Protein 1VZY (pdb70)

B-factor: mean 38.04, std 16.02, range [16.54, 99.96]

CATH classification: 3.55.30.10 (+1 more: 3.90.1280.10)

Radius of gyration: 28.24 Å; Cα contacts (8 Å, |Δi|>4): 1398; chains: 2; bounding box: 80×58×75 Å

Sequence (576 aa):
MDYLVKALAYDGKVRAYAARTTDMVNEGQRRHGTWPTASAALGRTMTASLMLGAMLKGDDKLTVKIEGGGPIGAIVADANAKGEVRAYVSNPQVHFDLNAAGKLDVRRAVGTNGTLSVVKDLGLREFFTGQVEIVSGELGDDFTYYLVSSEQVPSSVGVGVLVNPDNTILAAGGFIIQLMPGTDDETITKIEQRLSQVEPISKLIQKGLTPEEILEEVLGEKPEILETMPVRFHCPCSKERFETAILGLGKKEIQDMIEEDGQAEAVCHFCNEKYLFTKEELEGLRDQTTMDYLVKALAYDGKVRAYAARTTDMVNEGQRRHGTWPTASAALGRTMTASLMLGAMLKGDDKLTVKIEGGGPIGAIVADANAKGEVRAYVSNPQVHFDLNAAGKLDVRRAVGTNGTLSVVKDLGLREFFTGQVEIVSGELGDDFTYYLVSSEQVPSSVGVGVLVNPDNTILAAGGFIIQLMPGTDDETITKIEQRLSQVEPISKLIQKGLTPEEILEEVLGEKPEILETMPVRFHCPCSKERFETAILGLGKKEIQDMIEEDGQAEAVCHFCNEKYLFTKEELEGLR

Foldseek 3Di:
DWKKFWFADDVRQKTKMKTWCQVQLLLLCVLAVAFQLLSWLQQQVQQLLLRVQCVADDFKKKKKWAAAPAQQGIWIWIYHNQFEIFIDTPHRHDADQADPVRHGPQLRRRHQHTKIKMWMDRDDPDTDIDIDGRPGSSNQVRSQVRVCVVPVFRKGKAWGWDADPVRGTQTIMIMMMTGHPPPDVVQVCVQVCLQVPDDHPRVCVNVPPGRQRVCCSRRVHRTGTDDMHDHHYDDPDDVVVVLVVLLVVALVVLVVCCPPPQWDWDADNRRRDIDIQGSVNSVVSNVVRD/DWKKFWFADPVRQKTKMKIWCQVQLLLQCVLAVAFQLLSWLQQQQLQLLLRVQLVDDDFKKKKKWAAAPAQQGIKMWIYHNQQAIFIHTPHRDDDDAADPVRHRPQQNRRHQHAKIKMWMDPDDPDIDIWMDGRDRRSNQVRSQCRCCPGVVWNKGKAWGWDADPVRGTPIIMIMMMTGHPVDDPPVVVVLVVLQVPFDGPHVVVVVPQGRQRVCCNSRVHRTGTPDMHHHHHDDPDDLVNVVVVVCVVPLVVLVPCDVPPQKDWDADRRRGDIHIQGNVRSVVGD

Structure (mmCIF, N/CA/C/O backbone):
data_1VZY
#
_entry.id   1VZY
#
_cell.length_a   115.292
_cell.length_b   115.292
_cell.length_c   106.441
_cell.angle_alpha   90.00
_cell.angle_beta   90.00
_cell.angle_gamma   120.00
#
_symmetry.space_group_name_H-M   'P 31 2 1'
#
loop_
_entity.id
_entity.type
_entity.pdbx_description
1 polymer '33 KDA CHAPERONIN'
2 non-polymer 'ZINC ION'
3 non-polymer 'ACETATE ION'
4 water water
#
loop_
_atom_site.group_PDB
_atom_site.id
_atom_site.type_symbol
_atom_site.label_atom_id
_atom_site.label_alt_id
_atom_site.label_comp_id
_atom_site.label_asym_id
_atom_site.label_entity_id
_atom_site.label_seq_id
_atom_site.pdbx_PDB_ins_code
_atom_site.Cartn_x
_atom_site.Cartn_y
_atom_site.Cartn_z
_atom_site.occupancy
_atom_site.B_iso_or_equiv
_atom_site.auth_seq_id
_atom_site.auth_comp_id
_atom_site.auth_asym_id
_atom_site.auth_atom_id
_atom_site.pdbx_PDB_model_num
ATOM 1 N N . MET A 1 1 ? 57.077 38.735 -10.983 1.00 37.99 1 MET A N 1
ATOM 2 C CA . MET A 1 1 ? 57.170 37.266 -11.161 1.00 35.55 1 MET A CA 1
ATOM 3 C C . MET A 1 1 ? 55.793 36.517 -10.839 1.00 33.03 1 MET A C 1
ATOM 4 O O . MET A 1 1 ? 55.550 35.509 -11.467 1.00 30.78 1 MET A O 1
ATOM 9 N N . ASP A 1 2 ? 54.900 37.019 -9.954 1.00 30.00 2 ASP A N 1
ATOM 10 C CA . ASP A 1 2 ? 53.505 36.553 -10.050 1.00 28.32 2 ASP A CA 1
ATOM 11 C C . ASP A 1 2 ? 52.998 37.211 -11.374 1.00 25.57 2 ASP A C 1
ATOM 12 O O . ASP A 1 2 ? 53.251 38.379 -11.570 1.00 27.50 2 ASP A O 1
ATOM 17 N N . TYR A 1 3 ? 52.163 36.548 -12.146 1.00 24.63 3 TYR A N 1
ATOM 18 C CA . TYR A 1 3 ? 51.441 37.182 -13.244 1.00 23.31 3 TYR A CA 1
ATOM 19 C C . TYR A 1 3 ? 50.352 36.282 -13.766 1.00 22.78 3 TYR A C 1
ATOM 20 O O . TYR A 1 3 ? 50.233 35.096 -13.397 1.00 23.29 3 TYR A O 1
ATOM 29 N N . LEU A 1 4 ? 49.564 36.867 -14.656 1.00 22.37 4 LEU A N 1
ATOM 30 C CA . LEU A 1 4 ? 48.435 36.200 -15.263 1.00 23.12 4 LEU A CA 1
ATOM 31 C C . LEU A 1 4 ? 48.455 36.339 -16.763 1.00 23.21 4 LEU A C 1
ATOM 32 O O . LEU A 1 4 ? 48.938 37.361 -17.311 1.00 23.04 4 LEU A O 1
ATOM 37 N N . VAL A 1 5 ? 47.975 35.311 -17.434 1.00 24.17 5 VAL A N 1
ATOM 38 C CA . VAL A 1 5 ? 47.798 35.386 -18.871 1.00 24.16 5 VAL A CA 1
ATOM 39 C C . VAL A 1 5 ? 46.368 35.102 -19.276 1.00 25.72 5 VAL A C 1
ATOM 40 O O . VAL A 1 5 ? 45.644 34.316 -18.607 1.00 23.72 5 VAL A O 1
ATOM 44 N N . LYS A 1 6 ? 46.017 35.702 -20.410 1.00 24.65 6 LYS A N 1
ATOM 45 C CA . LYS A 1 6 ? 44.784 35.484 -21.116 1.00 24.68 6 LYS A CA 1
ATOM 46 C C . LYS A 1 6 ? 45.140 34.790 -22.399 1.00 26.18 6 LYS A C 1
ATOM 47 O O . LYS A 1 6 ? 46.103 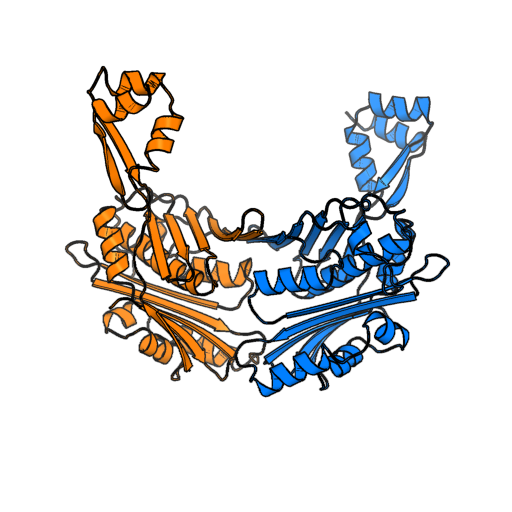35.217 -23.105 1.00 23.95 6 LYS A O 1
ATOM 53 N N . ALA A 1 7 ? 44.349 33.807 -22.779 1.00 25.41 7 ALA A N 1
ATOM 54 C CA . ALA A 1 7 ? 44.720 32.956 -23.936 1.00 25.57 7 ALA A CA 1
ATOM 55 C C . ALA A 1 7 ? 43.575 32.417 -24.703 1.00 28.40 7 ALA A C 1
ATOM 56 O O . ALA A 1 7 ? 42.422 32.391 -24.219 1.00 29.45 7 ALA A O 1
ATOM 58 N N . LEU A 1 8 ? 43.832 32.059 -25.977 1.00 29.58 8 LEU A N 1
ATOM 59 C CA . LEU A 1 8 ? 42.883 31.235 -26.748 1.00 30.41 8 LEU A CA 1
ATOM 60 C C . LEU A 1 8 ? 43.601 29.957 -27.082 1.00 30.98 8 LEU A C 1
ATOM 61 O O . LEU A 1 8 ? 44.832 29.894 -27.042 1.00 32.13 8 LEU A O 1
ATOM 66 N N . ALA A 1 9 ? 42.849 28.924 -27.453 1.00 30.33 9 ALA A N 1
ATOM 67 C CA . ALA A 1 9 ? 43.449 27.749 -28.022 1.00 30.77 9 ALA A CA 1
ATOM 68 C C . ALA A 1 9 ? 42.476 27.055 -28.958 1.00 31.16 9 ALA A C 1
ATOM 69 O O . ALA A 1 9 ? 41.323 27.477 -29.108 1.00 29.38 9 ALA A O 1
ATOM 71 N N . TYR A 1 10 ? 42.973 26.034 -29.645 1.00 34.31 10 TYR A N 1
ATOM 72 C CA . TYR A 1 10 ? 42.185 25.302 -30.679 1.00 35.06 10 TYR A CA 1
ATOM 73 C C . TYR A 1 10 ? 41.424 26.213 -31.634 1.00 35.67 10 TYR A C 1
ATOM 74 O O . TYR A 1 10 ? 40.206 26.171 -31.689 1.00 35.46 10 TYR A O 1
ATOM 83 N N . ASP A 1 11 ? 42.139 27.089 -32.318 1.00 37.76 11 ASP A N 1
ATOM 84 C CA . ASP A 1 11 ? 41.578 28.028 -33.288 1.00 40.46 11 ASP A CA 1
ATOM 85 C C . ASP A 1 11 ? 40.479 28.892 -32.695 1.00 39.90 11 ASP A C 1
ATOM 86 O O . ASP A 1 11 ? 39.445 29.074 -33.334 1.00 40.18 11 ASP A O 1
ATOM 91 N N . GLY A 1 12 ? 40.700 29.404 -31.488 1.00 38.40 12 GLY A N 1
ATOM 92 C CA . GLY A 1 12 ? 39.717 30.257 -30.830 1.00 36.81 12 GLY A CA 1
ATOM 93 C C . GLY A 1 12 ? 38.471 29.609 -30.239 1.00 35.58 12 GLY A C 1
ATOM 94 O O . GLY A 1 12 ? 37.622 30.332 -29.735 1.00 36.43 12 GLY A O 1
ATOM 95 N N . LYS A 1 13 ? 38.330 28.298 -30.279 1.00 35.11 13 LYS A N 1
ATOM 96 C CA . LYS A 1 13 ? 37.208 27.590 -29.636 1.00 35.43 13 LYS A CA 1
ATOM 97 C C . LYS A 1 13 ? 37.400 27.410 -28.096 1.00 34.61 13 LYS A C 1
ATOM 98 O O . LYS A 1 13 ? 36.439 27.138 -27.376 1.00 34.08 13 LYS A O 1
ATOM 104 N N . VAL A 1 14 ? 38.640 27.531 -27.604 1.00 33.30 14 VAL A N 1
ATOM 105 C CA . VAL A 1 14 ? 38.919 27.462 -26.152 1.00 32.35 14 VAL A CA 1
ATOM 106 C C . VAL A 1 14 ? 39.349 28.840 -25.681 1.00 30.25 14 VAL A C 1
ATOM 107 O O . VAL A 1 14 ? 40.181 29.489 -26.298 1.00 30.64 14 VAL A O 1
ATOM 111 N N . ARG A 1 15 ? 38.732 29.352 -24.635 1.00 30.35 15 ARG A N 1
ATOM 112 C CA . ARG A 1 15 ? 39.209 30.565 -24.005 1.00 29.07 15 ARG A CA 1
ATOM 113 C C . ARG A 1 15 ? 39.803 30.175 -22.652 1.00 29.89 15 ARG A C 1
ATOM 114 O O . ARG A 1 15 ? 39.181 29.412 -21.894 1.00 29.51 15 ARG A O 1
ATOM 122 N N . ALA A 1 16 ? 40.988 30.721 -22.324 1.00 27.37 16 ALA A N 1
ATOM 123 C CA . ALA A 1 16 ? 41.676 30.307 -21.151 1.00 26.92 16 ALA A CA 1
ATOM 124 C C . ALA A 1 16 ? 42.361 31.409 -20.393 1.00 26.64 16 ALA A C 1
ATOM 125 O O . ALA A 1 16 ? 42.698 32.475 -20.982 1.00 25.74 16 ALA A O 1
ATOM 127 N N . TYR A 1 17 ? 42.558 31.163 -19.081 1.00 24.23 17 TYR A N 1
ATOM 128 C CA . TYR A 1 17 ? 43.287 32.056 -18.190 1.00 24.25 17 TYR A CA 1
ATOM 129 C C . TYR A 1 17 ? 44.164 31.222 -17.266 1.00 24.77 17 TYR A C 1
ATOM 130 O O . TYR A 1 17 ? 43.797 30.121 -16.914 1.00 23.91 17 TYR A O 1
ATOM 139 N N . ALA A 1 18 ? 45.297 31.781 -16.885 1.00 23.97 18 ALA A N 1
ATOM 140 C CA . ALA A 1 18 ? 46.184 31.150 -15.916 1.00 24.03 18 ALA A CA 1
ATOM 141 C C . ALA A 1 18 ? 46.994 32.149 -15.196 1.00 22.82 18 ALA A C 1
ATOM 142 O O . ALA A 1 18 ? 47.237 33.275 -15.680 1.00 24.58 18 ALA A O 1
ATOM 144 N N . ALA A 1 19 ? 47.293 31.824 -13.947 1.00 22.39 19 ALA A N 1
ATOM 145 C CA . ALA A 1 19 ? 48.027 32.740 -13.109 1.00 21.57 19 ALA A CA 1
ATOM 146 C C . ALA A 1 19 ? 48.910 32.034 -12.109 1.00 22.33 19 ALA A C 1
ATOM 147 O O . ALA A 1 19 ? 48.582 30.956 -11.640 1.00 22.24 19 ALA A O 1
ATOM 149 N N . ARG A 1 20 ? 50.008 32.688 -11.754 1.00 22.83 20 ARG A N 1
ATOM 150 C CA . ARG A 1 20 ? 50.865 32.301 -10.641 1.00 22.66 20 ARG A CA 1
ATOM 151 C C . ARG A 1 20 ? 50.737 33.398 -9.655 1.00 21.19 20 ARG A C 1
ATOM 152 O O . ARG A 1 20 ? 50.981 34.547 -9.958 1.00 21.29 20 ARG A O 1
ATOM 160 N N . THR A 1 21 ? 50.292 33.031 -8.462 1.00 20.99 21 THR A N 1
ATOM 161 C CA . THR A 1 21 ? 49.868 33.934 -7.417 1.00 21.30 21 THR A CA 1
ATOM 162 C C . THR A 1 21 ? 50.551 33.625 -6.066 1.00 20.51 21 THR A C 1
ATOM 163 O O . THR A 1 21 ? 50.150 34.051 -4.967 1.00 21.52 21 THR A O 1
ATOM 167 N N . THR A 1 22 ? 51.604 32.867 -6.122 1.00 22.29 22 THR A N 1
ATOM 168 C CA . THR A 1 22 ? 52.388 32.613 -4.908 1.00 22.79 22 THR A CA 1
ATOM 169 C C . THR A 1 22 ? 52.650 33.802 -4.023 1.00 22.86 22 THR A C 1
ATOM 170 O O . THR A 1 22 ? 52.361 33.775 -2.817 1.00 23.04 22 THR A O 1
ATOM 174 N N . ASP A 1 23 ? 53.177 34.860 -4.590 1.00 23.63 23 ASP A N 1
ATOM 175 C CA . ASP A 1 23 ? 53.535 36.035 -3.842 1.00 23.26 23 ASP A CA 1
ATOM 176 C C . ASP A 1 23 ? 52.279 36.748 -3.274 1.00 24.92 23 ASP A C 1
ATOM 177 O O . ASP A 1 23 ? 52.311 37.236 -2.164 1.00 24.98 23 ASP A O 1
ATOM 182 N N . MET A 1 24 ? 51.200 36.874 -4.052 1.00 23.84 24 MET A N 1
ATOM 183 C CA . MET A 1 24 ? 50.066 37.594 -3.530 1.00 23.21 24 MET A CA 1
ATOM 184 C C . MET A 1 24 ? 49.379 36.814 -2.432 1.00 21.72 24 MET A C 1
ATOM 185 O O . MET A 1 24 ? 48.889 37.432 -1.484 1.00 21.29 24 MET A O 1
ATOM 190 N N . VAL A 1 25 ? 49.326 35.495 -2.552 1.00 21.67 25 VAL A N 1
ATOM 191 C CA . VAL A 1 25 ? 48.710 34.638 -1.516 1.00 23.08 25 VAL A CA 1
ATOM 192 C C . VAL A 1 25 ? 49.598 34.647 -0.217 1.00 25.39 25 VAL A C 1
ATOM 193 O O . VAL A 1 25 ? 49.112 34.755 0.905 1.00 22.92 25 VAL A O 1
ATOM 197 N N . ASN A 1 26 ? 50.906 34.691 -0.429 1.00 24.98 26 ASN A N 1
ATOM 198 C CA . ASN A 1 26 ? 51.796 34.877 0.672 1.00 26.59 26 ASN A CA 1
ATOM 199 C C . ASN A 1 26 ? 51.571 36.165 1.383 1.00 24.93 26 ASN A C 1
ATOM 200 O O . ASN A 1 26 ? 51.614 36.184 2.608 1.00 26.92 26 ASN A O 1
ATOM 205 N N . GLU A 1 27 ? 51.331 37.253 0.667 1.00 24.14 27 GLU A N 1
ATOM 206 C CA . GLU A 1 27 ? 51.006 38.544 1.297 1.00 25.29 27 GLU A CA 1
ATOM 207 C C . GLU A 1 27 ? 49.693 38.451 2.122 1.00 23.86 27 GLU A C 1
ATOM 208 O O . GLU A 1 27 ? 49.623 38.945 3.261 1.00 24.46 27 GLU A O 1
ATOM 214 N N . GLY A 1 28 ? 48.683 37.797 1.557 1.00 23.90 28 GLY A N 1
ATOM 215 C CA . GLY A 1 28 ? 47.452 37.615 2.293 1.00 24.34 28 GLY A CA 1
ATOM 216 C C . GLY A 1 28 ? 47.626 36.819 3.589 1.00 22.10 28 GLY A C 1
ATOM 217 O O . GLY A 1 28 ? 47.092 37.214 4.606 1.00 23.21 28 GLY A O 1
ATOM 218 N N . GLN A 1 29 ? 48.402 35.747 3.511 1.00 21.68 29 GLN A N 1
ATOM 219 C CA . GLN A 1 29 ? 48.747 34.849 4.663 1.00 22.75 29 GLN A CA 1
ATOM 220 C C . GLN A 1 29 ? 49.423 35.639 5.696 1.00 21.88 29 GLN A C 1
ATOM 221 O O . GLN A 1 29 ? 49.077 35.589 6.915 1.00 22.76 29 GLN A O 1
ATOM 227 N N . ARG A 1 30 ? 50.365 36.471 5.263 1.00 23.48 30 ARG A N 1
ATOM 228 C CA . ARG A 1 30 ? 51.073 37.262 6.195 1.00 24.21 30 ARG A CA 1
ATOM 229 C C . ARG A 1 30 ? 50.336 38.322 6.841 1.00 25.20 30 ARG A C 1
ATOM 230 O O . ARG A 1 30 ? 50.530 38.588 8.042 1.00 22.12 30 ARG A O 1
ATOM 238 N N . ARG A 1 31 ? 49.487 38.979 6.061 1.00 24.81 31 ARG A N 1
ATOM 239 C CA . ARG A 1 31 ? 48.719 40.059 6.603 1.00 24.60 31 ARG A CA 1
ATOM 240 C C . ARG A 1 31 ? 47.747 39.524 7.637 1.00 24.03 31 ARG A C 1
ATOM 241 O O . ARG A 1 31 ? 47.609 40.108 8.717 1.00 23.32 31 ARG A O 1
ATOM 249 N N . HIS A 1 32 ? 47.037 38.476 7.275 1.00 23.49 32 HIS A N 1
ATOM 250 C CA . HIS A 1 32 ? 45.955 38.014 8.130 1.00 22.29 32 HIS A CA 1
ATOM 251 C C . HIS A 1 32 ? 46.353 36.942 9.174 1.00 23.49 32 HIS A C 1
ATOM 252 O O . HIS A 1 32 ? 45.589 36.664 10.123 1.00 22.31 32 HIS A O 1
ATOM 259 N N . GLY A 1 33 ? 47.538 36.387 9.011 1.00 23.85 33 GLY A N 1
ATOM 260 C CA . GLY A 1 33 ? 48.034 35.340 9.883 1.00 25.55 33 GLY A CA 1
ATOM 261 C C . GLY A 1 33 ? 47.171 34.093 9.792 1.00 25.10 33 GLY A C 1
ATOM 262 O O . GLY A 1 33 ? 46.920 33.437 10.802 1.00 23.90 33 GLY A O 1
ATOM 263 N N . THR A 1 34 ? 46.743 33.722 8.588 1.00 25.08 34 THR A N 1
ATOM 264 C CA . THR A 1 34 ? 46.040 32.475 8.414 1.00 22.71 34 THR A CA 1
ATOM 265 C C . THR A 1 34 ? 46.836 31.246 8.761 1.00 23.73 34 THR A C 1
ATOM 266 O O . THR A 1 34 ? 48.016 31.126 8.361 1.00 23.95 34 THR A O 1
ATOM 270 N N . TRP A 1 35 ? 46.133 30.251 9.345 1.00 23.38 35 TRP A 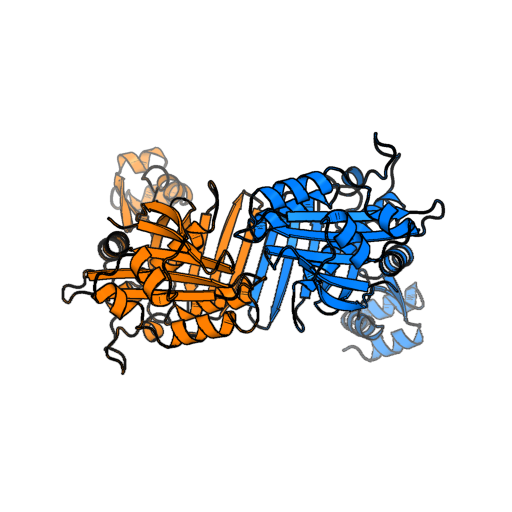N 1
ATOM 271 C CA . TRP A 1 35 ? 46.658 28.919 9.543 1.00 23.93 35 TRP A CA 1
ATOM 272 C C . TRP A 1 35 ? 46.491 28.089 8.290 1.00 25.09 35 TRP A C 1
ATOM 273 O O . TRP A 1 35 ? 45.848 28.562 7.366 1.00 25.12 35 TRP A O 1
ATOM 284 N N . PRO A 1 36 ? 47.192 26.946 8.148 1.00 25.58 36 PRO A N 1
ATOM 285 C CA . PRO A 1 36 ? 47.287 26.325 6.809 1.00 24.45 36 PRO A CA 1
ATOM 286 C C . PRO A 1 36 ? 45.997 26.113 6.061 1.00 23.34 36 PRO A C 1
ATOM 287 O O . PRO A 1 36 ? 45.888 26.437 4.871 1.00 22.30 36 PRO A O 1
ATOM 291 N N . THR A 1 37 ? 45.004 25.488 6.713 1.00 23.09 37 THR A N 1
ATOM 292 C CA . THR A 1 37 ? 43.739 25.244 6.047 1.00 22.65 37 THR A CA 1
ATOM 293 C C . THR A 1 37 ? 43.043 26.527 5.530 1.00 21.70 37 THR A C 1
ATOM 294 O O . THR A 1 37 ? 42.552 26.562 4.366 1.00 21.19 37 THR A O 1
ATOM 298 N N . ALA A 1 38 ? 43.113 27.561 6.333 1.00 22.09 38 ALA A N 1
ATOM 299 C CA . ALA A 1 38 ? 42.537 28.844 6.002 1.00 22.78 38 ALA A CA 1
ATOM 300 C C . ALA A 1 38 ? 43.309 29.579 4.883 1.00 24.03 38 ALA A C 1
ATOM 301 O O . ALA A 1 38 ? 42.720 30.167 4.017 1.00 21.93 38 ALA A O 1
ATOM 303 N N . SER A 1 39 ? 44.618 29.394 4.830 1.00 22.48 39 SER A N 1
ATOM 304 C CA . SER A 1 39 ? 45.445 29.895 3.716 1.00 22.84 39 SER A CA 1
ATOM 305 C C . SER A 1 39 ? 45.077 29.256 2.404 1.00 22.38 39 SER A C 1
ATOM 306 O O . SER A 1 39 ? 45.006 29.921 1.394 1.00 23.91 39 SER A O 1
ATOM 309 N N . ALA A 1 40 ? 44.769 27.970 2.435 1.00 21.34 40 ALA A N 1
ATOM 310 C CA . ALA A 1 40 ? 44.392 27.265 1.276 1.00 21.12 40 ALA A CA 1
ATOM 311 C C . ALA A 1 40 ? 43.017 27.808 0.807 1.00 21.58 40 ALA A C 1
ATOM 312 O O . ALA A 1 40 ? 42.873 28.125 -0.371 1.00 21.76 40 ALA A O 1
ATOM 314 N N . ALA A 1 41 ? 42.087 27.981 1.754 1.00 21.13 41 ALA A N 1
ATOM 315 C CA . ALA A 1 41 ? 40.759 28.502 1.358 1.00 20.33 41 ALA A CA 1
ATOM 316 C C . ALA A 1 41 ? 40.885 29.928 0.839 1.00 20.71 41 ALA A C 1
ATOM 317 O O . ALA A 1 41 ? 40.354 30.265 -0.241 1.00 22.47 41 ALA A O 1
ATOM 319 N N . LEU A 1 42 ? 41.598 30.758 1.579 1.00 22.28 42 LEU A N 1
ATOM 320 C CA . LEU A 1 42 ? 41.851 32.130 1.165 1.00 22.23 42 LEU A CA 1
ATOM 321 C C . LEU A 1 42 ? 42.557 32.228 -0.216 1.00 23.34 42 LEU A C 1
ATOM 322 O O . LEU A 1 42 ? 42.129 33.020 -1.080 1.00 20.78 42 LEU A O 1
ATOM 327 N N . GLY A 1 43 ? 43.593 31.428 -0.432 1.00 22.27 43 GLY A N 1
ATOM 328 C CA . GLY A 1 43 ? 44.405 31.568 -1.621 1.00 21.23 43 GLY A CA 1
ATOM 329 C C . GLY A 1 43 ? 43.722 30.982 -2.857 1.00 21.54 43 GLY A C 1
ATOM 330 O O . GLY A 1 43 ? 43.849 31.498 -3.963 1.00 20.62 43 GLY A O 1
ATOM 331 N N . ARG A 1 44 ? 42.952 29.920 -2.671 1.00 20.80 44 ARG A N 1
ATOM 332 C CA . ARG A 1 44 ? 42.127 29.417 -3.722 1.00 21.55 44 ARG A CA 1
ATOM 333 C C . ARG A 1 44 ? 41.105 30.447 -4.197 1.00 21.67 44 ARG A C 1
ATOM 334 O O . ARG A 1 44 ? 40.914 30.627 -5.434 1.00 21.07 44 ARG A O 1
ATOM 342 N N . THR A 1 45 ? 40.517 31.110 -3.235 1.00 19.86 45 THR A N 1
ATOM 343 C CA . THR A 1 45 ? 39.491 32.118 -3.483 1.00 20.57 45 THR A CA 1
ATOM 344 C C . THR A 1 45 ? 40.140 33.320 -4.205 1.00 21.63 45 THR A C 1
ATOM 345 O O . THR A 1 45 ? 39.631 33.798 -5.226 1.00 22.12 45 THR A O 1
ATOM 349 N N . MET A 1 46 ? 41.261 33.798 -3.673 1.00 22.92 46 MET A N 1
ATOM 350 C CA . MET A 1 46 ? 41.998 34.887 -4.293 1.00 22.98 46 MET A CA 1
ATOM 351 C C . MET A 1 46 ? 42.369 34.632 -5.738 1.00 21.15 46 MET A C 1
ATOM 352 O O . MET A 1 46 ? 42.243 35.510 -6.595 1.00 19.61 46 MET A O 1
ATOM 357 N N . THR A 1 47 ? 42.862 33.449 -6.009 1.00 19.79 47 THR A N 1
ATOM 358 C CA . THR A 1 47 ? 43.331 33.131 -7.347 1.00 22.42 47 THR A CA 1
ATOM 359 C C . THR A 1 47 ? 42.189 33.019 -8.315 1.00 21.80 47 THR A C 1
ATOM 360 O O . THR A 1 47 ? 42.306 33.476 -9.408 1.00 20.65 47 THR A O 1
ATOM 364 N N . ALA A 1 48 ? 41.114 32.327 -7.921 1.00 20.95 48 ALA A N 1
ATOM 365 C CA . ALA A 1 48 ? 39.880 32.243 -8.714 1.00 21.09 48 ALA A CA 1
ATOM 366 C C . ALA A 1 48 ? 39.299 33.651 -8.964 1.00 20.74 48 ALA A C 1
ATOM 367 O O . ALA A 1 48 ? 38.959 33.968 -10.095 1.00 20.73 48 ALA A O 1
ATOM 369 N N . SER A 1 49 ? 39.254 34.499 -7.945 1.00 19.16 49 SER A N 1
ATOM 370 C CA . SER A 1 49 ? 38.752 35.839 -8.076 1.00 20.80 49 SER A CA 1
ATOM 371 C C . SER A 1 49 ? 39.565 36.720 -9.069 1.00 20.73 49 SER A C 1
ATOM 372 O O . SER A 1 49 ? 39.002 37.470 -9.833 1.00 19.92 49 SER A O 1
ATOM 375 N N . LEU A 1 50 ? 40.886 36.645 -8.957 1.00 20.23 50 LEU A N 1
ATOM 376 C CA . LEU A 1 50 ? 41.810 37.317 -9.837 1.00 19.86 50 LEU A CA 1
ATOM 377 C C . LEU A 1 50 ? 41.481 36.931 -11.298 1.00 19.84 50 LEU A C 1
ATOM 378 O O . LEU A 1 50 ? 41.406 37.827 -12.187 1.00 21.11 50 LEU A O 1
ATOM 383 N N . MET A 1 51 ? 41.301 35.650 -11.568 1.00 18.95 51 MET A N 1
ATOM 384 C CA . MET A 1 51 ? 41.032 35.207 -12.923 1.00 20.81 51 MET A CA 1
ATOM 385 C C . MET A 1 51 ? 39.658 35.665 -13.439 1.00 20.97 51 MET A C 1
ATOM 386 O O . MET A 1 51 ? 39.491 36.045 -14.623 1.00 22.80 51 MET A O 1
ATOM 391 N N . LEU A 1 52 ? 38.641 35.629 -12.575 1.00 19.34 52 LEU A N 1
ATOM 392 C CA . LEU A 1 52 ? 37.342 36.236 -12.939 1.00 21.19 52 LEU A CA 1
ATOM 393 C C . LEU A 1 52 ? 37.487 37.721 -13.249 1.00 20.93 52 LEU A C 1
ATOM 394 O O . LEU A 1 52 ? 36.838 38.274 -14.156 1.00 20.50 52 LEU A O 1
ATOM 399 N N . GLY A 1 53 ? 38.256 38.382 -12.423 1.00 22.26 53 GLY A N 1
ATOM 400 C CA . GLY A 1 53 ? 38.578 39.775 -12.620 1.00 23.84 53 GLY A CA 1
ATOM 401 C C . GLY A 1 53 ? 39.221 40.106 -13.933 1.00 23.53 53 GLY A C 1
ATOM 402 O O . GLY A 1 53 ? 38.892 41.174 -14.562 1.00 22.86 53 GLY A O 1
ATOM 403 N N . ALA A 1 54 ? 40.091 39.204 -14.380 1.00 23.54 54 ALA A N 1
ATOM 404 C CA . ALA A 1 54 ? 40.736 39.298 -15.676 1.00 26.30 54 ALA A CA 1
ATOM 405 C C . ALA A 1 54 ? 39.766 39.213 -16.878 1.00 27.27 54 ALA A C 1
ATOM 406 O O . ALA A 1 54 ? 40.134 39.570 -17.994 1.00 27.02 54 ALA A O 1
ATOM 408 N N . MET A 1 55 ? 38.550 38.738 -16.654 1.00 26.20 55 MET A N 1
ATOM 409 C CA . MET A 1 55 ? 37.528 38.701 -17.705 1.00 26.39 55 MET A CA 1
ATOM 410 C C . MET A 1 55 ? 36.831 40.080 -17.894 1.00 28.09 55 MET A C 1
ATOM 411 O O . MET A 1 55 ? 36.023 40.293 -18.850 1.00 27.92 55 MET A O 1
ATOM 416 N N . LEU A 1 56 ? 37.075 40.972 -16.938 1.00 27.49 56 LEU A N 1
ATOM 417 C CA . LEU A 1 56 ? 36.575 42.322 -16.966 1.00 28.92 56 LEU A CA 1
ATOM 418 C C . LEU A 1 56 ? 37.488 43.238 -17.778 1.00 29.66 56 LEU A C 1
ATOM 419 O O . LEU A 1 56 ? 38.616 42.917 -18.091 1.00 28.33 56 LEU A O 1
ATOM 424 N N . LYS A 1 57 ? 37.007 44.433 -18.042 1.00 31.46 57 LYS A N 1
ATOM 425 C CA . LYS A 1 57 ? 37.867 45.412 -18.668 1.00 33.27 57 LYS A CA 1
ATOM 426 C C . LYS A 1 57 ? 37.834 46.747 -18.007 1.00 32.37 57 LYS A C 1
ATOM 427 O O . LYS A 1 57 ? 37.005 47.051 -17.153 1.00 30.15 57 LYS A O 1
ATOM 433 N N . GLY A 1 58 ? 38.822 47.557 -18.351 1.00 31.83 58 GLY A N 1
ATOM 434 C CA . GLY A 1 58 ? 38.823 48.909 -17.858 1.00 33.35 58 GLY A CA 1
ATOM 435 C C . GLY A 1 58 ? 38.939 49.086 -16.346 1.00 32.98 58 GLY A C 1
ATOM 436 O O . GLY A 1 58 ? 39.852 48.581 -15.722 1.00 31.80 58 GLY A O 1
ATOM 437 N N . ASP A 1 59 ? 38.067 49.926 -15.811 1.00 33.70 59 ASP A N 1
ATOM 438 C CA . ASP A 1 59 ? 37.910 50.143 -14.366 1.00 35.98 59 ASP A CA 1
ATOM 439 C C . ASP A 1 59 ? 36.884 49.227 -13.722 1.00 34.18 59 ASP A C 1
ATOM 440 O O . ASP A 1 59 ? 36.422 49.485 -12.615 1.00 33.83 59 ASP A O 1
ATOM 445 N N . ASP A 1 60 ? 36.412 48.211 -14.439 1.00 31.38 60 ASP A N 1
ATOM 446 C CA . ASP A 1 60 ? 35.418 47.426 -13.824 1.00 29.27 60 ASP A CA 1
ATOM 447 C C . ASP A 1 60 ? 36.009 46.579 -12.722 1.00 26.11 60 ASP A C 1
ATOM 448 O O . ASP A 1 60 ? 37.200 46.362 -12.690 1.00 25.67 60 ASP A O 1
ATOM 453 N N . LYS A 1 61 ? 35.156 46.054 -11.876 1.00 27.05 61 LYS A N 1
ATOM 454 C CA . LYS A 1 61 ? 35.677 45.316 -10.737 1.00 26.30 61 LYS A CA 1
ATOM 455 C C . LYS A 1 61 ? 34.580 44.431 -10.223 1.00 24.26 61 LYS A C 1
ATOM 456 O O . LYS A 1 61 ? 33.386 44.524 -10.632 1.00 23.56 61 LYS A O 1
ATOM 462 N N . LEU A 1 62 ? 34.968 43.487 -9.399 1.00 21.18 62 LEU A N 1
ATOM 463 C CA . LEU A 1 62 ? 34.002 42.533 -8.819 1.00 21.22 62 LEU A CA 1
ATOM 464 C C . LEU A 1 62 ? 34.400 42.118 -7.418 1.00 22.17 62 LEU A C 1
ATOM 465 O O . LEU A 1 62 ? 35.538 42.322 -6.986 1.00 22.62 62 LEU A O 1
ATOM 470 N N . THR A 1 63 ? 33.441 41.553 -6.717 1.00 21.92 63 THR A N 1
ATOM 471 C CA . THR A 1 63 ? 33.558 41.068 -5.359 1.00 21.83 63 THR A CA 1
ATOM 472 C C . THR A 1 63 ? 32.969 39.681 -5.257 1.00 22.40 63 THR A C 1
ATOM 473 O O . THR A 1 63 ? 31.795 39.440 -5.612 1.00 22.17 63 THR A O 1
ATOM 477 N N . VAL A 1 64 ? 33.793 38.739 -4.817 1.00 22.47 64 VAL A N 1
ATOM 478 C CA . VAL A 1 64 ? 33.371 37.363 -4.530 1.00 21.43 64 VAL A CA 1
ATOM 479 C C . VAL A 1 64 ? 33.160 37.200 -3.017 1.00 22.45 64 VAL A C 1
ATOM 480 O O . VAL A 1 64 ? 33.966 37.636 -2.212 1.00 21.94 64 VAL A O 1
ATOM 484 N N . LYS A 1 65 ? 32.073 36.603 -2.617 1.00 21.45 65 LYS A N 1
ATOM 485 C CA . LYS A 1 65 ? 31.805 36.260 -1.259 1.00 21.25 65 LYS A CA 1
ATOM 486 C C . LYS A 1 65 ? 31.367 34.833 -1.105 1.00 22.40 65 LYS A C 1
ATOM 487 O O . LYS A 1 65 ? 30.414 34.372 -1.775 1.00 20.16 65 LYS A O 1
ATOM 493 N N . ILE A 1 66 ? 32.112 34.094 -0.302 1.00 22.48 66 ILE A N 1
ATOM 494 C CA . ILE A 1 66 ? 31.774 32.698 0.046 1.00 23.74 66 ILE A CA 1
ATOM 495 C C . ILE A 1 66 ? 31.347 32.608 1.485 1.00 22.96 66 ILE A C 1
ATOM 496 O O . ILE A 1 66 ? 32.046 33.071 2.397 1.00 21.97 66 ILE A O 1
ATOM 501 N N . GLU A 1 67 ? 30.175 32.050 1.691 1.00 23.54 67 GLU A N 1
ATOM 502 C CA . GLU A 1 67 ? 29.662 31.875 3.014 1.00 24.79 67 GLU A CA 1
ATOM 503 C C . GLU A 1 67 ? 29.035 30.508 3.180 1.00 23.91 67 GLU A C 1
ATOM 504 O O . GLU A 1 67 ? 27.846 30.356 2.947 1.00 23.17 67 GLU A O 1
ATOM 510 N N . GLY A 1 68 ? 29.853 29.499 3.480 1.00 23.82 68 GLY A N 1
ATOM 511 C CA . GLY A 1 68 ? 29.361 28.141 3.593 1.00 22.15 68 GLY A CA 1
ATOM 512 C C . GLY A 1 68 ? 28.991 27.661 4.987 1.00 23.83 68 GLY A C 1
ATOM 513 O O . GLY A 1 68 ? 28.583 26.526 5.111 1.00 25.07 68 GLY A O 1
ATOM 514 N N . GLY A 1 69 ? 29.145 28.485 6.004 1.00 23.38 69 GLY A N 1
ATOM 515 C CA . GLY A 1 69 ? 28.766 28.144 7.364 1.00 24.92 69 GLY A CA 1
ATOM 516 C C . GLY A 1 69 ? 29.887 27.524 8.203 1.00 24.15 69 GLY A C 1
ATOM 517 O O . GLY A 1 69 ? 29.729 27.291 9.404 1.00 23.71 69 GLY A O 1
ATOM 518 N N . GLY A 1 70 ? 31.052 27.322 7.590 1.00 23.27 70 GLY A N 1
ATOM 519 C CA . GLY A 1 70 ? 32.155 26.664 8.273 1.00 22.56 70 GLY A CA 1
ATOM 520 C C . GLY A 1 70 ? 32.867 27.633 9.198 1.00 21.70 70 GLY A C 1
ATOM 521 O O . GLY A 1 70 ? 32.598 28.857 9.223 1.00 21.22 70 GLY A O 1
ATOM 522 N N . PRO A 1 71 ? 33.796 27.113 9.990 1.00 21.01 71 PRO A N 1
ATOM 523 C CA . PRO A 1 71 ? 34.526 27.922 10.977 1.00 20.61 71 PRO A CA 1
ATOM 524 C C . PRO A 1 71 ? 35.263 29.153 10.455 1.00 20.45 71 PRO A C 1
ATOM 525 O O . PRO A 1 71 ? 35.433 30.063 11.209 1.00 21.98 71 PRO A O 1
ATOM 529 N N . ILE A 1 72 ? 35.719 29.135 9.206 1.00 21.74 72 ILE A N 1
ATOM 530 C CA . ILE A 1 72 ? 36.444 30.278 8.645 1.00 22.07 72 ILE A CA 1
ATOM 531 C C . ILE A 1 72 ? 35.523 31.533 8.555 1.00 20.55 72 ILE A C 1
ATOM 532 O O . ILE A 1 72 ? 35.993 32.634 8.411 1.00 21.64 72 ILE A O 1
ATOM 537 N N . GLY A 1 73 ? 34.205 31.330 8.647 1.00 20.08 73 GLY A N 1
ATOM 538 C CA . GLY A 1 73 ? 33.202 32.380 8.461 1.00 19.90 73 GLY A CA 1
ATOM 539 C C . GLY A 1 73 ? 33.020 32.681 6.974 1.00 21.30 73 GLY A C 1
ATOM 540 O O . GLY A 1 73 ? 32.754 31.773 6.187 1.00 24.97 73 GLY A O 1
ATOM 541 N N . ALA A 1 74 ? 33.194 33.963 6.586 1.00 20.10 74 ALA A N 1
ATOM 542 C CA . ALA A 1 74 ? 33.036 34.457 5.211 1.00 20.71 74 ALA A CA 1
ATOM 543 C C . ALA A 1 74 ? 34.459 34.585 4.619 1.00 21.73 74 ALA A C 1
ATOM 544 O O . ALA A 1 74 ? 35.425 34.830 5.358 1.00 20.79 74 ALA A O 1
ATOM 546 N N . ILE A 1 75 ? 34.570 34.307 3.349 1.00 21.63 75 ILE A N 1
ATOM 547 C CA . ILE A 1 75 ? 35.760 34.632 2.546 1.00 21.28 75 ILE A CA 1
ATOM 548 C C . ILE A 1 75 ? 35.322 35.677 1.498 1.00 22.50 75 ILE A C 1
ATOM 549 O O . ILE A 1 75 ? 34.352 35.420 0.752 1.00 21.61 75 ILE A O 1
ATOM 554 N N . VAL A 1 76 ? 35.986 36.838 1.468 1.00 19.82 76 VAL A N 1
ATOM 555 C CA . VAL A 1 76 ? 35.586 37.920 0.602 1.00 21.28 76 VAL A CA 1
ATOM 556 C C . VAL A 1 76 ? 36.828 38.327 -0.136 1.00 21.88 76 VAL A C 1
ATOM 557 O O . VAL A 1 76 ? 37.853 38.561 0.514 1.00 20.36 76 VAL A O 1
ATOM 561 N N . ALA A 1 77 ? 36.706 38.458 -1.445 1.00 19.91 77 ALA A N 1
ATOM 562 C CA . ALA A 1 77 ? 37.764 38.895 -2.345 1.00 20.67 77 ALA A CA 1
ATOM 563 C C . ALA A 1 77 ? 37.223 39.920 -3.347 1.00 21.79 77 ALA A C 1
ATOM 564 O O . ALA A 1 77 ? 36.273 39.634 -4.091 1.00 22.78 77 ALA A O 1
ATOM 566 N N . ASP A 1 78 ? 37.828 41.085 -3.363 1.00 21.61 78 ASP A N 1
ATOM 567 C CA . ASP A 1 78 ? 37.680 42.037 -4.427 1.00 22.12 78 ASP A CA 1
ATOM 568 C C . ASP A 1 78 ? 38.747 41.778 -5.515 1.00 23.10 78 ASP A C 1
ATOM 569 O O . ASP A 1 78 ? 39.946 41.517 -5.227 1.00 25.18 78 ASP A O 1
ATOM 574 N N . ALA A 1 79 ? 38.390 41.873 -6.785 1.00 23.14 79 ALA A N 1
ATOM 575 C CA . ALA A 1 79 ? 39.346 41.736 -7.895 1.00 23.31 79 ALA A CA 1
ATOM 576 C C . ALA A 1 79 ? 38.975 42.771 -8.936 1.00 24.05 79 ALA A C 1
ATOM 577 O O . ALA A 1 79 ? 37.786 42.990 -9.200 1.00 22.25 79 ALA A O 1
ATOM 579 N N . ASN A 1 80 ? 39.963 43.452 -9.508 1.00 24.02 80 ASN A N 1
ATOM 580 C CA . ASN A 1 80 ? 39.675 44.390 -10.601 1.00 23.87 80 ASN A CA 1
ATOM 581 C C . ASN A 1 80 ? 40.201 43.881 -11.939 1.00 26.00 80 ASN A C 1
ATOM 582 O O . ASN A 1 80 ? 40.726 42.764 -12.014 1.00 25.76 80 ASN A O 1
ATOM 587 N N . ALA A 1 81 ? 40.016 44.667 -12.996 1.00 25.18 81 ALA A N 1
ATOM 588 C CA . ALA A 1 81 ? 40.482 44.257 -14.322 1.00 28.50 81 ALA A CA 1
ATOM 589 C C . ALA A 1 81 ? 41.991 44.464 -14.553 1.00 29.41 81 ALA A C 1
ATOM 590 O O . ALA A 1 81 ? 42.518 44.084 -15.589 1.00 30.07 81 ALA A O 1
ATOM 592 N N . LYS A 1 82 ? 42.678 45.042 -13.566 1.00 28.74 82 LYS A N 1
ATOM 593 C CA . LYS A 1 82 ? 44.061 45.415 -13.629 1.00 29.71 82 LYS A CA 1
ATOM 594 C C . LYS A 1 82 ? 44.897 44.466 -12.757 1.00 27.60 82 LYS A C 1
ATOM 595 O O . LYS A 1 82 ? 45.958 44.846 -12.385 1.00 29.43 82 LYS A O 1
ATOM 601 N N . GLY A 1 83 ? 44.443 43.250 -12.477 1.00 25.32 83 GLY A N 1
ATOM 602 C CA . GLY A 1 83 ? 45.263 42.275 -11.747 1.00 24.66 83 GLY A CA 1
ATOM 603 C C . GLY A 1 83 ? 45.455 42.488 -10.225 1.00 22.81 83 GLY A C 1
ATOM 604 O O . GLY A 1 83 ? 46.378 41.896 -9.596 1.00 23.62 83 GLY A O 1
ATOM 605 N N . GLU A 1 84 ? 44.638 43.343 -9.604 1.00 21.60 84 GLU A N 1
ATOM 606 C CA . GLU A 1 84 ? 44.747 43.603 -8.180 1.00 21.14 84 GLU A CA 1
ATOM 607 C C . GLU A 1 84 ? 43.592 42.942 -7.365 1.00 20.71 84 GLU A C 1
ATOM 608 O O . GLU A 1 84 ? 42.437 42.920 -7.802 1.00 20.83 84 GLU A O 1
ATOM 614 N N . VAL A 1 85 ? 43.985 42.254 -6.310 1.00 21.62 85 VAL A N 1
ATOM 615 C CA . VAL A 1 85 ? 43.064 41.572 -5.415 1.00 21.36 85 VAL A CA 1
ATOM 616 C C . VAL A 1 85 ? 43.281 42.045 -3.990 1.00 21.90 85 VAL A C 1
ATOM 617 O O . VAL A 1 85 ? 44.420 42.265 -3.541 1.00 20.91 85 VAL A O 1
ATOM 621 N N . ARG A 1 86 ? 42.200 42.261 -3.226 1.00 20.55 86 ARG A N 1
ATOM 622 C CA . ARG A 1 86 ? 42.333 42.243 -1.787 1.00 20.43 86 ARG A CA 1
ATOM 623 C C . ARG A 1 86 ? 41.312 41.229 -1.250 1.00 20.57 86 ARG A C 1
ATOM 624 O O . ARG A 1 86 ? 40.311 41.045 -1.867 1.00 19.98 86 ARG A O 1
ATOM 632 N N . ALA A 1 87 ? 41.648 40.567 -0.171 1.00 20.15 87 ALA A N 1
ATOM 633 C CA . ALA A 1 87 ? 40.807 39.498 0.385 1.00 21.87 87 ALA A CA 1
ATOM 634 C C . ALA A 1 87 ? 41.029 39.294 1.846 1.00 22.01 87 ALA A C 1
ATOM 635 O O . ALA A 1 87 ? 42.172 39.514 2.340 1.00 21.60 87 ALA A O 1
ATOM 637 N N . TYR A 1 88 ? 39.994 38.794 2.539 1.00 21.65 88 TYR A N 1
ATOM 638 C CA . TYR A 1 88 ? 40.131 38.453 3.929 1.00 20.81 88 TYR A CA 1
ATOM 639 C C . TYR A 1 88 ? 39.167 37.308 4.215 1.00 22.22 88 TYR A C 1
ATOM 640 O O . TYR A 1 88 ? 38.357 36.928 3.329 1.00 20.73 88 TYR A O 1
ATOM 649 N N . VAL A 1 89 ? 39.418 36.651 5.341 1.00 21.09 89 VAL A N 1
ATOM 650 C CA . VAL A 1 89 ? 38.465 35.676 5.876 1.00 21.90 89 VAL A CA 1
ATOM 651 C C . VAL A 1 89 ? 38.058 36.137 7.235 1.00 20.92 89 VAL A C 1
ATOM 652 O O . VAL A 1 89 ? 38.820 36.778 7.925 1.00 23.64 89 VAL A O 1
ATOM 656 N N . SER A 1 90 ? 36.893 35.743 7.749 1.00 20.44 90 SER A N 1
ATOM 657 C CA . SER A 1 90 ? 36.455 36.228 9.026 1.00 21.09 90 SER A CA 1
ATOM 658 C C . SER A 1 90 ? 37.392 35.773 10.150 1.00 20.66 90 SER A C 1
ATOM 659 O O . SER A 1 90 ? 37.727 36.538 11.029 1.00 20.57 90 SER A O 1
ATOM 662 N N . ASN A 1 91 ? 37.746 34.509 10.113 1.00 21.65 91 ASN A N 1
ATOM 663 C CA . ASN A 1 91 ? 38.484 33.843 11.185 1.00 20.48 91 ASN A CA 1
ATOM 664 C C . ASN A 1 91 ? 39.722 33.170 10.660 1.00 21.10 91 ASN A C 1
ATOM 665 O O . ASN A 1 91 ? 39.697 32.007 10.168 1.00 21.44 91 ASN A O 1
ATOM 670 N N . PRO A 1 92 ? 40.806 33.914 10.612 1.00 20.99 92 PRO A N 1
ATOM 671 C CA . PRO A 1 92 ? 42.019 33.367 9.973 1.00 22.19 92 PRO A CA 1
ATOM 672 C C . PRO A 1 92 ? 42.676 32.140 10.573 1.00 20.85 92 PRO A C 1
ATOM 673 O O . PRO A 1 92 ? 43.228 31.266 9.877 1.00 20.82 92 PRO A O 1
ATOM 677 N N . GLN A 1 93 ? 42.609 32.027 11.886 1.00 23.62 93 GLN A N 1
ATOM 678 C CA . GLN A 1 93 ? 43.259 30.866 12.544 1.00 23.13 93 GLN A CA 1
ATOM 679 C C . GLN A 1 93 ? 42.319 29.663 12.580 1.00 23.15 93 GLN A C 1
ATOM 680 O O . GLN A 1 93 ? 41.838 29.197 13.678 1.00 23.04 93 GLN A O 1
ATOM 686 N N . VAL A 1 94 ? 42.154 29.105 11.406 1.00 23.45 94 VAL A N 1
ATOM 687 C CA . VAL A 1 94 ? 41.345 27.911 11.175 1.00 23.51 94 VAL A CA 1
ATOM 688 C C . VAL A 1 94 ? 42.217 26.854 10.557 1.00 23.86 94 VAL A C 1
ATOM 689 O O . VAL A 1 94 ? 42.937 27.048 9.552 1.00 23.55 94 VAL A O 1
ATOM 693 N N . HIS A 1 95 ? 42.131 25.688 11.156 1.00 24.41 95 HIS A N 1
ATOM 694 C CA . HIS A 1 95 ? 42.929 24.512 10.745 1.00 23.33 95 HIS A CA 1
ATOM 695 C C . HIS A 1 95 ? 42.372 23.235 11.368 1.00 24.57 95 HIS A C 1
ATOM 696 O O . HIS A 1 95 ? 41.645 23.296 12.347 1.00 23.36 95 HIS A O 1
ATOM 703 N N . PHE A 1 96 ? 42.675 22.119 10.715 1.00 25.81 96 PHE A N 1
ATOM 704 C CA . PHE A 1 96 ? 42.210 20.792 11.107 1.00 27.81 96 PHE A CA 1
ATOM 705 C C . PHE A 1 96 ? 43.302 19.762 10.740 1.00 29.20 96 PHE A C 1
ATOM 706 O O . PHE A 1 96 ? 44.243 20.109 9.983 1.00 26.69 96 PHE A O 1
ATOM 714 N N . ASP A 1 97 ? 43.122 18.520 11.238 1.00 30.70 97 ASP A N 1
ATOM 715 C CA . ASP A 1 97 ? 43.801 17.360 10.671 1.00 31.89 97 ASP A CA 1
ATOM 716 C C . ASP A 1 97 ? 43.587 17.360 9.208 1.00 32.43 97 ASP A C 1
ATOM 717 O O . ASP A 1 97 ? 42.564 17.850 8.713 1.00 28.17 97 ASP A O 1
ATOM 722 N N . LEU A 1 98 ? 44.531 16.749 8.496 1.00 32.37 98 LEU A N 1
ATOM 723 C CA . LEU A 1 98 ? 44.406 16.523 7.092 1.00 31.60 98 LEU A CA 1
ATOM 724 C C . LEU A 1 98 ? 43.197 15.674 6.797 1.00 31.87 98 LEU A C 1
ATOM 725 O O . LEU A 1 98 ? 42.727 14.910 7.650 1.00 30.71 98 LEU A O 1
ATOM 730 N N . ASN A 1 99 ? 42.633 15.882 5.604 1.00 29.98 99 ASN A N 1
ATOM 731 C CA . ASN A 1 99 ? 41.442 15.162 5.161 1.00 30.55 99 ASN A CA 1
ATOM 732 C C . ASN A 1 99 ? 41.852 13.735 4.809 1.00 32.52 99 ASN A C 1
ATOM 733 O O . ASN A 1 99 ? 43.003 13.414 4.944 1.00 30.39 99 ASN A O 1
ATOM 738 N N . ALA A 1 100 ? 40.927 12.926 4.325 1.00 33.06 100 ALA A N 1
ATOM 739 C CA . ALA A 1 100 ? 41.202 11.525 4.141 1.00 35.29 100 ALA A CA 1
ATOM 740 C C . ALA A 1 100 ? 42.207 11.279 3.042 1.00 36.86 100 ALA A C 1
ATOM 741 O O . ALA A 1 100 ? 42.796 10.212 3.027 1.00 36.79 100 ALA A O 1
ATOM 743 N N . ALA A 1 101 ? 42.454 12.271 2.164 1.00 35.98 101 ALA A N 1
ATOM 744 C CA . ALA A 1 101 ? 43.480 12.158 1.145 1.00 36.30 101 ALA A CA 1
ATOM 745 C C . ALA A 1 101 ? 44.846 12.690 1.549 1.00 36.05 101 ALA A C 1
ATOM 746 O O . ALA A 1 101 ? 45.749 12.718 0.740 1.00 37.38 101 ALA A O 1
ATOM 748 N N . GLY A 1 102 ? 45.021 13.074 2.795 1.00 35.27 102 GLY A N 1
ATOM 749 C CA . GLY A 1 102 ? 46.231 13.700 3.281 1.00 35.10 102 GLY A CA 1
ATOM 750 C C . GLY A 1 102 ? 46.457 15.127 2.784 1.00 34.40 102 GLY A C 1
ATOM 751 O O . GLY A 1 102 ? 47.570 15.612 2.769 1.00 33.43 102 GLY A O 1
ATOM 752 N N . LYS A 1 103 ? 45.384 15.817 2.413 1.00 34.80 103 LYS A N 1
ATOM 753 C CA . LYS A 1 103 ? 45.467 17.241 1.981 1.00 33.53 103 LYS A CA 1
ATOM 754 C C . LYS A 1 103 ? 44.664 18.208 2.925 1.00 30.34 103 LYS A C 1
ATOM 755 O O . LYS A 1 103 ? 43.888 17.782 3.796 1.00 29.10 103 LYS A O 1
ATOM 761 N N . LEU A 1 104 ? 44.852 19.503 2.766 1.00 28.97 104 LEU A N 1
ATOM 762 C CA . LEU A 1 104 ? 44.249 20.473 3.677 1.00 28.41 104 LEU A CA 1
ATOM 763 C C . LEU A 1 104 ? 42.711 20.415 3.483 1.00 26.36 104 LEU A C 1
ATOM 764 O O . LEU A 1 104 ? 42.214 20.366 2.344 1.00 28.55 104 LEU A O 1
ATOM 769 N N . ASP A 1 105 ? 41.975 20.347 4.588 1.00 25.96 105 ASP A N 1
ATOM 770 C CA . ASP A 1 105 ? 40.534 20.028 4.542 1.00 22.93 105 ASP A CA 1
ATOM 771 C C . ASP A 1 105 ? 39.774 21.380 4.325 1.00 24.24 105 ASP A C 1
ATOM 772 O O . ASP A 1 105 ? 39.157 21.929 5.248 1.00 21.62 105 ASP A O 1
ATOM 777 N N . VAL A 1 106 ? 39.892 21.912 3.094 1.00 24.47 106 VAL A N 1
ATOM 778 C CA . VAL A 1 106 ? 39.325 23.257 2.784 1.00 24.57 106 VAL A CA 1
ATOM 779 C C . VAL A 1 106 ? 37.827 23.200 2.964 1.00 23.90 106 VAL A C 1
ATOM 780 O O . VAL A 1 106 ? 37.259 24.099 3.533 1.00 24.26 106 VAL A O 1
ATOM 784 N N . ARG A 1 107 ? 37.184 22.121 2.546 1.00 24.82 107 ARG A N 1
ATOM 785 C CA . ARG A 1 107 ? 35.727 21.988 2.630 1.00 25.95 107 ARG A CA 1
ATOM 786 C C . ARG A 1 107 ? 35.230 22.131 4.074 1.00 25.23 107 ARG A C 1
ATOM 787 O O . ARG A 1 107 ? 34.195 22.722 4.321 1.00 21.18 107 ARG A O 1
ATOM 795 N N . ARG A 1 108 ? 35.973 21.604 5.029 1.00 22.96 108 ARG A N 1
ATOM 796 C CA . ARG A 1 108 ? 35.648 21.696 6.450 1.00 21.84 108 ARG A CA 1
ATOM 797 C C . ARG A 1 108 ? 35.765 23.103 7.021 1.00 21.87 108 ARG A C 1
ATOM 798 O O . ARG A 1 108 ? 34.940 23.531 7.861 1.00 20.73 108 ARG A O 1
ATOM 806 N N . ALA A 1 109 ? 36.713 23.867 6.501 1.00 22.63 109 ALA A N 1
ATOM 807 C CA . ALA A 1 109 ? 36.916 25.234 6.910 1.00 22.71 109 ALA A CA 1
ATOM 808 C C . ALA A 1 109 ? 35.782 26.102 6.341 1.00 21.29 109 ALA A C 1
ATOM 809 O O . ALA A 1 109 ? 35.215 26.974 7.041 1.00 21.83 109 ALA A O 1
ATOM 811 N N . VAL A 1 110 ? 35.452 25.865 5.073 1.00 21.50 110 VAL A N 1
ATOM 812 C CA . VAL A 1 110 ? 34.479 26.699 4.332 1.00 21.29 110 VAL A CA 1
ATOM 813 C C . VAL A 1 110 ? 33.029 26.383 4.753 1.00 23.21 110 VAL A C 1
ATOM 814 O O . VAL A 1 110 ? 32.212 27.322 4.965 1.00 22.31 110 VAL A O 1
ATOM 818 N N . GLY A 1 111 ? 32.715 25.084 4.871 1.00 22.74 111 GLY A N 1
ATOM 819 C CA . GLY A 1 111 ? 31.385 24.596 5.148 1.00 24.37 111 GLY A CA 1
ATOM 820 C C . GLY A 1 111 ? 30.694 24.343 3.837 1.00 24.64 111 GLY A C 1
ATOM 821 O O . GLY A 1 111 ? 31.071 24.889 2.764 1.00 24.09 111 GLY A O 1
ATOM 822 N N . THR A 1 112 ? 29.670 23.506 3.861 1.00 24.00 112 THR A N 1
ATOM 823 C CA . THR A 1 112 ? 28.997 23.154 2.613 1.00 27.07 112 THR A CA 1
ATOM 824 C C . THR A 1 112 ? 27.498 23.501 2.608 1.00 27.44 112 THR A C 1
ATOM 825 O O . THR A 1 112 ? 26.702 22.836 1.926 1.00 29.32 112 THR A O 1
ATOM 829 N N . ASN A 1 113 ? 27.121 24.503 3.375 1.00 26.19 113 ASN A N 1
ATOM 830 C CA . ASN A 1 113 ? 25.769 24.975 3.443 1.00 26.45 113 ASN A CA 1
ATOM 831 C C . ASN A 1 113 ? 25.698 26.486 3.371 1.00 24.30 113 ASN A C 1
ATOM 832 O O . ASN A 1 113 ? 25.573 27.155 4.373 1.00 22.76 113 ASN A O 1
ATOM 837 N N . GLY A 1 114 ? 25.637 26.981 2.144 1.00 26.26 114 GLY A N 1
ATOM 838 C CA . GLY A 1 114 ? 25.731 28.392 1.832 1.00 24.32 114 GLY A CA 1
ATOM 839 C C . GLY A 1 114 ? 25.978 28.580 0.377 1.00 22.85 114 GLY A C 1
ATOM 840 O O . GLY A 1 114 ? 25.711 27.741 -0.467 1.00 24.87 114 GLY A O 1
ATOM 841 N N . THR A 1 115 ? 26.432 29.794 0.066 1.00 22.13 115 THR A N 1
ATOM 842 C CA . THR A 1 115 ? 26.472 30.273 -1.251 1.00 20.92 115 THR A CA 1
ATOM 843 C C . THR A 1 115 ? 27.839 30.888 -1.614 1.00 20.83 115 THR A C 1
ATOM 844 O O . THR A 1 115 ? 28.616 31.305 -0.744 1.00 22.40 115 THR A O 1
ATOM 848 N N . LEU A 1 116 ? 28.086 30.929 -2.919 1.00 20.14 116 LEU A N 1
ATOM 849 C CA . LEU A 1 116 ? 29.136 31.722 -3.564 1.00 19.36 116 LEU A CA 1
ATOM 850 C C . LEU A 1 116 ? 28.465 32.759 -4.453 1.00 20.56 116 LEU A C 1
ATOM 851 O O . LEU A 1 116 ? 27.645 32.418 -5.309 1.00 21.80 116 LEU A O 1
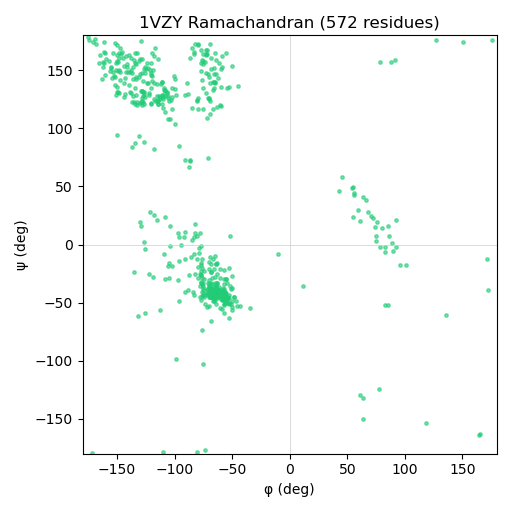ATOM 856 N N . SER A 1 117 ? 28.766 34.013 -4.222 1.00 21.14 117 SER A N 1
ATOM 857 C CA . SER A 1 117 ? 28.239 35.090 -4.966 1.00 22.92 117 SER A CA 1
ATOM 858 C C . SER A 1 117 ? 29.306 35.988 -5.557 1.00 22.54 117 SER A C 1
ATOM 859 O O . SER A 1 117 ? 30.419 36.119 -5.022 1.00 20.71 117 SER A O 1
ATOM 862 N N . VAL A 1 118 ? 28.955 36.583 -6.680 1.00 19.59 118 VAL A N 1
ATOM 863 C CA . VAL A 1 118 ? 29.816 37.457 -7.436 1.00 20.63 118 VAL A CA 1
ATOM 864 C C . VAL A 1 118 ? 28.999 38.654 -7.795 1.00 23.05 118 VAL A C 1
ATOM 865 O O . VAL A 1 118 ? 27.911 38.517 -8.412 1.00 25.06 118 VAL A O 1
ATOM 869 N N . VAL A 1 119 ? 29.446 39.826 -7.356 1.00 23.17 119 VAL A N 1
ATOM 870 C CA . VAL A 1 119 ? 28.753 41.088 -7.701 1.00 24.23 119 VAL A CA 1
ATOM 871 C C . VAL A 1 119 ? 29.738 41.910 -8.525 1.00 23.81 119 VAL A C 1
ATOM 872 O O . VAL A 1 119 ? 30.852 42.163 -8.055 1.00 20.74 119 VAL A O 1
ATOM 876 N N . LYS A 1 120 ? 29.343 42.299 -9.748 1.00 24.78 120 LYS A N 1
ATOM 877 C CA . LYS A 1 120 ? 30.215 43.039 -10.685 1.00 26.60 120 LYS A CA 1
ATOM 878 C C . LYS A 1 120 ? 29.757 44.501 -10.757 1.00 30.44 120 LYS A C 1
ATOM 879 O O . LYS A 1 120 ? 28.564 44.746 -10.970 1.00 32.74 120 LYS A O 1
ATOM 885 N N . ASP A 1 121 ? 30.676 45.414 -10.613 1.00 31.78 121 ASP A N 1
ATOM 886 C CA . ASP A 1 121 ? 30.504 46.850 -10.960 1.00 34.62 121 ASP A CA 1
ATOM 887 C C . ASP A 1 121 ? 31.132 47.125 -12.328 1.00 34.19 121 ASP A C 1
ATOM 888 O O . ASP A 1 121 ? 32.395 47.172 -12.501 1.00 32.98 121 ASP A O 1
ATOM 893 N N . LEU A 1 122 ? 30.243 47.253 -13.299 1.00 35.37 122 LEU A N 1
ATOM 894 C CA . LEU A 1 122 ? 30.577 47.355 -14.721 1.00 37.30 122 LEU A CA 1
ATOM 895 C C . LEU A 1 122 ? 30.460 48.798 -15.296 1.00 41.04 122 LEU A C 1
ATOM 896 O O . LEU A 1 122 ? 30.458 49.025 -16.569 1.00 40.87 122 LEU A O 1
ATOM 901 N N . GLY A 1 123 ? 30.400 49.753 -14.393 1.00 43.20 123 GLY A N 1
ATOM 902 C CA . GLY A 1 123 ? 30.223 51.120 -14.810 1.00 46.40 123 GLY A CA 1
ATOM 903 C C . GLY A 1 123 ? 29.049 51.724 -14.068 1.00 47.14 123 GLY A C 1
ATOM 904 O O . GLY A 1 123 ? 28.381 51.067 -13.235 1.00 48.74 123 GLY A O 1
ATOM 905 N N . LEU A 1 124 ? 28.861 53.021 -14.336 1.00 48.05 124 LEU A N 1
ATOM 906 C CA . LEU A 1 124 ? 27.701 53.798 -13.855 1.00 47.74 124 LEU A CA 1
ATOM 907 C C . LEU A 1 124 ? 26.503 53.111 -14.438 1.00 46.22 124 LEU A C 1
ATOM 908 O O . LEU A 1 124 ? 26.389 52.931 -15.660 1.00 45.89 124 LEU A O 1
ATOM 913 N N . ARG A 1 125 ? 25.658 52.656 -13.552 1.00 44.27 125 ARG A N 1
ATOM 914 C CA . ARG A 1 125 ? 24.382 52.101 -13.965 1.00 43.94 125 ARG A CA 1
ATOM 915 C C . ARG A 1 125 ? 24.400 50.841 -14.941 1.00 41.28 125 ARG A C 1
ATOM 916 O O . ARG A 1 125 ? 23.486 50.606 -15.720 1.00 40.26 125 ARG A O 1
ATOM 924 N N . GLU A 1 126 ? 25.449 50.012 -14.840 1.00 38.97 126 GLU A N 1
ATOM 925 C CA . GLU A 1 126 ? 25.447 48.707 -15.469 1.00 36.45 126 GLU A CA 1
ATOM 926 C C . GLU A 1 126 ? 25.819 47.743 -14.319 1.00 35.73 126 GLU A C 1
ATOM 927 O O . GLU A 1 126 ? 26.820 47.956 -13.634 1.00 33.93 126 GLU A O 1
ATOM 933 N N . PHE A 1 127 ? 24.961 46.751 -14.038 1.00 32.82 127 PHE A N 1
ATOM 934 C CA . PHE A 1 127 ? 25.044 45.944 -12.815 1.00 31.24 127 PHE A CA 1
ATOM 935 C C . PHE A 1 127 ? 24.910 44.442 -13.181 1.00 31.65 127 PHE A C 1
ATOM 936 O O . PHE A 1 127 ? 24.193 44.093 -14.165 1.00 31.64 127 PHE A O 1
ATOM 944 N N . PHE A 1 128 ? 25.617 43.570 -12.489 1.00 28.60 128 PHE A N 1
ATOM 945 C CA . PHE A 1 128 ? 25.497 42.149 -12.685 1.00 27.86 128 PHE A CA 1
ATOM 946 C C . PHE A 1 128 ? 25.807 41.444 -11.379 1.00 29.44 128 PHE A C 1
ATOM 947 O O . PHE A 1 128 ? 26.733 41.854 -10.644 1.00 28.33 128 PHE A O 1
ATOM 955 N N . THR A 1 129 ? 24.908 40.553 -10.950 1.00 27.97 129 THR A N 1
ATOM 956 C CA . THR A 1 129 ? 25.154 39.690 -9.811 1.00 28.70 129 THR A CA 1
ATOM 957 C C . THR A 1 129 ? 24.887 38.217 -10.137 1.00 28.63 129 THR A C 1
ATOM 958 O O . THR A 1 129 ? 23.961 37.906 -10.866 1.00 27.48 129 THR A O 1
ATOM 962 N N . GLY A 1 130 ? 25.630 37.304 -9.521 1.00 25.71 130 GLY A N 1
ATOM 963 C CA . GLY A 1 130 ? 25.322 35.871 -9.588 1.00 25.70 130 GLY A CA 1
ATOM 964 C C . GLY A 1 130 ? 25.499 35.255 -8.230 1.00 25.65 130 GLY A C 1
ATOM 965 O O . GLY A 1 130 ? 26.378 35.717 -7.480 1.00 25.13 130 GLY A O 1
ATOM 966 N N . GLN A 1 131 ? 24.732 34.201 -7.948 1.00 23.58 131 GLN A N 1
ATOM 967 C CA . GLN A 1 131 ? 24.834 33.477 -6.734 1.00 22.97 131 GLN A CA 1
ATOM 968 C C . GLN A 1 131 ? 24.430 32.013 -6.997 1.00 23.36 131 GLN A C 1
ATOM 969 O O . GLN A 1 131 ? 23.424 31.758 -7.649 1.00 21.08 131 GLN A O 1
ATOM 975 N N . VAL A 1 132 ? 25.263 31.089 -6.524 1.00 21.82 132 VAL A N 1
ATOM 976 C CA . VAL A 1 132 ? 25.017 29.675 -6.628 1.00 22.77 132 VAL A CA 1
ATOM 977 C C . VAL A 1 132 ? 25.212 29.050 -5.276 1.00 20.85 132 VAL A C 1
ATOM 978 O O . VAL A 1 132 ? 25.930 29.569 -4.363 1.00 21.12 132 VAL A O 1
ATOM 982 N N . GLU A 1 133 ? 24.637 27.885 -5.120 1.00 22.49 133 GLU A N 1
ATOM 983 C CA . GLU A 1 133 ? 24.952 27.089 -3.929 1.00 23.03 133 GLU A CA 1
ATOM 984 C C . GLU A 1 133 ? 26.408 26.616 -3.906 1.00 22.29 133 GLU A C 1
ATOM 985 O O . GLU A 1 133 ? 26.980 26.324 -4.906 1.00 22.84 133 GLU A O 1
ATOM 991 N N . ILE A 1 134 ? 26.993 26.505 -2.731 1.00 24.27 134 ILE A N 1
ATOM 992 C CA . ILE A 1 134 ? 28.238 25.749 -2.592 1.00 23.96 134 ILE A CA 1
ATOM 993 C C . ILE A 1 134 ? 27.937 24.235 -2.795 1.00 25.02 134 ILE A C 1
ATOM 994 O O . ILE A 1 134 ? 27.088 23.640 -2.088 1.00 28.55 134 ILE A O 1
ATOM 999 N N . VAL A 1 135 ? 28.608 23.604 -3.732 1.00 25.29 135 VAL A N 1
ATOM 1000 C CA . VAL A 1 135 ? 28.369 22.190 -4.040 1.00 27.14 135 VAL A CA 1
ATOM 1001 C C . VAL A 1 135 ? 29.475 21.279 -3.538 1.00 29.14 135 VAL A C 1
ATOM 1002 O O . VAL A 1 135 ? 29.281 20.050 -3.399 1.00 28.88 135 VAL A O 1
ATOM 1006 N N . SER A 1 136 ? 30.642 21.869 -3.261 1.00 27.26 136 SER A N 1
ATOM 1007 C CA . SER A 1 136 ? 31.797 21.111 -2.856 1.00 27.55 136 SER A CA 1
ATOM 1008 C C . SER A 1 136 ? 32.373 21.619 -1.540 1.00 26.84 136 SER A C 1
ATOM 1009 O O . SER A 1 136 ? 32.520 20.849 -0.584 1.00 25.79 136 SER A O 1
ATOM 1012 N N . GLY A 1 137 ? 32.764 22.887 -1.501 1.00 22.55 137 GLY A N 1
ATOM 1013 C CA . GLY A 1 137 ? 33.424 23.441 -0.322 1.00 22.33 137 GLY A CA 1
ATOM 1014 C C . GLY A 1 137 ? 34.924 23.504 -0.572 1.00 22.33 137 GLY A C 1
ATOM 1015 O O . GLY A 1 137 ? 35.614 24.222 0.148 1.00 22.90 137 GLY A O 1
ATOM 1016 N N . GLU A 1 138 ? 35.418 22.751 -1.569 1.00 22.64 138 GLU A N 1
ATOM 1017 C CA . GLU A 1 138 ? 36.854 22.709 -1.916 1.00 23.55 138 GLU A CA 1
ATOM 1018 C C . GLU A 1 138 ? 37.213 23.932 -2.845 1.00 22.78 138 GLU A C 1
ATOM 1019 O O . GLU A 1 138 ? 38.348 24.239 -3.050 1.00 24.22 138 GLU A O 1
ATOM 1025 N N . LEU A 1 139 ? 36.210 24.655 -3.286 1.00 22.82 139 LEU A N 1
ATOM 1026 C CA . LEU A 1 139 ? 36.338 25.957 -4.010 1.00 23.00 139 LEU A CA 1
ATOM 1027 C C . LEU A 1 139 ? 36.594 25.868 -5.469 1.00 23.50 139 LEU A C 1
ATOM 1028 O O . LEU A 1 139 ? 35.804 26.419 -6.293 1.00 22.31 139 LEU A O 1
ATOM 1033 N N . GLY A 1 140 ? 37.604 25.107 -5.899 1.00 24.98 140 GLY A N 1
ATOM 1034 C CA . GLY A 1 140 ? 37.756 24.927 -7.330 1.00 25.12 140 GLY A CA 1
ATOM 1035 C C . GLY A 1 140 ? 36.442 24.512 -8.006 1.00 26.09 140 GLY A C 1
ATOM 1036 O O . GLY A 1 140 ? 36.007 25.090 -9.006 1.00 24.83 140 GLY A O 1
ATOM 1037 N N . ASP A 1 141 ? 35.837 23.452 -7.496 1.00 24.83 141 ASP A N 1
ATOM 1038 C CA . ASP A 1 141 ? 34.603 22.899 -8.049 1.00 25.92 141 ASP A CA 1
ATOM 1039 C C . ASP A 1 141 ? 33.420 23.840 -7.874 1.00 23.19 141 ASP A C 1
ATOM 1040 O O . ASP A 1 141 ? 32.540 23.837 -8.705 1.00 23.12 141 ASP A O 1
ATOM 1045 N N . ASP A 1 142 ? 33.445 24.643 -6.846 1.00 23.02 142 ASP A N 1
ATOM 1046 C CA . ASP A 1 142 ? 32.412 25.673 -6.648 1.00 23.31 142 ASP A CA 1
ATOM 1047 C C . ASP A 1 142 ? 32.476 26.774 -7.671 1.00 22.04 142 ASP A C 1
ATOM 1048 O O . ASP A 1 142 ? 31.452 27.168 -8.244 1.00 20.83 142 ASP A O 1
ATOM 1053 N N . PHE A 1 143 ? 33.679 27.282 -7.950 1.00 22.34 143 PHE A N 1
ATOM 1054 C CA . PHE A 1 143 ? 33.874 28.237 -9.012 1.00 21.31 143 PHE A CA 1
ATOM 1055 C C . PHE A 1 143 ? 33.526 27.661 -10.398 1.00 22.67 143 PHE A C 1
ATOM 1056 O O . PHE A 1 143 ? 32.876 28.328 -11.220 1.00 21.59 143 PHE A O 1
ATOM 1064 N N . THR A 1 144 ? 33.864 26.390 -10.634 1.00 21.52 144 THR A N 1
ATOM 1065 C CA . THR A 1 144 ? 33.469 25.739 -11.876 1.00 22.39 144 THR A CA 1
ATOM 1066 C C . THR A 1 144 ? 31.958 25.777 -12.032 1.00 23.20 144 THR A C 1
ATOM 1067 O O . THR A 1 144 ? 31.480 26.145 -13.073 1.00 23.20 144 THR A O 1
ATOM 1071 N N . TYR A 1 145 ? 31.247 25.426 -10.965 1.00 23.01 145 TYR A N 1
ATOM 1072 C CA . TYR A 1 145 ? 29.791 25.373 -10.938 1.00 22.34 145 TYR A CA 1
ATOM 1073 C C . TYR A 1 145 ? 29.190 26.770 -11.128 1.00 22.41 145 TYR A C 1
ATOM 1074 O O . TYR A 1 145 ? 28.241 26.933 -11.925 1.00 21.21 145 TYR A O 1
ATOM 1083 N N . TYR A 1 146 ? 29.778 27.787 -10.490 1.00 21.97 146 TYR A N 1
ATOM 1084 C CA . TYR A 1 146 ? 29.408 29.193 -10.762 1.00 21.74 146 TYR A CA 1
ATOM 1085 C C . TYR A 1 146 ? 29.566 29.531 -12.230 1.00 22.60 146 TYR A C 1
ATOM 1086 O O . TYR A 1 146 ? 28.609 30.037 -12.846 1.00 22.27 146 TYR A O 1
ATOM 1095 N N . LEU A 1 147 ? 30.679 29.166 -12.860 1.00 23.38 147 LEU A N 1
ATOM 1096 C CA . LEU A 1 147 ? 30.889 29.506 -14.254 1.00 25.83 147 LEU A CA 1
ATOM 1097 C C . LEU A 1 147 ? 29.974 28.802 -15.243 1.00 26.95 147 LEU A C 1
ATOM 1098 O O . LEU A 1 147 ? 29.517 29.423 -16.186 1.00 28.13 147 LEU A O 1
ATOM 1103 N N . VAL A 1 148 ? 29.703 27.537 -15.006 1.00 26.50 148 VAL A N 1
ATOM 1104 C CA . VAL A 1 148 ? 28.831 26.756 -15.831 1.00 29.08 148 VAL A CA 1
ATOM 1105 C C . VAL A 1 148 ? 27.394 27.278 -15.694 1.00 30.23 148 VAL A C 1
ATOM 1106 O O . VAL A 1 148 ? 26.658 27.383 -16.694 1.00 30.29 148 VAL A O 1
ATOM 1110 N N . SER A 1 149 ? 27.000 27.560 -14.460 1.00 30.41 149 SER A N 1
ATOM 1111 C CA . SER A 1 149 ? 25.708 28.228 -14.187 1.00 30.80 149 SER A CA 1
ATOM 1112 C C . SER A 1 149 ? 25.523 29.557 -14.882 1.00 32.53 149 SER A C 1
ATOM 1113 O O . SER A 1 149 ? 24.418 29.836 -15.379 1.00 33.72 149 SER A O 1
ATOM 1116 N N . SER A 1 150 ? 26.566 30.380 -14.889 1.00 33.77 150 SER A N 1
ATOM 1117 C CA . SER A 1 150 ? 26.593 31.732 -15.414 1.00 36.43 150 SER A CA 1
ATOM 1118 C C . SER A 1 150 ? 26.544 31.758 -16.988 1.00 38.72 150 SER A C 1
ATOM 1119 O O . SER A 1 150 ? 25.708 32.438 -17.589 1.00 35.74 150 SER A O 1
ATOM 1122 N N . GLU A 1 151 ? 27.481 31.028 -17.604 1.00 38.54 151 GLU A N 1
ATOM 1123 C CA . GLU A 1 151 ? 27.722 31.125 -19.041 1.00 39.95 151 GLU A CA 1
ATOM 1124 C C . GLU A 1 151 ? 27.269 29.876 -19.811 1.00 40.07 151 GLU A C 1
ATOM 1125 O O . GLU A 1 151 ? 27.267 29.871 -21.020 1.00 41.47 151 GLU A O 1
ATOM 1131 N N . GLN A 1 152 ? 26.893 28.826 -19.121 1.00 40.04 152 GLN A N 1
ATOM 1132 C CA . GLN A 1 152 ? 26.487 27.555 -19.760 1.00 41.76 152 GLN A CA 1
ATOM 1133 C C . GLN A 1 152 ? 27.393 27.110 -20.944 1.00 41.81 152 GLN A C 1
ATOM 1134 O O . GLN A 1 152 ? 26.901 26.761 -22.042 1.00 39.83 152 GLN A O 1
ATOM 1140 N N . VAL A 1 153 ? 28.715 27.186 -20.729 1.00 40.48 153 VAL A N 1
ATOM 1141 C CA . VAL A 1 153 ? 29.672 26.511 -21.612 1.00 38.21 153 VAL A CA 1
ATOM 1142 C C . VAL A 1 153 ? 30.419 25.600 -20.658 1.00 37.08 153 VAL A C 1
ATOM 1143 O O . VAL A 1 153 ? 30.490 25.910 -19.453 1.00 34.89 153 VAL A O 1
ATOM 1147 N N . PRO A 1 154 ? 30.903 24.452 -21.156 1.00 36.33 154 PRO A N 1
ATOM 1148 C CA . PRO A 1 154 ? 31.741 23.618 -20.338 1.00 35.35 154 PRO A CA 1
ATOM 1149 C C . PRO A 1 154 ? 32.878 24.519 -19.795 1.00 34.03 154 PRO A C 1
ATOM 1150 O O . PRO A 1 154 ? 33.456 25.355 -20.535 1.00 32.70 154 PRO A O 1
ATOM 1154 N N . SER A 1 155 ? 33.153 24.361 -18.508 1.00 33.12 155 SER A N 1
ATOM 1155 C CA . SER A 1 155 ? 34.198 25.148 -17.835 1.00 32.33 155 SER A CA 1
ATOM 1156 C C . SER A 1 155 ? 34.949 24.342 -16.870 1.00 31.32 155 SER A C 1
ATOM 1157 O O . SER A 1 155 ? 34.447 23.415 -16.267 1.00 32.55 155 SER A O 1
ATOM 1160 N N . SER A 1 156 ? 36.164 24.724 -16.649 1.00 29.16 156 SER A N 1
ATOM 1161 C CA . SER A 1 156 ? 36.915 24.103 -15.612 1.00 28.49 156 SER A CA 1
ATOM 1162 C C . SER A 1 156 ? 37.804 25.153 -14.955 1.00 27.70 156 SER A C 1
ATOM 1163 O O . SER A 1 156 ? 38.580 25.830 -15.638 1.00 24.53 156 SER A O 1
ATOM 1166 N N . VAL A 1 157 ? 37.706 25.259 -13.624 1.00 26.30 157 VAL A N 1
ATOM 1167 C CA . VAL A 1 157 ? 38.520 26.147 -12.800 1.00 25.94 157 VAL A CA 1
ATOM 1168 C C . VAL A 1 157 ? 39.443 25.264 -11.977 1.00 28.59 157 VAL A C 1
ATOM 1169 O O . VAL A 1 157 ? 38.950 24.397 -11.290 1.00 31.60 157 VAL A O 1
ATOM 1173 N N . GLY A 1 158 ? 40.771 25.408 -12.092 1.00 25.59 158 GLY A N 1
ATOM 1174 C CA . GLY A 1 158 ? 41.622 24.737 -11.140 1.00 25.74 158 GLY A CA 1
ATOM 1175 C C . GLY A 1 158 ? 42.353 25.795 -10.328 1.00 24.44 158 GLY A C 1
ATOM 1176 O O . GLY A 1 158 ? 42.930 26.769 -10.902 1.00 25.15 158 GLY A O 1
ATOM 1177 N N . VAL A 1 159 ? 42.452 25.571 -9.046 1.00 22.74 159 VAL A N 1
ATOM 1178 C CA . VAL A 1 159 ? 43.176 26.484 -8.174 1.00 23.04 159 VAL A CA 1
ATOM 1179 C C . VAL A 1 159 ? 43.892 25.627 -7.084 1.00 26.59 159 VAL A C 1
ATOM 1180 O O . VAL A 1 159 ? 43.289 24.742 -6.484 1.00 26.61 159 VAL A O 1
ATOM 1184 N N . GLY A 1 160 ? 45.118 25.998 -6.780 1.00 25.95 160 GLY A N 1
ATOM 1185 C CA . GLY A 1 160 ? 45.872 25.344 -5.728 1.00 27.38 160 GLY A CA 1
ATOM 1186 C C . GLY A 1 160 ? 46.748 26.235 -4.936 1.00 25.79 160 GLY A C 1
ATOM 1187 O O . GLY A 1 160 ? 47.243 27.267 -5.414 1.00 24.30 160 GLY A O 1
ATOM 1188 N N . VAL A 1 161 ? 46.983 25.805 -3.700 1.00 26.12 161 VAL A N 1
ATOM 1189 C CA . VAL A 1 161 ? 47.840 26.515 -2.794 1.00 25.39 161 VAL A CA 1
ATOM 1190 C C . VAL A 1 161 ? 48.587 25.393 -1.996 1.00 27.56 161 VAL A C 1
ATOM 1191 O O . VAL A 1 161 ? 47.939 24.570 -1.398 1.00 28.34 161 VAL A O 1
ATOM 1195 N N . LEU A 1 162 ? 49.899 25.484 -1.920 1.00 28.62 162 LEU A N 1
ATOM 1196 C CA . LEU A 1 162 ? 50.742 24.581 -1.068 1.00 29.07 162 LEU A CA 1
ATOM 1197 C C . LEU A 1 162 ? 51.249 25.422 0.076 1.00 26.32 162 LEU A C 1
ATOM 1198 O O . LEU A 1 162 ? 51.693 26.509 -0.156 1.00 26.53 162 LEU A O 1
ATOM 1203 N N . VAL A 1 163 ? 51.163 24.958 1.320 1.00 24.43 163 VAL A N 1
ATOM 1204 C CA . VAL A 1 163 ? 51.584 25.742 2.453 1.00 25.52 163 VAL A CA 1
ATOM 1205 C C . VAL A 1 163 ? 52.751 25.008 3.173 1.00 28.31 163 VAL A C 1
ATOM 1206 O O . VAL A 1 163 ? 52.644 23.780 3.380 1.00 26.30 163 VAL A O 1
ATOM 1210 N N . ASN A 1 164 ? 53.749 25.785 3.592 1.00 30.46 164 ASN A N 1
ATOM 1211 C CA . ASN A 1 164 ? 54.875 25.260 4.394 1.00 31.31 164 ASN A CA 1
ATOM 1212 C C . ASN A 1 164 ? 54.529 25.011 5.826 1.00 30.10 164 ASN A C 1
ATOM 1213 O O . ASN A 1 164 ? 53.576 25.621 6.345 1.00 28.67 164 ASN A O 1
ATOM 1218 N N . PRO A 1 165 ? 55.308 24.142 6.526 1.00 32.02 165 PRO A N 1
ATOM 1219 C CA . PRO A 1 165 ? 55.086 23.938 7.982 1.00 32.11 165 PRO A CA 1
ATOM 1220 C C . PRO A 1 165 ? 55.141 25.198 8.806 1.00 32.07 165 PRO A C 1
ATOM 1221 O O . PRO A 1 165 ? 54.447 25.251 9.823 1.00 31.68 165 PRO A O 1
ATOM 1225 N N . ASP A 1 166 ? 55.918 26.202 8.385 1.00 29.54 166 ASP A N 1
ATOM 1226 C CA . ASP A 1 166 ? 55.971 27.456 9.087 1.00 29.87 166 ASP A CA 1
ATOM 1227 C C . ASP A 1 166 ? 54.822 28.397 8.783 1.00 29.35 166 ASP A C 1
ATOM 1228 O O . ASP A 1 166 ? 54.820 29.522 9.253 1.00 28.73 166 ASP A O 1
ATOM 1233 N N . ASN A 1 167 ? 53.836 27.893 8.041 1.00 28.70 167 ASN A N 1
ATOM 1234 C CA . ASN A 1 167 ? 52.609 28.579 7.702 1.00 28.21 167 ASN A CA 1
ATOM 1235 C C . ASN A 1 167 ? 52.754 29.526 6.500 1.00 28.25 167 ASN A C 1
ATOM 1236 O O . ASN A 1 167 ? 51.734 30.078 6.051 1.00 25.93 167 ASN A O 1
ATOM 1241 N N . THR A 1 168 ? 53.968 29.734 5.979 1.00 26.43 168 THR A N 1
ATOM 1242 C CA . THR A 1 168 ? 54.120 30.521 4.771 1.00 27.31 168 THR A CA 1
ATOM 1243 C C . THR A 1 168 ? 53.637 29.755 3.530 1.00 25.65 168 THR A C 1
ATOM 1244 O O . THR A 1 168 ? 53.512 28.510 3.497 1.00 26.35 168 THR A O 1
ATOM 1248 N N . ILE A 1 169 ? 53.402 30.487 2.446 1.00 25.04 169 ILE A N 1
ATOM 1249 C CA . ILE A 1 169 ? 52.967 29.876 1.217 1.00 23.58 169 ILE A CA 1
ATOM 1250 C C . ILE A 1 169 ? 54.122 29.440 0.354 1.00 24.63 169 ILE A C 1
ATOM 1251 O O . ILE A 1 169 ? 54.952 30.270 0.017 1.00 25.03 169 ILE A O 1
ATOM 1256 N N . LEU A 1 170 ? 54.112 28.215 -0.093 1.00 26.08 170 LEU A N 1
ATOM 1257 C CA . LEU A 1 170 ? 55.169 27.718 -0.958 1.00 27.69 170 LEU A CA 1
ATOM 1258 C C . LEU A 1 170 ? 54.818 27.929 -2.387 1.00 29.47 170 LEU A C 1
ATOM 1259 O O . LEU A 1 170 ? 55.667 28.300 -3.188 1.00 29.32 170 LEU A O 1
ATOM 1264 N N . ALA A 1 171 ? 53.558 27.704 -2.744 1.00 28.97 171 ALA A N 1
ATOM 1265 C CA . ALA A 1 171 ? 53.159 27.938 -4.135 1.00 28.31 171 ALA A CA 1
ATOM 1266 C C . ALA A 1 171 ? 51.662 28.196 -4.231 1.00 27.27 171 ALA A C 1
ATOM 1267 O O . ALA A 1 171 ? 50.915 27.619 -3.468 1.00 26.36 171 ALA A O 1
ATOM 1269 N N . ALA A 1 172 ? 51.256 29.001 -5.213 1.00 26.35 172 ALA A N 1
ATOM 1270 C CA . ALA A 1 172 ? 49.834 29.157 -5.504 1.00 24.83 172 ALA A CA 1
ATOM 1271 C C . ALA A 1 172 ? 49.670 29.497 -6.979 1.00 24.86 172 ALA A C 1
ATOM 1272 O O . ALA A 1 172 ? 50.467 30.180 -7.574 1.00 22.16 172 ALA A O 1
ATOM 1274 N N . GLY A 1 173 ? 48.605 28.975 -7.583 1.00 25.22 173 GLY A N 1
ATOM 1275 C CA . GLY A 1 173 ? 48.278 29.297 -8.948 1.00 24.92 173 GLY A CA 1
ATOM 1276 C C . GLY A 1 173 ? 46.949 28.750 -9.347 1.00 24.93 173 GLY A C 1
ATOM 1277 O O . GLY A 1 173 ? 46.255 28.091 -8.551 1.00 26.29 173 GLY A O 1
ATOM 1278 N N . GLY A 1 174 ? 46.593 28.988 -10.591 1.00 23.10 174 GLY A N 1
ATOM 1279 C CA . GLY A 1 174 ? 45.344 28.483 -11.113 1.00 23.42 174 GLY A CA 1
ATOM 1280 C C . GLY A 1 174 ? 45.146 28.638 -12.600 1.00 21.81 174 GLY A C 1
ATOM 1281 O O . GLY A 1 174 ? 45.964 29.259 -13.349 1.00 21.95 174 GLY A O 1
ATOM 1282 N N . PHE A 1 175 ? 44.061 28.067 -13.057 1.00 21.55 175 PHE A N 1
ATOM 1283 C CA . PHE A 1 175 ? 43.631 28.253 -14.416 1.00 23.32 175 PHE A CA 1
ATOM 1284 C C . PHE A 1 175 ? 42.124 28.212 -14.506 1.00 22.79 175 PHE A C 1
ATOM 1285 O O . PHE A 1 175 ? 41.431 27.730 -13.593 1.00 24.17 175 PHE A O 1
ATOM 1293 N N . ILE A 1 176 ? 41.634 28.776 -15.625 1.00 23.86 176 ILE A N 1
ATOM 1294 C CA . ILE A 1 176 ? 40.274 28.592 -16.110 1.00 22.34 176 ILE A CA 1
ATOM 1295 C C . ILE A 1 176 ? 40.289 28.284 -17.576 1.00 24.32 176 ILE A C 1
ATOM 1296 O O . ILE A 1 176 ? 40.926 28.991 -18.389 1.00 24.96 176 ILE A O 1
ATOM 1301 N N . ILE A 1 177 ? 39.600 27.212 -17.919 1.00 25.56 177 ILE A N 1
ATOM 1302 C CA . ILE A 1 177 ? 39.372 26.809 -19.314 1.00 27.79 177 ILE A CA 1
ATOM 1303 C C . ILE A 1 177 ? 37.865 26.761 -19.640 1.00 27.30 177 ILE A C 1
ATOM 1304 O O . ILE A 1 177 ? 37.081 26.204 -18.879 1.00 23.95 177 ILE A O 1
ATOM 1309 N N . GLN A 1 178 ? 37.491 27.316 -20.779 1.00 27.73 178 GLN A N 1
ATOM 1310 C CA . GLN A 1 178 ? 36.088 27.373 -21.190 1.00 29.29 178 GLN A CA 1
ATOM 1311 C C . GLN A 1 178 ? 36.027 26.958 -22.645 1.00 30.53 178 GLN A C 1
ATOM 1312 O O . GLN A 1 178 ? 36.910 27.359 -23.467 1.00 30.44 178 GLN A O 1
ATOM 1318 N N . LEU A 1 179 ? 35.061 26.095 -22.975 1.00 31.03 179 LEU A N 1
ATOM 1319 C CA . LEU A 1 179 ? 34.897 25.598 -24.343 1.00 32.72 179 LEU A CA 1
ATOM 1320 C C . LEU A 1 179 ? 33.750 26.285 -24.994 1.00 33.42 179 LEU A C 1
ATOM 1321 O O . LEU A 1 179 ? 32.614 26.022 -24.649 1.00 33.82 179 LEU A O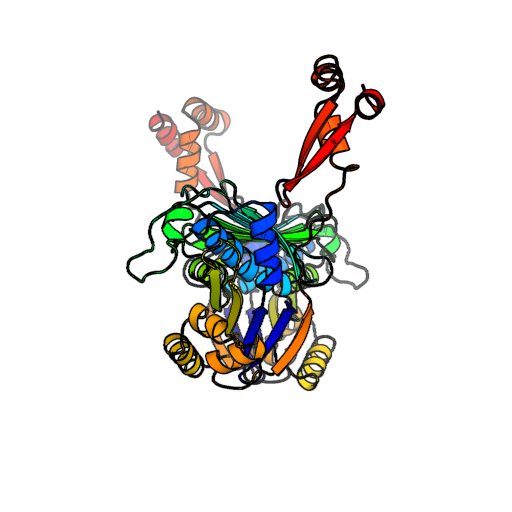 1
ATOM 1326 N N . MET A 1 180 ? 34.052 27.169 -25.924 1.00 33.69 180 MET A N 1
ATOM 1327 C CA . MET A 1 180 ? 33.044 27.903 -26.662 1.00 35.79 180 MET A CA 1
ATOM 1328 C C . MET A 1 180 ? 32.295 26.979 -27.696 1.00 37.49 180 MET A C 1
ATOM 1329 O O . MET A 1 180 ? 32.749 25.867 -28.078 1.00 37.62 180 MET A O 1
ATOM 1334 N N . PRO A 1 181 ? 31.169 27.467 -28.159 1.00 40.52 181 PRO A N 1
ATOM 1335 C CA . PRO A 1 181 ? 30.429 26.835 -29.289 1.00 42.14 181 PRO A CA 1
ATOM 1336 C C . PRO A 1 181 ? 31.304 26.404 -30.502 1.00 44.33 181 PRO A C 1
ATOM 1337 O O . PRO A 1 181 ? 32.204 27.132 -30.967 1.00 43.93 181 PRO A O 1
ATOM 1341 N N . GLY A 1 182 ? 31.037 25.211 -31.025 1.00 47.74 182 GLY A N 1
ATOM 1342 C CA . GLY A 1 182 ? 31.762 24.720 -32.215 1.00 49.69 182 GLY A CA 1
ATOM 1343 C C . GLY A 1 182 ? 33.040 23.974 -31.850 1.00 52.31 182 GLY A C 1
ATOM 1344 O O . GLY A 1 182 ? 33.805 23.495 -32.729 1.00 53.38 182 GLY A O 1
ATOM 1345 N N . THR A 1 183 ? 33.305 23.852 -30.549 1.00 53.39 183 THR A N 1
ATOM 1346 C CA . THR A 1 183 ? 34.353 22.938 -30.121 1.00 54.17 183 THR A CA 1
ATOM 1347 C C . THR A 1 183 ? 33.861 21.549 -30.552 1.00 56.93 183 THR A C 1
ATOM 1348 O O . THR A 1 183 ? 32.795 21.123 -30.123 1.00 57.26 183 THR A O 1
ATOM 1352 N N . ASP A 1 184 ? 34.610 20.872 -31.427 1.00 60.13 184 ASP A N 1
ATOM 1353 C CA . ASP A 1 184 ? 34.208 19.519 -31.892 1.00 61.91 184 ASP A CA 1
ATOM 1354 C C . ASP A 1 184 ? 34.495 18.500 -30.783 1.00 63.07 184 ASP A C 1
ATOM 1355 O O . ASP A 1 184 ? 35.243 18.792 -29.827 1.00 62.89 184 ASP A O 1
ATOM 1360 N N . ASP A 1 185 ? 33.903 17.317 -30.897 1.00 64.03 185 ASP A N 1
ATOM 1361 C CA . ASP A 1 185 ? 33.937 16.362 -29.789 1.00 65.18 185 ASP A CA 1
ATOM 1362 C C . ASP A 1 185 ? 35.337 15.789 -29.577 1.00 65.16 185 ASP A C 1
ATOM 1363 O O . ASP A 1 185 ? 35.651 15.308 -28.470 1.00 65.00 185 ASP A O 1
ATOM 1368 N N . GLU A 1 186 ? 36.180 15.852 -30.610 1.00 65.00 186 GLU A N 1
ATOM 1369 C CA . GLU A 1 186 ? 37.560 15.368 -30.486 1.00 65.38 186 GLU A CA 1
ATOM 1370 C C . GLU A 1 186 ? 38.364 16.249 -29.517 1.00 64.66 186 GLU A C 1
ATOM 1371 O O . GLU A 1 186 ? 39.216 15.751 -28.742 1.00 63.41 186 GLU A O 1
ATOM 1377 N N . THR A 1 187 ? 38.112 17.557 -29.583 1.00 63.39 187 THR A N 1
ATOM 1378 C CA . THR A 1 187 ? 38.814 18.485 -28.707 1.00 63.38 187 THR A CA 1
ATOM 1379 C C . THR A 1 187 ? 38.233 18.382 -27.302 1.00 62.15 187 THR A C 1
ATOM 1380 O O . THR A 1 187 ? 38.971 18.427 -26.334 1.00 62.26 187 THR A O 1
ATOM 1384 N N . ILE A 1 188 ? 36.927 18.199 -27.197 1.00 61.21 188 ILE A N 1
ATOM 1385 C CA . ILE A 1 188 ? 36.311 18.020 -25.892 1.00 61.49 188 ILE A CA 1
ATOM 1386 C C . ILE A 1 188 ? 36.951 16.839 -25.161 1.00 62.75 188 ILE A C 1
ATOM 1387 O O . ILE A 1 188 ? 37.527 17.005 -24.074 1.00 62.74 188 ILE A O 1
ATOM 1392 N N . THR A 1 189 ? 36.888 15.652 -25.762 1.00 63.41 189 THR A N 1
ATOM 1393 C CA . THR A 1 189 ? 37.429 14.477 -25.092 1.00 64.13 189 THR A CA 1
ATOM 1394 C C . THR A 1 189 ? 38.943 14.532 -24.975 1.00 63.87 189 THR A C 1
ATOM 1395 O O . THR A 1 189 ? 39.516 13.888 -24.088 1.00 64.04 189 THR A O 1
ATOM 1399 N N . LYS A 1 190 ? 39.604 15.292 -25.843 1.00 63.13 190 LYS A N 1
ATOM 1400 C CA . LYS A 1 190 ? 41.025 15.585 -25.634 1.00 63.23 190 LYS A CA 1
ATOM 1401 C C . LYS A 1 190 ? 41.159 16.291 -24.285 1.00 62.73 190 LYS A C 1
ATOM 1402 O O . LYS A 1 190 ? 41.931 15.863 -23.390 1.00 62.47 190 LYS A O 1
ATOM 1408 N N . ILE A 1 191 ? 40.410 17.390 -24.159 1.00 61.94 191 ILE A N 1
ATOM 1409 C CA . ILE A 1 191 ? 40.607 18.323 -23.053 1.00 61.34 191 ILE A CA 1
ATOM 1410 C C . ILE A 1 191 ? 40.160 17.684 -21.761 1.00 60.61 191 ILE A C 1
ATOM 1411 O O . ILE A 1 191 ? 40.928 17.624 -20.817 1.00 58.90 191 ILE A O 1
ATOM 1416 N N . GLU A 1 192 ? 38.931 17.178 -21.751 1.00 61.67 192 GLU A N 1
ATOM 1417 C CA . GLU A 1 192 ? 38.402 16.436 -20.599 1.00 63.28 192 GLU A CA 1
ATOM 1418 C C . GLU A 1 192 ? 39.309 15.298 -20.129 1.00 64.09 192 GLU A C 1
ATOM 1419 O O . GLU A 1 192 ? 39.431 15.077 -18.919 1.00 64.24 192 GLU A O 1
ATOM 1425 N N . GLN A 1 193 ? 39.980 14.612 -21.061 1.00 64.82 193 GLN A N 1
ATOM 1426 C CA . GLN A 1 193 ? 40.904 13.545 -20.681 1.00 65.58 193 GLN A CA 1
ATOM 1427 C C . GLN A 1 193 ? 42.088 14.182 -19.978 1.00 65.04 193 GLN A C 1
ATOM 1428 O O . GLN A 1 193 ? 42.254 14.001 -18.769 1.00 65.43 193 GLN A O 1
ATOM 1434 N N . ARG A 1 194 ? 42.872 14.973 -20.714 1.00 63.72 194 ARG A N 1
ATOM 1435 C CA . ARG A 1 194 ? 43.959 15.773 -20.129 1.00 62.53 194 ARG A CA 1
ATOM 1436 C C . ARG A 1 194 ? 43.622 16.275 -18.734 1.00 61.78 194 ARG A C 1
ATOM 1437 O O . ARG A 1 194 ? 44.373 16.049 -17.787 1.00 61.49 194 ARG A O 1
ATOM 1445 N N . LEU A 1 195 ? 42.481 16.961 -18.627 1.00 61.49 195 LEU A N 1
ATOM 1446 C CA . LEU A 1 195 ? 42.012 17.514 -17.368 1.00 61.30 195 LEU A CA 1
ATOM 1447 C C . LEU A 1 195 ? 41.980 16.440 -16.309 1.00 61.99 195 LEU A C 1
ATOM 1448 O O . LEU A 1 195 ? 42.721 16.509 -15.317 1.00 61.97 195 LEU A O 1
ATOM 1453 N N . SER A 1 196 ? 41.143 15.431 -16.535 1.00 62.92 196 SER A N 1
ATOM 1454 C CA . SER A 1 196 ? 40.987 14.328 -15.591 1.00 63.17 196 SER A CA 1
ATOM 1455 C C . SER A 1 196 ? 41.993 13.286 -16.017 1.00 63.58 196 SER A C 1
ATOM 1456 O O . SER A 1 196 ? 41.620 12.242 -16.571 1.00 63.57 196 SER A O 1
ATOM 1459 N N . GLN A 1 197 ? 43.268 13.605 -15.755 1.00 63.96 197 GLN A N 1
ATOM 1460 C CA . GLN A 1 197 ? 44.456 12.900 -16.289 1.00 63.57 197 GLN A CA 1
ATOM 1461 C C . GLN A 1 197 ? 45.807 13.592 -16.001 1.00 63.46 197 GLN A C 1
ATOM 1462 O O . GLN A 1 197 ? 46.835 12.941 -16.192 1.00 64.34 197 GLN A O 1
ATOM 1468 N N . VAL A 1 198 ? 45.824 14.865 -15.531 1.00 63.32 198 VAL A N 1
ATOM 1469 C CA . VAL A 1 198 ? 47.074 15.626 -15.248 1.00 61.68 198 VAL A CA 1
ATOM 1470 C C . VAL A 1 198 ? 47.292 16.100 -13.795 1.00 60.86 198 VAL A C 1
ATOM 1471 O O . VAL A 1 198 ? 46.386 16.125 -12.978 1.00 62.64 198 VAL A O 1
ATOM 1475 N N . GLU A 1 199 ? 48.517 16.486 -13.483 1.00 59.39 199 GLU A N 1
ATOM 1476 C CA . GLU A 1 199 ? 48.923 16.772 -12.106 1.00 58.83 199 GLU A CA 1
ATOM 1477 C C . GLU A 1 199 ? 48.273 18.043 -11.453 1.00 58.40 199 GLU A C 1
ATOM 1478 O O . GLU A 1 199 ? 47.774 18.911 -12.171 1.00 57.95 199 GLU A O 1
ATOM 1484 N N . PRO A 1 200 ? 48.295 18.129 -10.112 1.00 56.68 200 PRO A N 1
ATOM 1485 C CA . PRO A 1 200 ? 47.752 19.279 -9.391 1.00 55.19 200 PRO A CA 1
ATOM 1486 C C . PRO A 1 200 ? 48.480 20.578 -9.668 1.00 53.37 200 PRO A C 1
ATOM 1487 O O . PRO A 1 200 ? 49.721 20.661 -9.854 1.00 50.89 200 PRO A O 1
ATOM 1491 N N . ILE A 1 201 ? 47.671 21.619 -9.641 1.00 50.51 201 ILE A N 1
ATOM 1492 C CA . ILE A 1 201 ? 48.093 22.832 -10.226 1.00 49.70 201 ILE A CA 1
ATOM 1493 C C . ILE A 1 201 ? 49.166 23.429 -9.310 1.00 49.05 201 ILE A C 1
ATOM 1494 O O . ILE A 1 201 ? 50.163 24.008 -9.778 1.00 51.06 201 ILE A O 1
ATOM 1499 N N . SER A 1 202 ? 48.983 23.312 -8.001 1.00 48.56 202 SER A N 1
ATOM 1500 C CA . SER A 1 202 ? 49.975 23.849 -7.063 1.00 48.13 202 SER A CA 1
ATOM 1501 C C . SER A 1 202 ? 51.310 23.122 -7.205 1.00 47.57 202 SER A C 1
ATOM 1502 O O . SER A 1 202 ? 52.357 23.766 -7.074 1.00 48.60 202 SER A O 1
ATOM 1505 N N . LYS A 1 203 ? 51.314 21.816 -7.478 1.00 45.98 203 LYS A N 1
ATOM 1506 C CA . LYS A 1 203 ? 52.634 21.192 -7.835 1.00 47.18 203 LYS A CA 1
ATOM 1507 C C . LYS A 1 203 ? 53.249 21.583 -9.195 1.00 47.23 203 LYS A C 1
ATOM 1508 O O . LYS A 1 203 ? 54.505 21.637 -9.327 1.00 49.13 203 LYS A O 1
ATOM 1514 N N . LEU A 1 204 ? 52.400 21.895 -10.195 1.00 47.05 204 LEU A N 1
ATOM 1515 C CA . LEU A 1 204 ? 52.883 22.426 -11.433 1.00 44.90 204 LEU A CA 1
ATOM 1516 C C . LEU A 1 204 ? 53.559 23.770 -11.141 1.00 45.42 204 LEU A C 1
ATOM 1517 O O . LEU A 1 204 ? 54.635 24.088 -11.713 1.00 44.62 204 LEU A O 1
ATOM 1522 N N . ILE A 1 205 ? 52.967 24.585 -10.235 1.00 44.79 205 ILE A N 1
ATOM 1523 C CA . ILE A 1 205 ? 53.586 25.877 -9.940 1.00 44.48 205 ILE A CA 1
ATOM 1524 C C . ILE A 1 205 ? 54.922 25.652 -9.169 1.00 44.88 205 ILE A C 1
ATOM 1525 O O . ILE A 1 205 ? 55.931 26.372 -9.419 1.00 42.73 205 ILE A O 1
ATOM 1530 N N . GLN A 1 206 ? 54.879 24.717 -8.212 1.00 44.54 206 GLN A N 1
ATOM 1531 C CA . GLN A 1 206 ? 56.083 24.395 -7.382 1.00 47.90 206 GLN A CA 1
ATOM 1532 C C . GLN A 1 206 ? 57.270 23.914 -8.262 1.00 48.25 206 GLN A C 1
ATOM 1533 O O . GLN A 1 206 ? 58.420 24.405 -8.099 1.00 48.35 206 GLN A O 1
ATOM 1539 N N . LYS A 1 207 ? 56.937 23.033 -9.224 1.00 48.94 207 LYS A N 1
ATOM 1540 C CA . LYS A 1 207 ? 57.835 22.560 -10.309 1.00 49.56 207 LYS A CA 1
ATOM 1541 C C . LYS A 1 207 ? 58.369 23.725 -11.132 1.00 49.24 207 LYS A C 1
ATOM 1542 O O . LYS A 1 207 ? 59.438 23.645 -11.802 1.00 49.89 207 LYS A O 1
ATOM 1548 N N . GLY A 1 208 ? 57.639 24.835 -11.074 1.00 47.23 208 GLY A N 1
ATOM 1549 C CA . GLY A 1 208 ? 58.115 26.074 -11.671 1.00 46.31 208 GLY A CA 1
ATOM 1550 C C . GLY A 1 208 ? 57.632 26.244 -13.089 1.00 44.11 208 GLY A C 1
ATOM 1551 O O . GLY A 1 208 ? 58.257 26.962 -13.863 1.00 45.55 208 GLY A O 1
ATOM 1552 N N . LEU A 1 209 ? 56.554 25.543 -13.422 1.00 41.12 209 LEU A N 1
ATOM 1553 C CA . LEU A 1 209 ? 55.773 25.828 -14.637 1.00 39.94 209 LEU A CA 1
ATOM 1554 C C . LEU A 1 209 ? 55.201 27.263 -14.640 1.00 36.84 209 LEU A C 1
ATOM 1555 O O . LEU A 1 209 ? 54.669 27.721 -13.676 1.00 36.52 209 LEU A O 1
ATOM 1560 N N . THR A 1 210 ? 55.317 27.938 -15.763 1.00 35.23 210 THR A N 1
ATOM 1561 C CA . THR A 1 210 ? 54.788 29.267 -15.893 1.00 34.01 210 THR A CA 1
ATOM 1562 C C . THR A 1 210 ? 53.274 29.106 -16.084 1.00 30.57 210 THR A C 1
ATOM 1563 O O . THR A 1 210 ? 52.824 28.039 -16.429 1.00 30.22 210 THR A O 1
ATOM 1567 N N . PRO A 1 211 ? 52.516 30.179 -15.969 1.00 30.01 211 PRO A N 1
ATOM 1568 C CA . PRO A 1 211 ? 51.117 30.163 -16.463 1.00 28.85 211 PRO A CA 1
ATOM 1569 C C . PRO A 1 211 ? 50.949 29.569 -17.886 1.00 28.35 211 PRO A C 1
ATOM 1570 O O . PRO A 1 211 ? 50.102 28.729 -18.067 1.00 28.47 211 PRO A O 1
ATOM 1574 N N . GLU A 1 212 ? 51.758 30.010 -18.837 1.00 29.97 212 GLU A N 1
ATOM 1575 C CA . GLU A 1 212 ? 51.753 29.515 -20.228 1.00 30.81 212 GLU A CA 1
ATOM 1576 C C . GLU A 1 212 ? 51.978 28.008 -20.324 1.00 31.28 212 GLU A C 1
ATOM 1577 O O . GLU A 1 212 ? 51.261 27.235 -21.042 1.00 30.68 212 GLU A O 1
ATOM 1583 N N . GLU A 1 213 ? 52.940 27.555 -19.553 1.00 32.50 213 GLU A N 1
ATOM 1584 C CA . GLU A 1 213 ? 53.250 26.147 -19.515 1.00 32.41 213 GLU A CA 1
ATOM 1585 C C . GLU A 1 213 ? 52.164 25.395 -18.892 1.00 32.78 213 GLU A C 1
ATOM 1586 O O . GLU A 1 213 ? 51.874 24.273 -19.303 1.00 32.33 213 GLU A O 1
ATOM 1592 N N . ILE A 1 214 ? 51.538 25.955 -17.870 1.00 29.46 214 ILE A N 1
ATOM 1593 C CA . ILE A 1 214 ? 50.422 25.239 -17.264 1.00 30.60 214 ILE A CA 1
ATOM 1594 C C . ILE A 1 214 ? 49.267 25.022 -18.275 1.00 29.41 214 ILE A C 1
ATOM 1595 O O . ILE A 1 214 ? 48.710 23.980 -18.320 1.00 32.42 214 ILE A O 1
ATOM 1600 N N . LEU A 1 215 ? 48.919 26.057 -19.044 1.00 29.76 215 LEU A N 1
ATOM 1601 C CA . LEU A 1 215 ? 47.881 25.959 -20.085 1.00 29.45 215 LEU A CA 1
ATOM 1602 C C . LEU A 1 215 ? 48.284 24.939 -21.176 1.00 30.26 215 LEU A C 1
ATOM 1603 O O . LEU A 1 215 ? 47.521 24.162 -21.588 1.00 30.04 215 LEU A O 1
ATOM 1608 N N . GLU A 1 216 ? 49.532 24.961 -21.576 1.00 31.73 216 GLU A N 1
ATOM 1609 C CA . GLU A 1 216 ? 50.031 23.944 -22.489 1.00 34.42 216 GLU A CA 1
ATOM 1610 C C . GLU A 1 216 ? 49.836 22.523 -21.961 1.00 35.18 216 GLU A C 1
ATOM 1611 O O . GLU A 1 216 ? 49.392 21.649 -22.707 1.00 34.62 216 GLU A O 1
ATOM 1617 N N . GLU A 1 217 ? 50.166 22.306 -20.699 1.00 35.21 217 GLU A N 1
ATOM 1618 C CA . GLU A 1 217 ? 50.038 21.033 -20.090 1.00 37.34 217 GLU A CA 1
ATOM 1619 C C . GLU A 1 217 ? 48.607 20.634 -20.042 1.00 37.31 217 GLU A C 1
ATOM 1620 O O . GLU A 1 217 ? 48.271 19.515 -20.381 1.00 38.37 217 GLU A O 1
ATOM 1626 N N . VAL A 1 218 ? 47.726 21.545 -19.681 1.00 36.64 218 VAL A N 1
ATOM 1627 C CA . VAL A 1 218 ? 46.337 21.204 -19.483 1.00 36.37 218 VAL A CA 1
ATOM 1628 C C . VAL A 1 218 ? 45.607 21.062 -20.804 1.00 36.56 218 VAL A C 1
ATOM 1629 O O . VAL A 1 218 ? 44.754 20.199 -20.953 1.00 38.50 218 VAL A O 1
ATOM 1633 N N . LEU A 1 219 ? 45.970 21.877 -21.777 1.00 36.41 219 LEU A N 1
ATOM 1634 C CA . LEU A 1 219 ? 45.237 21.924 -23.036 1.00 35.61 219 LEU A CA 1
ATOM 1635 C C . LEU A 1 219 ? 45.741 20.884 -24.065 1.00 37.34 219 LEU A C 1
ATOM 1636 O O . LEU A 1 219 ? 44.988 20.509 -24.937 1.00 36.47 219 LEU A O 1
ATOM 1641 N N . GLY A 1 220 ? 47.001 20.471 -23.978 1.00 37.34 220 GLY A N 1
ATOM 1642 C CA . GLY A 1 220 ? 47.566 19.583 -24.967 1.00 38.97 220 GLY A CA 1
ATOM 1643 C C . GLY A 1 220 ? 48.134 20.316 -26.173 1.00 40.55 220 GLY A C 1
ATOM 1644 O O . GLY A 1 220 ? 48.423 19.688 -27.186 1.00 41.78 220 GLY A O 1
ATOM 1645 N N . GLU A 1 221 ? 48.186 21.652 -26.116 1.00 40.53 221 GLU A N 1
ATOM 1646 C CA . GLU A 1 221 ? 48.780 22.464 -27.183 1.00 40.36 221 GLU A CA 1
ATOM 1647 C C . GLU A 1 221 ? 49.206 23.823 -26.618 1.00 38.53 221 GLU A C 1
ATOM 1648 O O . GLU A 1 221 ? 48.712 24.262 -25.581 1.00 36.96 221 GLU A O 1
ATOM 1654 N N . LYS A 1 222 ? 50.124 24.472 -27.283 1.00 38.37 222 LYS A N 1
ATOM 1655 C CA . LYS A 1 222 ? 50.589 25.778 -26.825 1.00 39.03 222 LYS A CA 1
ATOM 1656 C C . LYS A 1 222 ? 49.449 26.742 -27.136 1.00 36.85 222 LYS A C 1
ATOM 1657 O O . LYS A 1 222 ? 49.005 26.788 -28.254 1.00 36.43 222 LYS A O 1
ATOM 1663 N N . PRO A 1 223 ? 49.069 27.535 -26.147 1.00 36.59 223 PRO A N 1
ATOM 1664 C CA . PRO A 1 223 ? 47.995 28.506 -26.291 1.00 36.12 223 PRO A CA 1
ATOM 1665 C C . PRO A 1 223 ? 48.452 29.704 -27.046 1.00 34.32 223 PRO A C 1
ATOM 1666 O O . PRO A 1 223 ? 49.629 30.057 -27.040 1.00 32.17 223 PRO A O 1
ATOM 1670 N N . GLU A 1 224 ? 47.487 30.376 -27.641 1.00 32.50 224 GLU A N 1
ATOM 1671 C CA . GLU A 1 224 ? 47.735 31.694 -28.164 1.00 32.74 224 GLU A CA 1
ATOM 1672 C C . GLU A 1 224 ? 47.581 32.748 -27.065 1.00 32.25 224 GLU A C 1
ATOM 1673 O O . GLU A 1 224 ? 46.480 32.963 -26.544 1.00 30.48 224 GLU A O 1
ATOM 1679 N N . ILE A 1 225 ? 48.661 33.461 -26.748 1.00 31.41 225 ILE A N 1
ATOM 1680 C CA . ILE A 1 225 ? 48.616 34.474 -25.665 1.00 31.75 225 ILE A CA 1
ATOM 1681 C C . ILE A 1 225 ? 48.000 35.749 -26.163 1.00 31.58 225 ILE A C 1
ATOM 1682 O O . ILE A 1 225 ? 48.398 36.322 -27.187 1.00 29.33 225 ILE A O 1
ATOM 1687 N N . LEU A 1 226 ? 46.956 36.205 -25.482 1.00 29.34 226 LEU A N 1
ATOM 1688 C CA . LEU A 1 226 ? 46.329 37.461 -25.840 1.00 28.82 226 LEU A CA 1
ATOM 1689 C C . LEU A 1 226 ? 46.802 38.646 -25.009 1.00 29.39 226 LEU A C 1
ATOM 1690 O O . LEU A 1 226 ? 46.774 39.788 -25.469 1.00 26.55 226 LEU A O 1
ATOM 1695 N N . GLU A 1 227 ? 47.177 38.381 -23.752 1.00 28.80 227 GLU A N 1
ATOM 1696 C CA . GLU A 1 227 ? 47.616 39.414 -22.828 1.00 30.09 227 GLU A CA 1
ATOM 1697 C C . GLU A 1 227 ? 48.367 38.797 -21.642 1.00 28.54 227 GLU A C 1
ATOM 1698 O O . GLU A 1 227 ? 48.053 37.666 -21.216 1.00 27.71 227 GLU A O 1
ATOM 1704 N N . THR A 1 228 ? 49.416 39.436 -21.146 1.00 29.28 228 THR A N 1
ATOM 1705 C CA . THR A 1 228 ? 50.008 39.068 -19.847 1.00 30.15 228 THR A CA 1
ATOM 1706 C C . THR A 1 228 ? 49.912 40.297 -18.964 1.00 29.37 228 THR A C 1
ATOM 1707 O O . THR A 1 228 ? 49.873 41.447 -19.456 1.00 29.06 228 THR A O 1
ATOM 1711 N N . MET A 1 229 ? 49.743 40.055 -17.659 1.00 27.38 229 MET A N 1
ATOM 1712 C CA . MET A 1 229 ? 49.694 41.158 -16.722 1.00 27.82 229 MET A CA 1
ATOM 1713 C C . MET A 1 229 ? 50.261 40.822 -15.393 1.00 26.44 229 MET A C 1
ATOM 1714 O O . MET A 1 229 ? 50.011 39.728 -14.897 1.00 24.96 229 MET A O 1
ATOM 1719 N N . PRO A 1 230 ? 50.971 41.787 -14.811 1.00 26.08 230 PRO A N 1
ATOM 1720 C CA . PRO A 1 230 ? 51.428 41.658 -13.442 1.00 26.78 230 PRO A CA 1
ATOM 1721 C C . PRO A 1 230 ? 50.205 41.640 -12.514 1.00 24.67 230 PRO A C 1
ATOM 1722 O O . PRO A 1 230 ? 49.180 42.240 -12.807 1.00 24.37 230 PRO A O 1
ATOM 1726 N N . VAL A 1 231 ? 50.370 40.983 -11.385 1.00 23.84 231 VAL A N 1
ATOM 1727 C CA . VAL A 1 231 ? 49.248 40.900 -10.412 1.00 24.46 231 VAL A CA 1
ATOM 1728 C C . VAL A 1 231 ? 49.796 41.170 -8.988 1.00 23.89 231 VAL A C 1
ATOM 1729 O O . VAL A 1 231 ? 51.016 41.004 -8.701 1.00 22.69 231 VAL A O 1
ATOM 1733 N N . ARG A 1 232 ? 48.906 41.555 -8.096 1.00 22.74 232 ARG A N 1
ATOM 1734 C CA . ARG A 1 232 ? 49.297 41.770 -6.715 1.00 22.43 232 ARG A CA 1
ATOM 1735 C C . ARG A 1 232 ? 48.098 41.835 -5.779 1.00 22.00 232 ARG A C 1
ATOM 1736 O O . ARG A 1 232 ? 46.992 42.185 -6.212 1.00 21.01 232 ARG A O 1
ATOM 1744 N N . PHE A 1 233 ? 48.434 41.663 -4.490 1.00 22.89 233 PHE A N 1
ATOM 1745 C CA . PHE A 1 233 ? 47.517 41.933 -3.357 1.00 22.41 233 PHE A CA 1
ATOM 1746 C C . PHE A 1 233 ? 47.601 43.440 -3.190 1.00 24.32 233 PHE A C 1
ATOM 1747 O O . PHE A 1 233 ? 48.735 43.956 -3.127 1.00 22.56 233 PHE A O 1
ATOM 1755 N N . HIS A 1 234 ? 46.504 44.145 -3.251 1.00 20.73 234 HIS A N 1
ATOM 1756 C CA . HIS A 1 234 ? 46.517 45.566 -2.928 1.00 23.82 234 HIS A CA 1
ATOM 1757 C C . HIS A 1 234 ? 45.208 46.010 -2.309 1.00 23.68 234 HIS A C 1
ATOM 1758 O O . HIS A 1 234 ? 44.153 45.696 -2.875 1.00 24.27 234 HIS A O 1
ATOM 1765 N N . CYS A 1 235 ? 45.295 46.724 -1.181 1.00 24.29 235 CYS A N 1
ATOM 1766 C CA . CYS A 1 235 ? 44.150 47.391 -0.556 1.00 25.53 235 CYS A CA 1
ATOM 1767 C C . CYS A 1 235 ? 44.412 48.902 -0.543 1.00 24.88 235 CYS A C 1
ATOM 1768 O O . CYS A 1 235 ? 45.396 49.318 0.024 1.00 25.25 235 CYS A O 1
ATOM 1771 N N . PRO A 1 236 ? 43.505 49.723 -1.085 1.00 26.75 236 PRO A N 1
ATOM 1772 C CA . PRO A 1 236 ? 43.755 51.195 -1.192 1.00 28.84 236 PRO A CA 1
ATOM 1773 C C . PRO A 1 236 ? 43.441 51.954 0.105 1.00 29.52 236 PRO A C 1
ATOM 1774 O O . PRO A 1 236 ? 43.325 53.191 0.066 1.00 28.99 236 PRO A O 1
ATOM 1778 N N . CYS A 1 237 ? 43.190 51.248 1.212 1.00 26.71 237 CYS A N 1
ATOM 1779 C CA . CYS A 1 237 ? 43.044 51.948 2.473 1.00 27.44 237 CYS A CA 1
ATOM 1780 C C . CYS A 1 237 ? 44.305 52.829 2.769 1.00 29.21 237 CYS A C 1
ATOM 1781 O O . CYS A 1 237 ? 45.364 52.616 2.228 1.00 27.33 237 CYS A O 1
ATOM 1784 N N . SER A 1 238 ? 44.164 53.740 3.723 1.00 30.31 238 SER A N 1
ATOM 1785 C CA . SER A 1 238 ? 45.244 54.620 4.137 1.00 30.40 238 SER A CA 1
ATOM 1786 C C . SER A 1 238 ? 44.855 55.162 5.505 1.00 32.34 238 SER A C 1
ATOM 1787 O O . SER A 1 238 ? 43.680 55.063 5.896 1.00 31.39 238 SER A O 1
ATOM 1790 N N . LYS A 1 239 ? 45.797 55.748 6.224 1.00 32.04 239 LYS A N 1
ATOM 1791 C CA . LYS A 1 239 ? 45.486 56.304 7.529 1.00 34.81 239 LYS A CA 1
ATOM 1792 C C . LYS A 1 239 ? 44.356 57.358 7.477 1.00 36.24 239 LYS A C 1
ATOM 1793 O O . LYS A 1 239 ? 43.533 57.417 8.348 1.00 33.53 239 LYS A O 1
ATOM 1799 N N . GLU A 1 240 ? 44.244 58.049 6.364 1.00 38.80 240 GLU A N 1
ATOM 1800 C CA . GLU A 1 240 ? 43.301 59.124 6.183 1.00 41.76 240 GLU A CA 1
ATOM 1801 C C . GLU A 1 240 ? 41.875 58.620 6.255 1.00 41.88 240 GLU A C 1
ATOM 1802 O O . GLU A 1 240 ? 41.005 59.230 6.891 1.00 41.75 240 GLU A O 1
ATOM 1808 N N . ARG A 1 241 ? 41.635 57.452 5.675 1.00 40.47 241 ARG A N 1
ATOM 1809 C CA . ARG A 1 241 ? 40.340 56.818 5.747 1.00 39.91 241 ARG A CA 1
ATOM 1810 C C . ARG A 1 241 ? 39.906 56.608 7.185 1.00 39.02 241 ARG A C 1
ATOM 1811 O O . ARG A 1 241 ? 38.731 56.815 7.531 1.00 38.06 241 ARG A O 1
ATOM 1819 N N . PHE A 1 242 ? 40.834 56.126 8.020 1.00 36.16 242 PHE A N 1
ATOM 1820 C CA . PHE A 1 242 ? 40.495 55.837 9.381 1.00 36.00 242 PHE A CA 1
ATOM 1821 C C . PHE A 1 242 ? 40.389 57.103 10.209 1.00 37.72 242 PHE A C 1
ATOM 1822 O O . PHE A 1 242 ? 39.573 57.159 11.103 1.00 37.42 242 PHE A O 1
ATOM 1830 N N . GLU A 1 243 ? 41.213 58.099 9.889 1.00 38.58 243 GLU A N 1
ATOM 1831 C CA . GLU A 1 243 ? 41.151 59.398 10.552 1.00 40.40 243 GLU A CA 1
ATOM 1832 C C . GLU A 1 243 ? 39.728 59.935 10.390 1.00 40.72 243 GLU A C 1
ATOM 1833 O O . GLU A 1 243 ? 39.089 60.330 11.352 1.00 41.22 243 GLU A O 1
ATOM 1839 N N . THR A 1 244 ? 39.249 59.922 9.152 1.00 41.46 244 THR A N 1
ATOM 1840 C CA . THR A 1 244 ? 37.926 60.396 8.809 1.00 41.60 244 THR A CA 1
ATOM 1841 C C . THR A 1 244 ? 36.832 59.663 9.619 1.00 42.55 244 THR A C 1
ATOM 1842 O O . THR A 1 244 ? 35.906 60.290 10.132 1.00 40.85 244 THR A O 1
ATOM 1846 N N . ALA A 1 245 ? 36.990 58.350 9.795 1.00 41.56 245 ALA A N 1
ATOM 1847 C CA . ALA A 1 245 ? 36.074 57.552 10.581 1.00 41.18 245 ALA A CA 1
ATOM 1848 C C . ALA A 1 245 ? 36.158 57.927 12.064 1.00 41.64 245 ALA A C 1
ATOM 1849 O O . ALA A 1 245 ? 35.136 58.028 12.752 1.00 40.57 245 ALA A O 1
ATOM 1851 N N . ILE A 1 246 ? 37.374 58.166 12.579 1.00 40.99 246 ILE A N 1
ATOM 1852 C CA . ILE A 1 246 ? 37.478 58.578 13.973 1.00 41.28 246 ILE A CA 1
ATOM 1853 C C . ILE A 1 246 ? 36.825 59.941 14.197 1.00 41.35 246 ILE A C 1
ATOM 1854 O O . ILE A 1 246 ? 36.161 60.135 15.195 1.00 39.38 246 ILE A O 1
ATOM 1859 N N . LEU A 1 247 ? 37.040 60.863 13.278 1.00 43.28 247 LEU A N 1
ATOM 1860 C CA . LEU A 1 247 ? 36.420 62.194 13.348 1.00 45.66 247 LEU A CA 1
ATOM 1861 C C . LEU A 1 247 ? 34.909 62.037 13.514 1.00 46.74 247 LEU A C 1
ATOM 1862 O O . LEU A 1 247 ? 34.307 62.645 14.412 1.00 48.54 247 LEU A O 1
ATOM 1867 N N . GLY A 1 248 ? 34.337 61.122 12.744 1.00 48.28 248 GLY A N 1
ATOM 1868 C CA . GLY A 1 248 ? 32.912 60.903 12.708 1.00 47.67 248 GLY A CA 1
ATOM 1869 C C . GLY A 1 248 ? 32.370 60.389 14.014 1.00 48.52 248 GLY A C 1
ATOM 1870 O O . GLY A 1 248 ? 31.162 60.358 14.156 1.00 49.74 248 GLY A O 1
ATOM 1871 N N . LEU A 1 249 ? 33.214 60.003 14.973 1.00 47.91 249 LEU A N 1
ATOM 1872 C CA . LEU A 1 249 ? 32.720 59.565 16.279 1.00 48.55 249 LEU A CA 1
ATOM 1873 C C . LEU A 1 249 ? 32.271 60.676 17.255 1.00 48.77 249 LEU A C 1
ATOM 1874 O O . LEU A 1 249 ? 31.621 60.372 18.253 1.00 49.87 249 LEU A O 1
ATOM 1879 N N . GLY A 1 250 ? 32.680 61.913 17.009 1.00 48.58 250 GLY A N 1
ATOM 1880 C CA . GLY A 1 250 ? 32.491 62.987 17.986 1.00 49.09 250 GLY A CA 1
ATOM 1881 C C . GLY A 1 250 ? 33.451 63.077 19.178 1.00 48.60 250 GLY A C 1
ATOM 1882 O O . GLY A 1 250 ? 34.043 62.093 19.629 1.00 47.48 250 GLY A O 1
ATOM 1883 N N . LYS A 1 251 ? 33.531 64.298 19.725 1.00 48.12 251 LYS A N 1
ATOM 1884 C CA . LYS A 1 251 ? 34.499 64.685 20.743 1.00 47.40 251 LYS A CA 1
ATOM 1885 C C . LYS A 1 251 ? 34.488 63.771 21.948 1.00 47.89 251 LYS A C 1
ATOM 1886 O O . LYS A 1 251 ? 35.530 63.379 22.459 1.00 46.90 251 LYS A O 1
ATOM 1892 N N . LYS A 1 252 ? 33.300 63.454 22.420 1.00 47.80 252 LYS A N 1
ATOM 1893 C CA . LYS A 1 252 ? 33.152 62.623 23.583 1.00 49.34 252 LYS A CA 1
ATOM 1894 C C . LYS A 1 252 ? 33.826 61.234 23.457 1.00 49.00 252 LYS A C 1
ATOM 1895 O O . LYS A 1 252 ? 34.581 60.870 24.350 1.00 47.69 252 LYS A O 1
ATOM 1901 N N . GLU A 1 253 ? 33.519 60.503 22.370 1.00 48.90 253 GLU A N 1
ATOM 1902 C CA . GLU A 1 253 ? 34.024 59.132 22.141 1.00 49.84 253 GLU A CA 1
ATOM 1903 C C . GLU A 1 253 ? 35.569 59.231 21.980 1.00 47.59 253 GLU A C 1
ATOM 1904 O O . GLU A 1 253 ? 36.319 58.444 22.528 1.00 47.08 253 GLU A O 1
ATOM 1910 N N . ILE A 1 254 ? 36.016 60.246 21.259 1.00 45.09 254 ILE A N 1
ATOM 1911 C CA . ILE A 1 254 ? 37.428 60.455 21.089 1.00 44.27 254 ILE A CA 1
ATOM 1912 C C . ILE A 1 254 ? 38.089 60.691 22.441 1.00 44.70 254 ILE A C 1
ATOM 1913 O O . ILE A 1 254 ? 39.179 60.150 22.703 1.00 43.93 254 ILE A O 1
ATOM 1918 N N . GLN A 1 255 ? 37.452 61.460 23.325 1.00 44.05 255 GLN A N 1
ATOM 1919 C CA . GLN A 1 255 ? 38.111 61.819 24.580 1.00 45.49 255 GLN A CA 1
ATOM 1920 C C . GLN A 1 255 ? 38.202 60.574 25.434 1.00 46.26 255 GLN A C 1
ATOM 1921 O O . GLN A 1 255 ? 39.198 60.378 26.115 1.00 45.71 255 GLN A O 1
ATOM 1927 N N . ASP A 1 256 ? 37.197 59.713 25.337 1.00 48.43 256 ASP A N 1
ATOM 1928 C CA . ASP A 1 256 ? 37.251 58.403 25.975 1.00 50.43 256 ASP A CA 1
ATOM 1929 C C . ASP A 1 256 ? 38.528 57.638 25.534 1.00 51.07 256 ASP A C 1
ATOM 1930 O O . ASP A 1 256 ? 39.209 57.049 26.357 1.00 51.50 256 ASP A O 1
ATOM 1935 N N . MET A 1 257 ? 38.804 57.639 24.225 1.00 51.54 257 MET A N 1
ATOM 1936 C CA . MET A 1 257 ? 39.992 56.996 23.653 1.00 51.81 257 MET A CA 1
ATOM 1937 C C . MET A 1 257 ? 41.265 57.550 24.290 1.00 51.78 257 MET A C 1
ATOM 1938 O O . MET A 1 257 ? 42.110 56.807 24.772 1.00 51.14 257 MET A O 1
ATOM 1943 N N . ILE A 1 258 ? 41.377 58.865 24.309 1.00 51.81 258 ILE A N 1
ATOM 1944 C CA . ILE A 1 258 ? 42.535 59.534 24.872 1.00 52.91 258 ILE A CA 1
ATOM 1945 C C . ILE A 1 258 ? 42.679 59.184 26.365 1.00 54.85 258 ILE A C 1
ATOM 1946 O O . ILE A 1 258 ? 43.762 58.852 26.832 1.00 53.92 258 ILE A O 1
ATOM 1951 N N . GLU A 1 259 ? 41.565 59.210 27.098 1.00 56.95 259 GLU A N 1
ATOM 1952 C CA . GLU A 1 259 ? 41.617 59.108 28.558 1.00 58.82 259 GLU A CA 1
ATOM 1953 C C . GLU A 1 259 ? 41.952 57.681 28.996 1.00 59.59 259 GLU A C 1
ATOM 1954 O O . GLU A 1 259 ? 42.885 57.479 29.772 1.00 60.19 259 GLU A O 1
ATOM 1960 N N . GLU A 1 260 ? 41.219 56.697 28.482 1.00 60.73 260 GLU A N 1
ATOM 1961 C CA . GLU A 1 260 ? 41.426 55.300 28.885 1.00 61.52 260 GLU A CA 1
ATOM 1962 C C . GLU A 1 260 ? 42.656 54.612 28.222 1.00 60.87 260 GLU A C 1
ATOM 1963 O O . GLU A 1 260 ? 43.220 53.661 28.807 1.00 60.32 260 GLU A O 1
ATOM 1969 N N . ASP A 1 261 ? 43.068 55.088 27.031 1.00 58.73 261 ASP A N 1
ATOM 1970 C CA . ASP A 1 261 ? 44.137 54.431 26.257 1.00 57.67 261 ASP A CA 1
ATOM 1971 C C . ASP A 1 261 ? 45.357 55.276 25.900 1.00 55.66 261 ASP A C 1
ATOM 1972 O O . ASP A 1 261 ? 46.409 54.694 25.633 1.00 55.61 261 ASP A O 1
ATOM 1977 N N . GLY A 1 262 ? 45.223 56.607 25.819 1.00 52.48 262 GLY A N 1
ATOM 1978 C CA . GLY A 1 262 ? 46.325 57.474 25.421 1.00 50.45 262 GLY A CA 1
ATOM 1979 C C . GLY A 1 262 ? 46.649 57.455 23.916 1.00 49.11 262 GLY A C 1
ATOM 1980 O O . GLY A 1 262 ? 47.647 58.037 23.470 1.00 49.24 262 GLY A O 1
ATOM 1981 N N . GLN A 1 263 ? 45.808 56.786 23.126 1.00 46.63 263 GLN A N 1
ATOM 1982 C CA . GLN A 1 263 ? 46.098 56.525 21.692 1.00 45.09 263 GLN A CA 1
ATOM 1983 C C . GLN A 1 263 ? 44.972 55.642 21.145 1.00 43.34 263 GLN A C 1
ATOM 1984 O O . GLN A 1 263 ? 44.069 55.191 21.878 1.00 40.84 263 GLN A O 1
ATOM 1990 N N . ALA A 1 264 ? 45.041 55.379 19.851 1.00 40.90 264 ALA A N 1
ATOM 1991 C CA . ALA A 1 264 ? 44.076 54.510 19.213 1.00 40.95 264 ALA A CA 1
ATOM 1992 C C . ALA A 1 264 ? 44.715 53.795 17.971 1.00 38.91 264 ALA A C 1
ATOM 1993 O O . ALA A 1 264 ? 45.436 54.391 17.164 1.00 40.08 264 ALA A O 1
ATOM 1995 N N . GLU A 1 265 ? 44.429 52.521 17.836 1.00 36.82 265 GLU A N 1
ATOM 1996 C CA . GLU A 1 265 ? 44.920 51.776 16.715 1.00 37.16 265 GLU A CA 1
ATOM 1997 C C . GLU A 1 265 ? 43.685 51.489 15.871 1.00 36.73 265 GLU A C 1
ATOM 1998 O O . GLU A 1 265 ? 42.695 50.995 16.406 1.00 38.08 265 GLU A O 1
ATOM 2004 N N . ALA A 1 266 ? 43.733 51.798 14.583 1.00 34.04 266 ALA A N 1
ATOM 2005 C CA . ALA A 1 266 ? 42.641 51.517 13.690 1.00 32.27 266 ALA A CA 1
ATOM 2006 C C . ALA A 1 266 ? 43.129 50.412 12.759 1.00 32.32 266 ALA A C 1
ATOM 2007 O O . ALA A 1 266 ? 44.301 50.428 12.381 1.00 31.05 266 ALA A O 1
ATOM 2009 N N . VAL A 1 267 ? 42.279 49.441 12.437 1.00 30.50 267 VAL A N 1
ATOM 2010 C CA . VAL A 1 267 ? 42.715 48.253 11.664 1.00 30.21 267 VAL A CA 1
ATOM 2011 C C . VAL A 1 267 ? 41.791 48.078 10.455 1.00 30.62 267 VAL A C 1
ATOM 2012 O O . VAL A 1 267 ? 40.574 48.108 10.591 1.00 28.44 267 VAL A O 1
ATOM 2016 N N . CYS A 1 268 ? 42.347 47.958 9.236 1.00 28.03 268 CYS A N 1
ATOM 2017 C CA . CYS A 1 268 ? 41.520 47.680 8.070 1.00 27.27 268 CYS A CA 1
ATOM 2018 C C . CYS A 1 268 ? 41.197 46.227 8.030 1.00 26.15 268 CYS A C 1
ATOM 2019 O O . CYS A 1 268 ? 42.099 45.382 8.152 1.00 23.41 268 CYS A O 1
ATOM 2022 N N . HIS A 1 269 ? 39.913 45.892 7.940 1.00 26.78 269 HIS A N 1
ATOM 2023 C CA . HIS A 1 269 ? 39.491 44.470 8.009 1.00 27.40 269 HIS A CA 1
ATOM 2024 C C . HIS A 1 269 ? 39.815 43.694 6.700 1.00 27.96 269 HIS A C 1
ATOM 2025 O O . HIS A 1 269 ? 40.001 42.485 6.693 1.00 27.14 269 HIS A O 1
ATOM 2032 N N . PHE A 1 270 ? 39.963 44.423 5.592 1.00 28.06 270 PHE A N 1
ATOM 2033 C CA . PHE A 1 270 ? 40.314 43.820 4.329 1.00 26.37 270 PHE A CA 1
ATOM 2034 C C . PHE A 1 270 ? 41.750 43.322 4.248 1.00 26.73 270 PHE A C 1
ATOM 2035 O O . PHE A 1 270 ? 41.988 42.285 3.669 1.00 25.50 270 PHE A O 1
ATOM 2043 N N . CYS A 1 271 ? 42.689 44.106 4.781 1.00 24.78 271 CYS A N 1
ATOM 2044 C CA . CYS A 1 271 ? 44.094 43.809 4.662 1.00 26.32 271 CYS A CA 1
ATOM 2045 C C . CYS A 1 271 ? 44.855 43.768 5.953 1.00 26.15 271 CYS A C 1
ATOM 2046 O O . CYS A 1 271 ? 46.073 43.515 5.927 1.00 25.92 271 CYS A O 1
ATOM 2049 N N . ASN A 1 272 ? 44.148 43.968 7.067 1.00 25.44 272 ASN A N 1
ATOM 2050 C CA . ASN A 1 272 ? 44.713 44.006 8.416 1.00 25.99 272 ASN A CA 1
ATOM 2051 C C . ASN A 1 272 ? 45.853 45.010 8.631 1.00 26.05 272 ASN A C 1
ATOM 2052 O O . ASN A 1 272 ? 46.641 44.820 9.524 1.00 26.60 272 ASN A O 1
ATOM 2057 N N . GLU A 1 273 ? 45.955 46.060 7.832 1.00 26.12 273 GLU A N 1
ATOM 2058 C CA . GLU A 1 273 ? 46.942 47.114 8.043 1.00 27.06 273 GLU A CA 1
ATOM 2059 C C . GLU A 1 273 ? 46.463 47.838 9.317 1.00 29.31 273 GLU A C 1
ATOM 2060 O O . GLU A 1 273 ? 45.239 48.143 9.487 1.00 26.66 273 GLU A O 1
ATOM 2066 N N . LYS A 1 274 ? 47.455 48.164 10.154 1.00 29.24 274 LYS A N 1
ATOM 2067 C CA . LYS A 1 274 ? 47.256 48.774 11.456 1.00 30.51 274 LYS A CA 1
ATOM 2068 C C . LYS A 1 274 ? 47.807 50.189 11.448 1.00 31.10 274 LYS A C 1
ATOM 2069 O O . LYS A 1 274 ? 48.987 50.455 11.068 1.00 31.04 274 LYS A O 1
ATOM 2075 N N . TYR A 1 275 ? 46.960 51.132 11.804 1.00 29.08 275 TYR A N 1
ATOM 2076 C CA . TYR A 1 275 ? 47.300 52.544 11.807 1.00 30.26 275 TYR A CA 1
ATOM 2077 C C . TYR A 1 275 ? 47.270 53.105 13.257 1.00 31.76 275 TYR A C 1
ATOM 2078 O O . TYR A 1 275 ? 46.312 52.857 13.961 1.00 32.81 275 TYR A O 1
ATOM 2087 N N . LEU A 1 276 ? 48.315 53.765 13.707 1.00 31.86 276 LEU A N 1
ATOM 2088 C CA . LEU A 1 276 ? 48.363 54.271 15.089 1.00 35.44 276 LEU A CA 1
ATOM 2089 C C . LEU A 1 276 ? 48.171 55.796 15.189 1.00 35.25 276 LEU A C 1
ATOM 2090 O O . LEU A 1 276 ? 48.882 56.581 14.526 1.00 36.44 276 LEU A O 1
ATOM 2095 N N . PHE A 1 277 ? 47.220 56.203 16.033 1.00 35.16 277 PHE A N 1
ATOM 2096 C CA . PHE A 1 277 ? 46.908 57.613 16.252 1.00 35.34 277 PHE A CA 1
ATOM 2097 C C . PHE A 1 277 ? 47.421 57.951 17.646 1.00 34.72 277 PHE A C 1
ATOM 2098 O O . PHE A 1 277 ? 47.001 57.354 18.624 1.00 36.24 277 PHE A O 1
ATOM 2106 N N . THR A 1 278 ? 48.427 58.805 17.711 1.00 37.49 278 THR A N 1
ATOM 2107 C CA . THR A 1 278 ? 49.041 59.170 18.994 1.00 38.43 278 THR A CA 1
ATOM 2108 C C . THR A 1 278 ? 48.016 60.009 19.788 1.00 39.30 278 THR A C 1
ATOM 2109 O O . THR A 1 278 ? 47.015 60.442 19.232 1.00 36.83 278 THR A O 1
ATOM 2113 N N . LYS A 1 279 ? 48.344 60.294 21.056 1.00 39.84 279 LYS A N 1
ATOM 2114 C CA . LYS A 1 279 ? 47.481 61.091 21.923 1.00 40.89 279 LYS A CA 1
ATOM 2115 C C . LYS A 1 279 ? 47.286 62.424 21.270 1.00 40.69 279 LYS A C 1
ATOM 2116 O O . LYS A 1 279 ? 46.168 62.907 21.162 1.00 40.79 279 LYS A O 1
ATOM 2122 N N . GLU A 1 280 ? 48.376 63.013 20.803 1.00 41.93 280 GLU A N 1
ATOM 2123 C CA . GLU A 1 280 ? 48.316 64.306 20.139 1.00 43.80 280 GLU A CA 1
ATOM 2124 C C . GLU A 1 280 ? 47.517 64.337 18.833 1.00 42.90 280 GLU A C 1
ATOM 2125 O O . GLU A 1 280 ? 46.844 65.317 18.525 1.00 42.16 280 GLU A O 1
ATOM 2131 N N . GLU A 1 281 ? 47.666 63.306 17.997 1.00 42.12 281 GLU A N 1
ATOM 2132 C CA . GLU A 1 281 ? 46.845 63.187 16.795 1.00 40.98 281 GLU A CA 1
ATOM 2133 C C . GLU A 1 281 ? 45.352 63.207 17.162 1.00 39.62 281 GLU A C 1
ATOM 2134 O O . GLU A 1 281 ? 44.576 63.955 16.572 1.00 39.10 281 GLU A O 1
ATOM 2140 N N . LEU A 1 282 ? 44.997 62.387 18.140 1.00 39.40 282 LEU A N 1
ATOM 2141 C CA . LEU A 1 282 ? 43.627 62.256 18.626 1.00 40.27 282 LEU A CA 1
ATOM 2142 C C . LEU A 1 282 ? 43.122 63.589 19.234 1.00 41.41 282 LEU A C 1
ATOM 2143 O O . LEU A 1 282 ? 41.994 63.922 19.067 1.00 38.65 282 LEU A O 1
ATOM 2148 N N . GLU A 1 283 ? 43.966 64.312 19.964 1.00 42.31 283 GLU A N 1
ATOM 2149 C CA . GLU A 1 283 ? 43.605 65.640 20.471 1.00 43.13 283 GLU A CA 1
ATOM 2150 C C . GLU A 1 283 ? 43.281 66.567 19.321 1.00 43.69 283 GLU A C 1
ATOM 2151 O O . GLU A 1 283 ? 42.296 67.313 19.373 1.00 44.88 283 GLU A O 1
ATOM 2157 N N . GLY A 1 284 ? 44.104 66.529 18.278 1.00 43.81 284 GLY A N 1
ATOM 2158 C CA . GLY A 1 284 ? 43.831 67.262 17.062 1.00 44.16 284 GLY A CA 1
ATOM 2159 C C . GLY A 1 284 ? 42.449 66.912 16.489 1.00 45.05 284 GLY A C 1
ATOM 2160 O O . GLY A 1 284 ? 41.731 67.791 15.995 1.00 44.31 284 GLY A O 1
ATOM 2161 N N . LEU A 1 285 ? 42.086 65.621 16.512 1.00 44.65 285 LEU A N 1
ATOM 2162 C CA . LEU A 1 285 ? 40.842 65.195 15.869 1.00 44.72 285 LEU A CA 1
ATOM 2163 C C . LEU A 1 285 ? 39.625 65.592 16.739 1.00 45.50 285 LEU A C 1
ATOM 2164 O O . LEU A 1 285 ? 38.593 66.013 16.221 1.00 45.65 285 LEU A O 1
ATOM 2169 N N . ARG A 1 286 ? 39.764 65.423 18.043 1.00 46.09 286 ARG A N 1
ATOM 2170 C CA . ARG A 1 286 ? 38.735 65.798 18.993 1.00 47.49 286 ARG A CA 1
ATOM 2171 C C . ARG A 1 286 ? 38.475 67.272 18.798 1.00 49.53 286 ARG A C 1
ATOM 2172 O O . ARG A 1 286 ? 37.315 67.685 18.733 1.00 50.02 286 ARG A O 1
ATOM 2180 N N . ASP A 1 287 ? 39.531 68.076 18.627 1.00 50.28 287 ASP A N 1
ATOM 2181 C CA . ASP A 1 287 ? 39.324 69.523 18.487 1.00 51.89 287 ASP A CA 1
ATOM 2182 C C . ASP A 1 287 ? 38.821 69.913 17.117 1.00 52.89 287 ASP A C 1
ATOM 2183 O O . ASP A 1 287 ? 38.117 70.910 16.995 1.00 54.75 287 ASP A O 1
ATOM 2188 N N . GLN A 1 288 ? 39.125 69.114 16.091 1.00 53.61 288 GLN A N 1
ATOM 2189 C CA . GLN A 1 288 ? 38.668 69.400 14.734 1.00 53.57 288 GLN A CA 1
ATOM 2190 C C . GLN A 1 288 ? 37.178 69.071 14.554 1.00 54.17 288 GLN A C 1
ATOM 2191 O O . GLN A 1 288 ? 36.425 69.821 13.924 1.00 53.88 288 GLN A O 1
ATOM 2197 N N . THR A 1 289 ? 36.769 67.921 15.080 1.00 54.02 289 THR A N 1
ATOM 2198 C CA . THR A 1 289 ? 35.431 67.440 14.869 1.00 54.27 289 THR A CA 1
ATOM 2199 C C . THR A 1 289 ? 34.359 68.363 15.563 1.00 56.41 289 THR A C 1
ATOM 2200 O O . THR A 1 289 ? 34.549 68.785 16.718 1.00 56.09 289 THR A O 1
ATOM 2204 N N . THR A 1 290 ? 33.231 68.597 14.865 1.00 57.42 290 THR A N 1
ATOM 2205 C CA . THR A 1 290 ? 32.175 69.526 15.312 1.00 58.13 290 THR A CA 1
ATOM 2206 C C . THR A 1 290 ? 31.370 69.069 16.542 1.00 58.46 290 THR A C 1
ATOM 2207 O O . THR A 1 290 ? 31.063 67.876 16.694 1.00 59.66 290 THR A O 1
ATOM 2210 N N . MET B 1 1 ? 2.794 27.039 -35.393 1.00 44.38 1 MET B N 1
ATOM 2211 C CA . MET B 1 1 ? 3.317 27.930 -36.488 1.00 43.69 1 MET B CA 1
ATOM 2212 C C . MET B 1 1 ? 4.298 29.002 -35.913 1.00 39.61 1 MET B C 1
ATOM 2213 O O . MET B 1 1 ? 5.240 29.338 -36.639 1.00 37.37 1 MET B O 1
ATOM 2218 N N . ASP B 1 2 ? 4.149 29.474 -34.637 1.00 37.19 2 ASP B N 1
ATOM 2219 C CA . ASP B 1 2 ? 5.244 30.321 -34.045 1.00 34.82 2 ASP B CA 1
ATOM 2220 C C . ASP B 1 2 ? 6.324 29.305 -33.703 1.00 32.74 2 ASP B C 1
ATOM 2221 O O . ASP B 1 2 ? 6.021 28.295 -33.121 1.00 34.43 2 ASP B O 1
ATOM 2226 N N . TYR B 1 3 ? 7.567 29.651 -33.896 1.00 34.23 3 TYR B N 1
ATOM 2227 C CA . TYR B 1 3 ? 8.660 28.834 -33.328 1.00 32.59 3 TYR B CA 1
ATOM 2228 C C . TYR B 1 3 ? 9.975 29.589 -33.258 1.00 32.26 3 TYR B C 1
ATOM 2229 O O . TYR B 1 3 ? 10.121 30.650 -33.806 1.00 29.97 3 TYR B O 1
ATOM 2238 N N . LEU B 1 4 ? 10.967 28.941 -32.647 1.00 31.23 4 LEU B N 1
ATOM 2239 C CA . LEU B 1 4 ? 12.292 29.527 -32.410 1.00 31.30 4 LEU B CA 1
ATOM 2240 C C . LEU B 1 4 ? 13.376 28.525 -32.881 1.00 31.53 4 LEU B C 1
ATOM 2241 O O . LEU B 1 4 ? 13.199 27.303 -32.721 1.00 31.34 4 LEU B O 1
ATOM 2246 N N . VAL B 1 5 ? 14.448 29.070 -33.430 1.00 32.70 5 VAL B N 1
ATOM 2247 C CA . VAL B 1 5 ? 15.603 28.283 -33.779 1.00 34.36 5 VAL B CA 1
ATOM 2248 C C . VAL B 1 5 ? 16.844 28.764 -33.026 1.00 34.37 5 VAL B C 1
ATOM 2249 O O . VAL B 1 5 ? 17.084 30.004 -32.827 1.00 33.90 5 VAL B O 1
ATOM 2253 N N . LYS B 1 6 ? 17.629 27.763 -32.611 1.00 33.92 6 LYS B N 1
ATOM 2254 C CA . LYS B 1 6 ? 18.999 27.960 -32.121 1.00 33.75 6 LYS B CA 1
ATOM 2255 C C . LYS B 1 6 ? 19.977 27.560 -33.209 1.00 34.49 6 LYS B C 1
ATOM 2256 O O . LYS B 1 6 ? 19.813 26.477 -33.768 1.00 34.22 6 LYS B O 1
ATOM 2262 N N . ALA B 1 7 ? 20.990 28.375 -33.445 1.00 33.42 7 ALA B N 1
ATOM 2263 C CA . ALA B 1 7 ? 21.871 28.273 -34.586 1.00 35.47 7 ALA B CA 1
ATOM 2264 C C . ALA B 1 7 ? 23.281 28.650 -34.255 1.00 37.36 7 ALA B C 1
ATOM 2265 O O . ALA B 1 7 ? 23.556 29.352 -33.264 1.00 36.83 7 ALA B O 1
ATOM 2267 N N . LEU B 1 8 ? 24.179 28.196 -35.111 1.00 38.10 8 LEU B N 1
ATOM 2268 C CA . LEU B 1 8 ? 25.547 28.691 -35.198 1.00 39.14 8 LEU B CA 1
ATOM 2269 C C . LEU B 1 8 ? 25.857 29.058 -36.608 1.00 40.66 8 LEU B C 1
ATOM 2270 O O . LEU B 1 8 ? 25.215 28.579 -37.587 1.00 40.35 8 LEU B O 1
ATOM 2275 N N . ALA B 1 9 ? 26.877 29.899 -36.747 1.00 41.15 9 ALA B N 1
ATOM 2276 C CA . ALA B 1 9 ? 27.369 30.242 -38.037 1.00 41.25 9 ALA B CA 1
ATOM 2277 C C . ALA B 1 9 ? 28.852 30.545 -37.920 1.00 42.55 9 ALA B C 1
ATOM 2278 O O . ALA B 1 9 ? 29.397 30.589 -36.800 1.00 41.75 9 ALA B O 1
ATOM 2280 N N . TYR B 1 10 ? 29.505 30.719 -39.074 1.00 42.57 10 TYR B N 1
ATOM 2281 C CA . TYR B 1 10 ? 30.907 31.093 -39.158 1.00 44.51 10 TYR B CA 1
ATOM 2282 C C . TYR B 1 10 ? 31.737 30.096 -38.379 1.00 44.89 10 TYR B C 1
ATOM 2283 O O . TYR B 1 10 ? 32.569 30.490 -37.584 1.00 42.76 10 TYR B O 1
ATOM 2292 N N . ASP B 1 11 ? 31.395 28.823 -38.534 1.00 45.81 11 ASP B N 1
ATOM 2293 C CA . ASP B 1 11 ? 32.095 27.725 -37.879 1.00 48.11 11 ASP B CA 1
ATOM 2294 C C . ASP 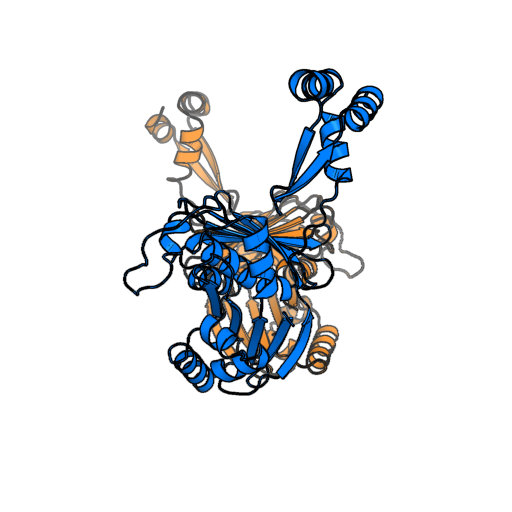B 1 11 ? 32.171 27.889 -36.354 1.00 47.64 11 ASP B C 1
ATOM 2295 O O . ASP B 1 11 ? 33.252 27.748 -35.745 1.00 47.65 11 ASP B O 1
ATOM 2300 N N . GLY B 1 12 ? 31.027 28.179 -35.741 1.00 46.01 12 GLY B N 1
ATOM 2301 C CA . GLY B 1 12 ? 30.923 28.302 -34.285 1.00 43.87 12 GLY B CA 1
ATOM 2302 C C . GLY B 1 12 ? 31.326 29.624 -33.700 1.00 41.87 12 GLY B C 1
ATOM 2303 O O . GLY B 1 12 ? 31.176 29.829 -32.506 1.00 41.81 12 GLY B O 1
ATOM 2304 N N . LYS B 1 13 ? 31.777 30.562 -34.499 1.00 40.86 13 LYS B N 1
ATOM 2305 C CA . LYS B 1 13 ? 32.070 31.905 -33.985 1.00 40.03 13 LYS B CA 1
ATOM 2306 C C . LYS B 1 13 ? 30.829 32.799 -33.731 1.00 39.30 13 LYS B C 1
ATOM 2307 O O . LYS B 1 13 ? 30.908 33.777 -32.989 1.00 40.06 13 LYS B O 1
ATOM 2313 N N . VAL B 1 14 ? 29.733 32.500 -34.403 1.00 37.91 14 VAL B N 1
ATOM 2314 C CA . VAL B 1 14 ? 28.466 33.222 -34.203 1.00 37.55 14 VAL B CA 1
ATOM 2315 C C . VAL B 1 14 ? 27.537 32.220 -33.571 1.00 35.25 14 VAL B C 1
ATOM 2316 O O . VAL B 1 14 ? 27.333 31.114 -34.101 1.00 34.83 14 VAL B O 1
ATOM 2320 N N . ARG B 1 15 ? 26.954 32.613 -32.446 1.00 33.66 15 ARG B N 1
ATOM 2321 C CA . ARG B 1 15 ? 25.875 31.902 -31.811 1.00 32.62 15 ARG B CA 1
ATOM 2322 C C . ARG B 1 15 ? 24.611 32.738 -32.085 1.00 33.33 15 ARG B C 1
ATOM 2323 O O . ARG B 1 15 ? 24.583 33.910 -31.736 1.00 36.03 15 ARG B O 1
ATOM 2331 N N . ALA B 1 16 ? 23.579 32.144 -32.642 1.00 33.08 16 ALA B N 1
ATOM 2332 C CA . ALA B 1 16 ? 22.390 32.906 -33.101 1.00 34.36 16 ALA B CA 1
ATOM 2333 C C . ALA B 1 16 ? 21.095 32.297 -32.685 1.00 31.92 16 ALA B C 1
ATOM 2334 O O . ALA B 1 16 ? 20.986 31.093 -32.441 1.00 31.97 16 ALA B O 1
ATOM 2336 N N . TYR B 1 17 ? 20.067 33.162 -32.610 1.00 30.75 17 TYR B N 1
ATOM 2337 C CA . TYR B 1 17 ? 18.744 32.721 -32.295 1.00 29.22 17 TYR B CA 1
ATOM 2338 C C . TYR B 1 17 ? 17.765 33.513 -33.181 1.00 29.30 17 TYR B C 1
ATOM 2339 O O . TYR B 1 17 ? 18.030 34.650 -33.486 1.00 28.78 17 TYR B O 1
ATOM 2348 N N . ALA B 1 18 ? 16.649 32.893 -33.551 1.00 28.88 18 ALA B N 1
ATOM 2349 C CA . ALA B 1 18 ? 15.576 33.627 -34.306 1.00 30.22 18 ALA B CA 1
ATOM 2350 C C . ALA B 1 18 ? 14.254 33.028 -34.006 1.00 29.41 18 ALA B C 1
ATOM 2351 O O . ALA B 1 18 ? 14.161 31.858 -33.685 1.00 30.93 18 ALA B O 1
ATOM 2353 N N . ALA B 1 19 ? 13.199 33.855 -34.061 1.00 30.17 19 ALA B N 1
ATOM 2354 C CA . ALA B 1 19 ? 11.878 33.364 -33.754 1.00 29.20 19 ALA B CA 1
ATOM 2355 C C . ALA B 1 19 ? 10.821 34.130 -34.508 1.00 28.93 19 ALA B C 1
ATOM 2356 O O . ALA B 1 19 ? 11.022 35.274 -34.925 1.00 27.25 19 ALA B O 1
ATOM 2358 N N . ARG B 1 20 ? 9.699 33.440 -34.663 1.00 31.21 20 ARG B N 1
ATOM 2359 C CA . ARG B 1 20 ? 8.482 34.005 -35.234 1.00 30.55 20 ARG B CA 1
ATOM 2360 C C . ARG B 1 20 ? 7.427 33.860 -34.142 1.00 29.03 20 ARG B C 1
ATOM 2361 O O . ARG B 1 20 ? 7.187 32.777 -33.608 1.00 28.82 20 ARG B O 1
ATOM 2369 N N . THR B 1 21 ? 6.868 35.001 -33.742 1.00 29.34 21 THR B N 1
ATOM 2370 C CA . THR B 1 21 ? 6.045 35.112 -32.534 1.00 28.25 21 THR B CA 1
ATOM 2371 C C . THR B 1 21 ? 4.699 35.811 -32.768 1.00 28.84 21 THR B C 1
ATOM 2372 O O . THR B 1 21 ? 4.030 36.291 -31.806 1.00 27.41 21 THR B O 1
ATOM 2376 N N . THR B 1 22 ? 4.297 35.850 -34.023 1.00 28.78 22 THR B N 1
ATOM 2377 C CA . THR B 1 22 ? 3.025 36.454 -34.390 1.00 29.59 22 THR B CA 1
ATOM 2378 C C . THR B 1 22 ? 1.880 35.955 -33.554 1.00 30.05 22 THR B C 1
ATOM 2379 O O . THR B 1 22 ? 1.067 36.761 -33.037 1.00 31.60 22 THR B O 1
ATOM 2383 N N . ASP B 1 23 ? 1.746 34.646 -33.386 1.00 29.50 23 ASP B N 1
ATOM 2384 C CA . ASP B 1 23 ? 0.577 34.169 -32.642 1.00 29.95 23 ASP B CA 1
ATOM 2385 C C . ASP B 1 23 ? 0.624 34.546 -31.119 1.00 30.21 23 ASP B C 1
ATOM 2386 O O . ASP B 1 23 ? -0.402 34.889 -30.498 1.00 25.95 23 ASP B O 1
ATOM 2391 N N . MET B 1 24 ? 1.798 34.447 -30.519 1.00 28.82 24 MET B N 1
ATOM 2392 C CA . MET B 1 24 ? 1.870 34.765 -29.105 1.00 29.26 24 MET B CA 1
ATOM 2393 C C . MET B 1 24 ? 1.678 36.257 -28.862 1.00 25.86 24 MET B C 1
ATOM 2394 O O . MET B 1 24 ? 1.093 36.599 -27.857 1.00 28.42 24 MET B O 1
ATOM 2399 N N . VAL B 1 25 ? 2.190 37.097 -29.727 1.00 26.90 25 VAL B N 1
ATOM 2400 C CA . VAL B 1 25 ? 1.989 38.539 -29.602 1.00 28.90 25 VAL B CA 1
ATOM 2401 C C . VAL B 1 25 ? 0.493 38.870 -29.819 1.00 29.45 25 VAL B C 1
ATOM 2402 O O . VAL B 1 25 ? -0.089 39.629 -29.035 1.00 26.58 25 VAL B O 1
ATOM 2406 N N . ASN B 1 26 ? -0.161 38.178 -30.768 1.00 28.53 26 ASN B N 1
ATOM 2407 C CA . ASN B 1 26 ? -1.603 38.340 -30.917 1.00 28.84 26 ASN B CA 1
ATOM 2408 C C . ASN B 1 26 ? -2.363 37.938 -29.712 1.00 28.84 26 ASN B C 1
ATOM 2409 O O . ASN B 1 26 ? -3.342 38.597 -29.327 1.00 28.82 26 ASN B O 1
ATOM 2414 N N . GLU B 1 27 ? -1.914 36.889 -29.024 1.00 27.10 27 GLU B N 1
ATOM 2415 C CA . GLU B 1 27 ? -2.587 36.504 -27.838 1.00 27.68 27 GLU B CA 1
ATOM 2416 C C . GLU B 1 27 ? -2.381 37.542 -26.712 1.00 27.88 27 GLU B C 1
ATOM 2417 O O . GLU B 1 27 ? -3.315 37.789 -25.921 1.00 26.57 27 GLU B O 1
ATOM 2423 N N . GLY B 1 28 ? -1.161 38.086 -26.592 1.00 27.24 28 GLY B N 1
ATOM 2424 C CA . GLY B 1 28 ? -0.934 39.164 -25.642 1.00 26.81 28 GLY B CA 1
ATOM 2425 C C . GLY B 1 28 ? -1.838 40.379 -25.887 1.00 26.42 28 GLY B C 1
ATOM 2426 O O . GLY B 1 28 ? -2.397 40.913 -24.952 1.00 25.52 28 GLY B O 1
ATOM 2427 N N . GLN B 1 29 ? -1.913 40.815 -27.139 1.00 26.18 29 GLN B N 1
ATOM 2428 C CA . GLN B 1 29 ? -2.776 41.948 -27.575 1.00 27.19 29 GLN B CA 1
ATOM 2429 C C . GLN B 1 29 ? -4.233 41.706 -27.170 1.00 26.92 29 GLN B C 1
ATOM 2430 O O . GLN B 1 29 ? -4.869 42.591 -26.592 1.00 26.86 29 GLN B O 1
ATOM 2436 N N . ARG B 1 30 ? -4.753 40.517 -27.434 1.00 28.13 30 ARG B N 1
ATOM 2437 C CA . ARG B 1 30 ? -6.162 40.201 -27.164 1.00 29.70 30 ARG B CA 1
ATOM 2438 C C . ARG B 1 30 ? -6.469 40.173 -25.681 1.00 28.69 30 ARG B C 1
ATOM 2439 O O . ARG B 1 30 ? -7.468 40.741 -25.190 1.00 26.14 30 ARG B O 1
ATOM 2447 N N . ARG B 1 31 ? -5.580 39.533 -24.923 1.00 27.76 31 ARG B N 1
ATOM 2448 C CA . ARG B 1 31 ? -5.764 39.423 -23.467 1.00 28.58 31 ARG B CA 1
ATOM 2449 C C . ARG B 1 31 ? -5.747 40.820 -22.799 1.00 27.07 31 ARG B C 1
ATOM 2450 O O . ARG B 1 31 ? -6.547 41.126 -21.938 1.00 26.94 31 ARG B O 1
ATOM 2458 N N . HIS B 1 32 ? -4.790 41.648 -23.177 1.00 26.13 32 HIS B N 1
ATOM 2459 C CA . HIS B 1 32 ? -4.615 42.904 -22.489 1.00 26.56 32 HIS B CA 1
ATOM 2460 C C . HIS B 1 32 ? -5.309 44.090 -23.183 1.00 27.97 32 HIS B C 1
ATOM 2461 O O . HIS B 1 32 ? -5.384 45.192 -22.604 1.00 27.02 32 HIS B O 1
ATOM 2468 N N . GLY B 1 33 ? -5.724 43.911 -24.434 1.00 27.59 33 GLY B N 1
ATOM 2469 C CA . GLY B 1 33 ? -6.425 44.996 -25.170 1.00 28.42 33 GLY B CA 1
ATOM 2470 C C . GLY B 1 33 ? -5.507 46.145 -25.419 1.00 26.65 33 GLY B C 1
ATOM 2471 O O . GLY B 1 33 ? -5.895 47.301 -25.320 1.00 27.08 33 GLY B O 1
ATOM 2472 N N . THR B 1 34 ? -4.255 45.872 -25.723 1.00 26.31 34 THR B N 1
ATOM 2473 C CA . THR B 1 34 ? -3.353 46.938 -26.004 1.00 25.32 34 THR B CA 1
ATOM 2474 C C . THR B 1 34 ? -3.733 47.711 -27.261 1.00 27.15 34 THR B C 1
ATOM 2475 O O . THR B 1 34 ? -4.050 47.140 -28.314 1.00 26.10 34 THR B O 1
ATOM 2479 N N . TRP B 1 35 ? -3.570 49.022 -27.153 1.00 26.29 35 TRP B N 1
ATOM 2480 C CA . TRP B 1 35 ? -3.601 49.912 -28.305 1.00 26.78 35 TRP B CA 1
ATOM 2481 C C . TRP B 1 35 ? -2.319 49.755 -29.096 1.00 28.17 35 TRP B C 1
ATOM 2482 O O . TRP B 1 35 ? -1.329 49.222 -28.530 1.00 27.89 35 TRP B O 1
ATOM 2493 N N . PRO B 1 36 ? -2.309 50.100 -30.402 1.00 29.43 36 PRO B N 1
ATOM 2494 C CA . PRO B 1 36 ? -1.176 49.746 -31.265 1.00 27.89 36 PRO B CA 1
ATOM 2495 C C . PRO B 1 36 ? 0.228 49.993 -30.746 1.00 26.92 36 PRO B C 1
ATOM 2496 O O . PRO B 1 36 ? 1.025 49.062 -30.843 1.00 25.29 36 PRO B O 1
ATOM 2500 N N . THR B 1 37 ? 0.549 51.207 -30.286 1.00 27.17 37 THR B N 1
ATOM 2501 C CA . THR B 1 37 ? 1.878 51.507 -29.791 1.00 27.65 37 THR B CA 1
ATOM 2502 C C . THR B 1 37 ? 2.258 50.578 -28.599 1.00 26.17 37 THR B C 1
ATOM 2503 O O . THR B 1 37 ? 3.371 50.142 -28.559 1.00 25.02 37 THR B O 1
ATOM 2507 N N . ALA B 1 38 ? 1.309 50.305 -27.727 1.00 25.39 38 ALA B N 1
ATOM 2508 C CA . ALA B 1 38 ? 1.499 49.419 -26.587 1.00 25.55 38 ALA B CA 1
ATOM 2509 C C . ALA B 1 38 ? 1.722 47.982 -27.052 1.00 26.38 38 ALA B C 1
ATOM 2510 O O . ALA B 1 38 ? 2.562 47.298 -26.508 1.00 23.34 38 ALA B O 1
ATOM 2512 N N . SER B 1 39 ? 0.991 47.561 -28.087 1.00 25.05 39 SER B N 1
ATOM 2513 C CA . SER B 1 39 ? 1.202 46.250 -28.745 1.00 24.88 39 SER B CA 1
ATOM 2514 C C . SER B 1 39 ? 2.594 46.108 -29.272 1.00 23.82 39 SER B C 1
ATOM 2515 O O . SER B 1 39 ? 3.186 45.070 -29.152 1.00 24.26 39 SER B O 1
ATOM 2518 N N . ALA B 1 40 ? 3.117 47.132 -29.884 1.00 25.20 40 ALA B N 1
ATOM 2519 C CA . ALA B 1 40 ? 4.435 47.094 -30.424 1.00 26.23 40 ALA B CA 1
ATOM 2520 C C . ALA B 1 40 ? 5.484 46.930 -29.282 1.00 26.90 40 ALA B C 1
ATOM 2521 O O . ALA B 1 40 ? 6.384 46.102 -29.383 1.00 24.54 40 ALA B O 1
ATOM 2523 N N . ALA B 1 41 ? 5.287 47.659 -28.192 1.00 25.55 41 ALA B N 1
ATOM 2524 C CA . ALA B 1 41 ? 6.223 47.586 -27.044 1.00 24.22 41 ALA B CA 1
ATOM 2525 C C . ALA B 1 41 ? 6.115 46.209 -26.415 1.00 24.17 41 ALA B C 1
ATOM 2526 O O . ALA B 1 41 ? 7.106 45.587 -26.139 1.00 25.05 41 ALA B O 1
ATOM 2528 N N . LEU B 1 42 ? 4.885 45.707 -26.229 1.00 24.18 42 LEU B N 1
ATOM 2529 C CA . LEU B 1 42 ? 4.672 44.430 -25.667 1.00 23.27 42 LEU B CA 1
ATOM 2530 C C . LEU B 1 42 ? 5.326 43.308 -26.531 1.00 26.03 42 LEU B C 1
ATOM 2531 O O . LEU B 1 42 ? 6.034 42.440 -26.025 1.00 22.90 42 LEU B O 1
ATOM 2536 N N . GLY B 1 43 ? 4.983 43.275 -27.803 1.00 25.57 43 GLY B N 1
ATOM 2537 C CA . GLY B 1 43 ? 5.530 42.254 -28.697 1.00 26.12 43 GLY B CA 1
ATOM 2538 C C . GLY B 1 43 ? 7.030 42.260 -28.874 1.00 25.56 43 GLY B C 1
ATOM 2539 O O . GLY B 1 43 ? 7.642 41.146 -28.912 1.00 24.83 43 GLY B O 1
ATOM 2540 N N . ARG B 1 44 ? 7.632 43.447 -28.977 1.00 24.48 44 ARG B N 1
ATOM 2541 C CA . ARG B 1 44 ? 9.069 43.582 -28.991 1.00 25.22 44 ARG B CA 1
ATOM 2542 C C . ARG B 1 44 ? 9.683 42.959 -27.691 1.00 25.49 44 ARG B C 1
ATOM 2543 O O . ARG B 1 44 ? 10.620 42.188 -27.775 1.00 25.28 44 ARG B O 1
ATOM 2551 N N . THR B 1 45 ? 9.083 43.224 -26.552 1.00 24.93 45 THR B N 1
ATOM 2552 C CA . THR B 1 45 ? 9.590 42.725 -25.269 1.00 24.96 45 THR B CA 1
ATOM 2553 C C . THR B 1 45 ? 9.415 41.207 -25.192 1.00 24.92 45 THR B C 1
ATOM 2554 O O . THR B 1 45 ? 10.303 40.503 -24.730 1.00 23.60 45 THR B O 1
ATOM 2558 N N . MET B 1 46 ? 8.247 40.716 -25.576 1.00 24.20 46 MET B N 1
ATOM 2559 C CA . MET B 1 46 ? 7.951 39.313 -25.577 1.00 24.90 46 MET B CA 1
ATOM 2560 C C . MET B 1 46 ? 8.908 38.528 -26.440 1.00 25.05 46 MET B C 1
ATOM 2561 O O . MET B 1 46 ? 9.379 37.429 -26.040 1.00 24.88 46 MET B O 1
ATOM 2566 N N . THR B 1 47 ? 9.205 39.066 -27.606 1.00 24.76 47 THR B N 1
ATOM 2567 C CA . THR B 1 47 ? 10.014 38.343 -28.582 1.00 25.85 47 THR B CA 1
ATOM 2568 C C . THR B 1 47 ? 11.520 38.267 -28.106 1.00 26.44 47 THR B C 1
ATOM 2569 O O . THR B 1 47 ? 12.182 37.183 -28.194 1.00 25.46 47 THR B O 1
ATOM 2573 N N . ALA B 1 48 ? 11.995 39.387 -27.595 1.00 25.09 48 ALA B N 1
ATOM 2574 C CA . ALA B 1 48 ? 13.366 39.481 -27.068 1.00 25.79 48 ALA B CA 1
ATOM 2575 C C . ALA B 1 48 ? 13.508 38.581 -25.860 1.00 24.85 48 ALA B C 1
ATOM 2576 O O . ALA B 1 48 ? 14.445 37.807 -25.790 1.00 26.60 48 ALA B O 1
ATOM 2578 N N . SER B 1 49 ? 12.533 38.621 -24.967 1.00 24.15 49 SER B N 1
ATOM 2579 C CA . SER B 1 49 ? 12.473 37.801 -23.766 1.00 23.25 49 SER B CA 1
ATOM 2580 C C . SER B 1 49 ? 12.457 36.307 -24.054 1.00 25.52 49 SER B C 1
ATOM 2581 O O . SER B 1 49 ? 13.213 35.535 -23.456 1.00 23.07 49 SER B O 1
ATOM 2584 N N . LEU B 1 50 ? 11.620 35.905 -25.000 1.00 24.09 50 LEU B N 1
ATOM 2585 C CA . LEU B 1 50 ? 11.615 34.501 -25.485 1.00 24.59 50 LEU B CA 1
ATOM 2586 C C . LEU B 1 50 ? 13.022 34.063 -25.911 1.00 24.34 50 LEU B C 1
ATOM 2587 O O . LEU B 1 50 ? 13.452 33.006 -25.541 1.00 27.33 50 LEU B O 1
ATOM 2592 N N . MET B 1 51 ? 13.737 34.874 -26.660 1.00 25.74 51 MET B N 1
ATOM 2593 C CA . MET B 1 51 ? 15.023 34.454 -27.191 1.00 26.46 51 MET B CA 1
ATOM 2594 C C . MET B 1 51 ? 16.088 34.394 -26.023 1.00 27.86 51 MET B C 1
ATOM 2595 O O . MET B 1 51 ? 16.924 33.456 -25.961 1.00 27.11 51 MET B O 1
ATOM 2600 N N . LEU B 1 52 ? 16.028 35.351 -25.083 1.00 24.79 52 LEU B N 1
ATOM 2601 C CA . LEU B 1 52 ? 16.804 35.239 -23.850 1.00 27.14 52 LEU B CA 1
ATOM 2602 C C . LEU B 1 52 ? 16.480 33.958 -23.080 1.00 26.65 52 LEU B C 1
ATOM 2603 O O . LEU B 1 52 ? 17.374 33.261 -22.596 1.00 27.78 52 LEU B O 1
ATOM 2608 N N . GLY B 1 53 ? 15.207 33.625 -22.994 1.00 26.84 53 GLY B N 1
ATOM 2609 C CA . GLY B 1 53 ? 14.710 32.458 -22.264 1.00 28.05 53 GLY B CA 1
ATOM 2610 C C . GLY B 1 53 ? 15.211 31.167 -22.917 1.00 30.04 53 GLY B C 1
ATOM 2611 O O . GLY B 1 53 ? 15.528 30.184 -22.216 1.00 29.26 53 GLY B O 1
ATOM 2612 N N . ALA B 1 54 ? 15.367 31.183 -24.241 1.00 29.66 54 ALA B N 1
ATOM 2613 C CA . ALA B 1 54 ? 15.885 30.018 -24.943 1.00 32.48 54 ALA B CA 1
ATOM 2614 C C . ALA B 1 54 ? 17.361 29.763 -24.655 1.00 33.57 54 ALA B C 1
ATOM 2615 O O . ALA B 1 54 ? 17.884 28.689 -25.046 1.00 35.00 54 ALA B O 1
ATOM 2617 N N . MET B 1 55 ? 18.052 30.739 -24.095 1.00 33.39 55 MET B N 1
ATOM 2618 C CA . MET B 1 55 ? 19.480 30.546 -23.714 1.00 32.73 55 MET B CA 1
ATOM 2619 C C . MET B 1 55 ? 19.624 29.736 -22.463 1.00 32.21 55 MET B C 1
ATOM 2620 O O . MET B 1 55 ? 20.764 29.368 -22.109 1.00 31.45 55 MET B O 1
ATOM 2625 N N . LEU B 1 56 ? 18.498 29.543 -21.756 1.00 32.30 56 LEU B N 1
ATOM 2626 C CA . LEU B 1 56 ? 18.408 28.828 -20.495 1.00 33.00 56 LEU B CA 1
ATOM 2627 C C . LEU B 1 56 ? 18.299 27.326 -20.705 1.00 35.26 56 LEU B C 1
ATOM 2628 O O . LEU B 1 56 ? 18.032 26.897 -21.791 1.00 33.21 56 LEU B O 1
ATOM 2633 N N . LYS B 1 57 ? 18.513 26.563 -19.642 1.00 38.00 57 LYS B N 1
ATOM 2634 C CA . LYS B 1 57 ? 18.394 25.118 -19.716 1.00 40.26 57 LYS B CA 1
ATOM 2635 C C . LYS B 1 57 ? 17.411 24.603 -18.689 1.00 38.98 57 LYS B C 1
ATOM 2636 O O . LYS B 1 57 ? 17.185 25.214 -17.626 1.00 35.21 57 LYS B O 1
ATOM 2642 N N . GLY B 1 58 ? 16.865 23.417 -18.980 1.00 38.89 58 GLY B N 1
ATOM 2643 C CA . GLY B 1 58 ? 16.080 22.694 -17.988 1.00 38.39 58 GLY B CA 1
ATOM 2644 C C . GLY B 1 58 ? 14.839 23.439 -17.514 1.00 37.51 58 GLY B C 1
ATOM 2645 O O . GLY B 1 58 ? 14.016 23.812 -18.322 1.00 37.13 58 GLY B O 1
ATOM 2646 N N . ASP B 1 59 ? 14.659 23.546 -16.212 1.00 36.23 59 ASP B N 1
ATOM 2647 C CA . ASP B 1 59 ? 13.527 24.226 -15.625 1.00 37.11 59 ASP B CA 1
ATOM 2648 C C . ASP B 1 59 ? 13.832 25.700 -15.243 1.00 34.90 59 ASP B C 1
ATOM 2649 O O . ASP B 1 59 ? 13.003 26.326 -14.592 1.00 33.38 59 ASP B O 1
ATOM 2654 N N . ASP B 1 60 ? 15.002 26.188 -15.617 1.00 31.33 60 ASP B N 1
ATOM 2655 C CA . ASP B 1 60 ? 15.405 27.544 -15.255 1.00 30.64 60 ASP B CA 1
ATOM 2656 C C . ASP B 1 60 ? 14.494 28.555 -16.039 1.00 30.60 60 ASP B C 1
ATOM 2657 O O . ASP B 1 60 ? 13.960 28.267 -17.130 1.00 28.58 60 ASP B O 1
ATOM 2662 N N . LYS B 1 61 ? 14.297 29.715 -15.445 1.00 29.60 61 LYS B N 1
ATOM 2663 C CA . LYS B 1 61 ? 13.400 30.685 -16.039 1.00 28.27 61 LYS B CA 1
ATOM 2664 C C . LYS B 1 61 ? 13.907 32.073 -15.701 1.00 27.86 61 LYS B C 1
ATOM 2665 O O . LYS B 1 61 ? 14.792 32.230 -14.837 1.00 23.60 61 LYS B O 1
ATOM 2671 N N . LEU B 1 62 ? 13.384 33.065 -16.433 1.00 24.19 62 LEU B N 1
ATOM 2672 C CA . LEU B 1 62 ? 13.834 34.420 -16.272 1.00 24.14 62 LEU B CA 1
ATOM 2673 C C . LEU B 1 62 ? 12.675 35.404 -16.330 1.00 24.76 62 LEU B C 1
ATOM 2674 O O . LEU B 1 62 ? 11.535 35.075 -16.783 1.00 22.54 62 LEU B O 1
ATOM 2679 N N . THR B 1 63 ? 12.947 36.603 -15.849 1.00 23.60 63 THR B N 1
ATOM 2680 C CA . THR B 1 63 ? 11.938 37.670 -15.838 1.00 22.61 63 THR B CA 1
ATOM 2681 C C . THR B 1 63 ? 12.645 38.928 -16.258 1.00 23.40 63 THR B C 1
ATOM 2682 O O . THR B 1 63 ? 13.693 39.262 -15.691 1.00 21.52 63 THR B O 1
ATOM 2686 N N . VAL B 1 64 ? 12.054 39.647 -17.224 1.00 21.45 64 VAL B N 1
ATOM 2687 C CA . VAL B 1 64 ? 12.501 40.955 -17.766 1.00 22.54 64 VAL B CA 1
ATOM 2688 C C . VAL B 1 64 ? 11.505 42.001 -17.265 1.00 23.49 64 VAL B C 1
ATOM 2689 O O . VAL B 1 64 ? 10.285 41.812 -17.385 1.00 20.83 64 VAL B O 1
ATOM 2693 N N . LYS B 1 65 ? 12.027 43.060 -16.650 1.00 22.28 65 LYS B N 1
ATOM 2694 C CA . LYS B 1 65 ? 11.194 44.180 -16.185 1.00 21.58 65 LYS B CA 1
ATOM 2695 C C . LYS B 1 65 ? 11.807 45.423 -16.815 1.00 23.73 65 LYS B C 1
ATOM 2696 O O . LYS B 1 65 ? 13.044 45.726 -16.684 1.00 22.64 65 LYS B O 1
ATOM 2702 N N . ILE B 1 66 ? 10.960 46.175 -17.491 1.00 22.14 66 ILE B N 1
ATOM 2703 C CA . ILE B 1 66 ? 11.330 47.434 -18.134 1.00 22.52 66 ILE B CA 1
ATOM 2704 C C . ILE B 1 66 ? 10.396 48.509 -17.656 1.00 22.54 66 ILE B C 1
ATOM 2705 O O . ILE B 1 66 ? 9.158 48.337 -17.644 1.00 22.84 66 ILE B O 1
ATOM 2710 N N . GLU B 1 67 ? 10.939 49.631 -17.204 1.00 22.29 67 GLU B N 1
ATOM 2711 C CA . GLU B 1 67 ? 10.044 50.716 -16.753 1.00 24.29 67 GLU B CA 1
ATOM 2712 C C . GLU B 1 67 ? 10.780 52.040 -17.008 1.00 24.20 67 GLU B C 1
ATOM 2713 O O . GLU B 1 67 ? 11.568 52.524 -16.158 1.00 26.40 67 GLU B O 1
ATOM 2719 N N . GLY B 1 68 ? 10.504 52.630 -18.139 1.00 24.04 68 GLY B N 1
ATOM 2720 C CA . GLY B 1 68 ? 11.256 53.801 -18.587 1.00 23.36 68 GLY B CA 1
ATOM 2721 C C . GLY B 1 68 ? 10.626 55.162 -18.306 1.00 25.02 68 GLY B C 1
ATOM 2722 O O . GLY B 1 68 ? 11.143 56.168 -18.730 1.00 25.45 68 GLY B O 1
ATOM 2723 N N . GLY B 1 69 ? 9.583 55.217 -17.526 1.00 26.26 69 GLY B N 1
ATOM 2724 C CA . GLY B 1 69 ? 9.022 56.486 -17.130 1.00 27.76 69 GLY B CA 1
ATOM 2725 C C . GLY B 1 69 ? 7.967 56.968 -18.098 1.00 27.32 69 GLY B C 1
ATOM 2726 O O . GLY B 1 69 ? 7.383 57.981 -17.838 1.00 26.62 69 GLY B O 1
ATOM 2727 N N . GLY B 1 70 ? 7.747 56.273 -19.231 1.00 25.69 70 GLY B N 1
ATOM 2728 C CA . GLY B 1 70 ? 6.705 56.672 -20.176 1.00 24.70 70 GLY B CA 1
ATOM 2729 C C . GLY B 1 70 ? 5.331 56.181 -19.803 1.00 25.41 70 GLY B C 1
ATOM 2730 O O . GLY B 1 70 ? 5.161 55.468 -18.827 1.00 23.65 70 GLY B O 1
ATOM 2731 N N . PRO B 1 71 ? 4.307 56.632 -20.521 1.00 25.24 71 PRO B N 1
ATOM 2732 C CA . PRO B 1 71 ? 2.928 56.359 -20.145 1.00 26.00 71 PRO B CA 1
ATOM 2733 C C . PRO B 1 71 ? 2.537 54.908 -20.156 1.00 22.92 71 PRO B C 1
ATOM 2734 O O . PRO B 1 71 ? 1.556 54.594 -19.487 1.00 25.27 71 PRO B O 1
ATOM 2738 N N . ILE B 1 72 ? 3.296 54.021 -20.773 1.00 23.11 72 ILE B N 1
ATOM 2739 C CA . ILE B 1 72 ? 2.883 52.591 -20.768 1.00 23.26 72 ILE B CA 1
ATOM 2740 C C . ILE B 1 72 ? 3.175 51.959 -19.382 1.00 23.12 72 ILE B C 1
ATOM 2741 O O . ILE B 1 72 ? 2.636 50.880 -19.035 1.00 22.84 72 ILE B O 1
ATOM 2746 N N . GLY B 1 73 ? 4.081 52.623 -18.631 1.00 23.15 73 GLY B N 1
ATOM 2747 C CA . GLY B 1 73 ? 4.573 52.098 -17.341 1.00 23.36 73 GLY B CA 1
ATOM 2748 C C . GLY B 1 73 ? 5.333 50.784 -17.472 1.00 22.48 73 GLY B C 1
ATOM 2749 O O . GLY B 1 73 ? 5.948 50.545 -18.453 1.00 22.48 73 GLY B O 1
ATOM 2750 N N . ALA B 1 74 ? 5.294 49.946 -16.446 1.00 24.25 74 ALA B N 1
ATOM 2751 C CA . ALA B 1 74 ? 6.177 48.813 -16.380 1.00 23.84 74 ALA B CA 1
ATOM 2752 C C . ALA B 1 74 ? 5.671 47.713 -17.361 1.00 22.13 74 ALA B C 1
ATOM 2753 O O . ALA B 1 74 ? 4.459 47.397 -17.405 1.00 22.34 74 ALA B O 1
ATOM 2755 N N . ILE B 1 75 ? 6.618 47.166 -18.101 1.00 22.07 75 ILE B N 1
ATOM 2756 C CA . ILE B 1 75 ? 6.424 46.006 -18.971 1.00 22.40 75 ILE B CA 1
ATOM 2757 C C . ILE B 1 75 ? 7.189 44.829 -18.326 1.00 22.95 75 ILE B C 1
ATOM 2758 O O . ILE B 1 75 ? 8.354 45.033 -18.004 1.00 23.89 75 ILE B O 1
ATOM 2763 N N . VAL B 1 76 ? 6.542 43.696 -18.097 1.00 22.58 76 VAL B N 1
ATOM 2764 C CA . VAL B 1 76 ? 7.184 42.531 -17.473 1.00 22.34 76 VAL B CA 1
ATOM 2765 C C . VAL B 1 76 ? 6.932 41.325 -18.399 1.00 23.49 76 VAL B C 1
ATOM 2766 O O . VAL B 1 76 ? 5.812 41.132 -18.827 1.00 23.11 76 VAL B O 1
ATOM 2770 N N . ALA B 1 77 ? 7.985 40.557 -18.714 1.00 23.37 77 ALA B N 1
ATOM 2771 C CA . ALA B 1 77 ? 7.854 39.278 -19.392 1.00 21.44 77 ALA B CA 1
ATOM 2772 C C . ALA B 1 77 ? 8.602 38.163 -18.651 1.00 24.54 77 ALA B C 1
ATOM 2773 O O . ALA B 1 77 ? 9.811 38.345 -18.324 1.00 23.65 77 ALA B O 1
ATOM 2775 N N . ASP B 1 78 ? 7.918 37.030 -18.458 1.00 23.69 78 ASP B N 1
ATOM 2776 C CA . ASP B 1 78 ? 8.542 35.789 -17.944 1.00 23.73 78 ASP B CA 1
ATOM 2777 C C . ASP B 1 78 ? 8.786 34.944 -19.216 1.00 25.14 78 ASP B C 1
ATOM 2778 O O . ASP B 1 78 ? 7.995 34.997 -20.206 1.00 25.28 78 ASP B O 1
ATOM 2783 N N . ALA B 1 79 ? 9.911 34.231 -19.257 1.00 24.00 79 ALA B N 1
ATOM 2784 C CA . ALA B 1 79 ? 10.234 33.285 -20.332 1.00 24.77 79 ALA B CA 1
ATOM 2785 C C . ALA B 1 79 ? 11.042 32.171 -19.734 1.00 27.24 79 ALA B C 1
ATOM 2786 O O . ALA B 1 79 ? 11.786 32.363 -18.729 1.00 24.90 79 ALA B O 1
ATOM 2788 N N . ASN B 1 80 ? 10.887 30.984 -20.307 1.00 27.85 80 ASN B N 1
ATOM 2789 C CA . ASN B 1 80 ? 11.546 29.821 -19.823 1.00 28.48 80 ASN B CA 1
ATOM 2790 C C . ASN B 1 80 ? 12.263 29.094 -20.972 1.00 30.14 80 ASN B C 1
ATOM 2791 O O . ASN B 1 80 ? 12.238 29.524 -22.149 1.00 27.52 80 ASN B O 1
ATOM 2796 N N . ALA B 1 81 ? 12.984 28.048 -20.574 1.00 30.61 81 ALA B N 1
ATOM 2797 C CA . ALA B 1 81 ? 13.747 27.238 -21.515 1.00 32.83 81 ALA B CA 1
ATOM 2798 C C . ALA B 1 81 ? 12.924 26.490 -22.475 1.00 33.04 81 ALA B C 1
ATOM 2799 O O . ALA B 1 81 ? 13.455 26.098 -23.523 1.00 37.26 81 ALA B O 1
ATOM 2801 N N . LYS B 1 82 ? 11.653 26.271 -22.160 1.00 34.14 82 LYS B N 1
ATOM 2802 C CA . LYS B 1 82 ? 10.696 25.660 -23.104 1.00 35.40 82 LYS B CA 1
ATOM 2803 C C . LYS B 1 82 ? 10.018 26.598 -24.095 1.00 34.64 82 LYS B C 1
ATOM 2804 O O . LYS B 1 82 ? 9.214 26.155 -24.913 1.00 34.82 82 LYS B O 1
ATOM 2810 N N . GLY B 1 83 ? 10.396 27.874 -24.092 1.00 32.94 83 GLY B N 1
ATOM 2811 C CA . GLY B 1 83 ? 9.728 28.875 -24.903 1.00 31.73 83 GLY B CA 1
ATOM 2812 C C . GLY B 1 83 ? 8.283 29.250 -24.528 1.00 29.22 83 GLY B C 1
ATOM 2813 O O . GLY B 1 83 ? 7.504 29.675 -25.402 1.00 29.90 83 GLY B O 1
ATOM 2814 N N . GLU B 1 84 ? 7.936 29.116 -23.262 1.00 30.15 84 GLU B N 1
ATOM 2815 C CA . GLU B 1 84 ? 6.692 29.593 -22.724 1.00 28.66 84 GLU B CA 1
ATOM 2816 C C . GLU B 1 84 ? 6.928 31.012 -22.234 1.00 28.09 84 GLU B C 1
ATOM 2817 O O . GLU B 1 84 ? 7.939 31.239 -21.570 1.00 26.32 84 GLU B O 1
ATOM 2823 N N . VAL B 1 85 ? 6.072 31.966 -22.655 1.00 26.09 85 VAL B N 1
ATOM 2824 C CA . VAL B 1 85 ? 6.218 33.390 -22.299 1.00 25.66 85 VAL B CA 1
ATOM 2825 C C . VAL B 1 85 ? 4.880 33.804 -21.726 1.00 25.15 85 VAL B C 1
ATOM 2826 O O . VAL B 1 85 ? 3.853 33.472 -22.288 1.00 24.21 85 VAL B O 1
ATOM 2830 N N . ARG B 1 86 ? 4.889 34.625 -20.682 1.00 25.12 86 ARG B N 1
ATOM 2831 C CA . ARG B 1 86 ? 3.743 35.385 -20.262 1.00 22.22 86 ARG B CA 1
ATOM 2832 C C . ARG B 1 86 ? 4.256 36.840 -20.002 1.00 22.17 86 ARG B C 1
ATOM 2833 O O . ARG B 1 86 ? 5.422 37.069 -19.616 1.00 21.41 86 ARG B O 1
ATOM 2841 N N . ALA B 1 87 ? 3.441 37.818 -20.352 1.00 22.12 87 ALA B N 1
ATOM 2842 C CA . ALA B 1 87 ? 3.886 39.183 -20.416 1.00 21.97 87 ALA B CA 1
ATOM 2843 C C . ALA B 1 87 ? 2.667 40.126 -20.364 1.00 23.56 87 ALA B C 1
ATOM 2844 O O . ALA B 1 87 ? 1.561 39.830 -20.854 1.00 23.43 87 ALA B O 1
ATOM 2846 N N . TYR B 1 88 ? 2.884 41.262 -19.741 1.00 23.44 88 TYR B N 1
ATOM 2847 C CA . TYR B 1 88 ? 1.897 42.324 -19.706 1.00 23.18 88 TYR B CA 1
ATOM 2848 C C . TYR B 1 88 ? 2.573 43.715 -19.721 1.00 23.91 88 TYR B C 1
ATOM 2849 O O . TYR B 1 88 ? 3.845 43.871 -19.581 1.00 21.08 88 TYR B O 1
ATOM 2858 N N . VAL B 1 89 ? 1.743 44.734 -19.999 1.00 24.26 89 VAL B N 1
ATOM 2859 C CA . VAL B 1 89 ? 2.155 46.170 -19.892 1.00 24.54 89 VAL B CA 1
ATOM 2860 C C . VAL B 1 89 ? 1.224 46.813 -18.885 1.00 22.94 89 VAL B C 1
ATOM 2861 O O . VAL B 1 89 ? 0.053 46.466 -18.795 1.00 23.01 89 VAL B O 1
ATOM 2865 N N . SER B 1 90 ? 1.725 47.770 -18.101 1.00 22.33 90 SER B N 1
ATOM 2866 C CA . SER B 1 90 ? 0.926 48.280 -16.974 1.00 22.69 90 SER B CA 1
ATOM 2867 C C . SER B 1 90 ? -0.223 49.200 -17.408 1.00 23.23 90 SER B C 1
ATOM 2868 O O . SER B 1 90 ? -1.295 49.175 -16.777 1.00 23.56 90 SER B O 1
ATOM 2871 N N . ASN B 1 91 ? -0.019 49.883 -18.523 1.00 23.31 91 ASN B N 1
ATOM 2872 C CA . ASN B 1 91 ? -1.078 50.719 -19.159 1.00 22.39 91 ASN B CA 1
ATOM 2873 C C . ASN B 1 91 ? -1.182 50.393 -20.647 1.00 21.48 91 ASN B C 1
ATOM 2874 O O . ASN B 1 91 ? -0.439 50.918 -21.440 1.00 24.28 91 ASN B O 1
ATOM 2879 N N . PRO B 1 92 ? -2.076 49.483 -20.987 1.00 23.55 92 PRO B N 1
ATOM 2880 C CA . PRO B 1 92 ? -2.344 49.094 -22.378 1.00 23.22 92 PRO B CA 1
ATOM 2881 C C . PRO B 1 92 ? -2.830 50.238 -23.232 1.00 24.35 92 PRO B C 1
ATOM 2882 O O . PRO B 1 92 ? -2.685 50.126 -24.473 1.00 24.14 92 PRO B O 1
ATOM 2886 N N . GLN B 1 93 ? -3.360 51.300 -22.614 1.00 23.30 93 GLN B N 1
ATOM 2887 C CA . GLN B 1 93 ? -3.984 52.391 -23.401 1.00 24.08 93 GLN B CA 1
ATOM 2888 C C . GLN B 1 93 ? -3.027 53.499 -23.612 1.00 25.15 93 GLN B C 1
ATOM 2889 O O . GLN B 1 93 ? -3.042 54.520 -22.926 1.00 24.72 93 GLN B O 1
ATOM 2895 N N . VAL B 1 94 ? -2.220 53.334 -24.640 1.00 25.78 94 VAL B N 1
ATOM 2896 C CA . VAL B 1 94 ? -1.242 54.334 -25.048 1.00 26.83 94 VAL B CA 1
ATOM 2897 C C . VAL B 1 94 ? -1.460 54.543 -26.562 1.00 29.17 94 VAL B C 1
ATOM 2898 O O . VAL B 1 94 ? -1.397 53.581 -27.277 1.00 30.51 94 VAL B O 1
ATOM 2902 N N . HIS B 1 95 ? -1.733 55.796 -26.936 1.00 30.17 95 HIS B N 1
ATOM 2903 C CA . HIS B 1 95 ? -1.828 56.290 -28.322 1.00 32.23 95 HIS B CA 1
ATOM 2904 C C . HIS B 1 95 ? -0.873 57.413 -28.586 1.00 31.09 95 HIS B C 1
ATOM 2905 O O . HIS B 1 95 ? -0.835 58.327 -27.813 1.00 34.13 95 HIS B O 1
ATOM 2912 N N . PHE B 1 96 ? -0.065 57.342 -29.627 1.00 31.43 96 PHE B N 1
ATOM 2913 C CA . PHE B 1 96 ? 0.643 58.537 -30.123 1.00 32.49 96 PHE B CA 1
ATOM 2914 C C . PHE B 1 96 ? 0.550 58.468 -31.631 1.00 32.11 96 PHE B C 1
ATOM 2915 O O . PHE B 1 96 ? 0.411 57.365 -32.190 1.00 31.75 96 PHE B O 1
ATOM 2923 N N . ASP B 1 97 ? 0.758 59.597 -32.281 1.00 33.08 97 ASP B N 1
ATOM 2924 C CA . ASP B 1 97 ? 0.988 59.620 -33.748 1.00 33.72 97 ASP B CA 1
ATOM 2925 C C . ASP B 1 97 ? 2.218 58.765 -34.054 1.00 35.26 97 ASP B C 1
ATOM 2926 O O . ASP B 1 97 ? 3.088 58.576 -33.170 1.00 32.11 97 ASP B O 1
ATOM 2931 N N . LEU B 1 98 ? 2.358 58.371 -35.313 1.00 35.50 98 LEU B N 1
ATOM 2932 C CA . LEU B 1 98 ? 3.590 57.714 -35.804 1.00 35.34 98 LEU B CA 1
ATOM 2933 C C . LEU B 1 98 ? 4.765 58.629 -35.669 1.00 34.75 98 LEU B C 1
ATOM 2934 O O . LEU B 1 98 ? 4.600 59.827 -35.581 1.00 33.85 98 LEU B O 1
ATOM 2939 N N . ASN B 1 99 ? 5.981 58.081 -35.598 1.00 35.93 99 ASN B N 1
ATOM 2940 C CA . ASN B 1 99 ? 7.168 58.888 -35.464 1.00 37.24 99 ASN B CA 1
ATOM 2941 C C . ASN B 1 99 ? 7.504 59.416 -36.891 1.00 38.72 99 ASN B C 1
ATOM 2942 O O . ASN B 1 99 ? 6.833 59.046 -37.844 1.00 36.97 99 ASN B O 1
ATOM 2947 N N . ALA B 1 100 ? 8.593 60.172 -36.990 1.00 41.11 100 ALA B N 1
ATOM 2948 C CA . ALA B 1 100 ? 9.114 60.749 -38.248 1.00 44.17 100 ALA B CA 1
ATOM 2949 C C . ALA B 1 100 ? 9.260 59.727 -39.352 1.00 44.78 100 ALA B C 1
ATOM 2950 O O . ALA B 1 100 ? 8.967 60.010 -40.521 1.00 45.76 100 ALA B O 1
ATOM 2952 N N . ALA B 1 101 ? 9.686 58.518 -38.986 1.00 42.99 101 ALA B N 1
ATOM 2953 C CA . ALA B 1 101 ? 9.861 57.475 -39.960 1.00 40.84 101 ALA B CA 1
ATOM 2954 C C . ALA B 1 101 ? 8.579 56.743 -40.292 1.00 39.53 101 ALA B C 1
ATOM 2955 O O . ALA B 1 101 ? 8.644 55.773 -41.026 1.00 38.70 101 ALA B O 1
ATOM 2957 N N . GLY B 1 102 ? 7.419 57.179 -39.790 1.00 37.41 102 GLY B N 1
ATOM 2958 C CA . GLY B 1 102 ? 6.196 56.406 -40.007 1.00 37.22 102 GLY B CA 1
ATOM 2959 C C . GLY B 1 102 ? 5.997 55.088 -39.266 1.00 36.34 102 GLY B C 1
ATOM 2960 O O . GLY B 1 102 ? 5.216 54.230 -39.690 1.00 35.80 102 GLY B O 1
ATOM 2961 N N . LYS B 1 103 ? 6.684 54.907 -38.120 1.00 36.64 103 LYS B N 1
ATOM 2962 C CA . LYS B 1 103 ? 6.512 53.708 -37.308 1.00 35.30 103 LYS B CA 1
ATOM 2963 C C . LYS B 1 103 ? 5.893 54.091 -35.946 1.00 33.58 103 LYS B C 1
ATOM 2964 O O . LYS B 1 103 ? 5.910 55.268 -35.509 1.00 31.22 103 LYS B O 1
ATOM 2970 N N . LEU B 1 104 ? 5.302 53.102 -35.298 1.00 33.07 104 LEU B N 1
ATOM 2971 C CA . LEU B 1 104 ? 4.779 53.266 -33.930 1.00 32.41 104 LEU B CA 1
ATOM 2972 C C . LEU B 1 104 ? 5.894 53.798 -33.007 1.00 31.91 104 LEU B C 1
ATOM 2973 O O . LEU B 1 104 ? 7.053 53.408 -33.111 1.00 31.91 104 LEU B O 1
ATOM 2978 N N . ASP B 1 105 ? 5.552 54.785 -32.210 1.00 30.15 105 ASP B N 1
ATOM 2979 C CA . ASP B 1 105 ? 6.488 55.585 -31.460 1.00 29.34 105 ASP B CA 1
ATOM 2980 C C . ASP B 1 105 ? 6.762 54.892 -30.106 1.00 28.37 105 ASP B C 1
ATOM 2981 O O . ASP B 1 105 ? 6.400 55.355 -29.026 1.00 27.76 105 ASP B O 1
ATOM 2986 N N . VAL B 1 106 ? 7.405 53.746 -30.188 1.00 26.60 106 VAL B N 1
ATOM 2987 C CA . VAL B 1 106 ? 7.591 52.885 -29.002 1.00 26.78 106 VAL B CA 1
ATOM 2988 C C . VAL B 1 106 ? 8.381 53.619 -27.912 1.00 26.57 106 VAL B C 1
ATOM 2989 O O . VAL B 1 106 ? 8.046 53.570 -26.743 1.00 27.52 106 VAL B O 1
ATOM 2993 N N . ARG B 1 107 ? 9.406 54.336 -28.284 1.00 26.95 107 ARG B N 1
ATOM 2994 C CA . ARG B 1 107 ? 10.268 55.010 -27.287 1.00 29.75 107 ARG B CA 1
ATOM 2995 C C . ARG B 1 107 ? 9.528 56.090 -26.503 1.00 29.08 107 ARG B C 1
ATOM 2996 O O . ARG B 1 107 ? 9.770 56.272 -25.332 1.00 28.14 107 ARG B O 1
ATOM 3004 N N . ARG B 1 108 ? 8.485 56.703 -27.108 1.00 26.75 108 ARG B N 1
ATOM 3005 C CA . ARG B 1 108 ? 7.703 57.704 -26.395 1.00 29.56 108 ARG B CA 1
ATOM 3006 C C . ARG B 1 108 ? 6.745 57.022 -25.400 1.00 27.91 108 ARG B C 1
ATOM 3007 O O . ARG B 1 108 ? 6.401 57.559 -24.312 1.00 26.30 108 ARG B O 1
ATOM 3015 N N . ALA B 1 109 ? 6.282 55.832 -25.773 1.00 25.95 109 ALA B N 1
ATOM 3016 C CA . ALA B 1 109 ? 5.433 55.074 -24.874 1.00 26.09 109 ALA B CA 1
ATOM 3017 C C . ALA B 1 109 ? 6.231 54.563 -23.659 1.00 25.32 109 ALA B C 1
ATOM 3018 O O . ALA B 1 109 ? 5.730 54.600 -22.543 1.00 24.97 109 ALA B O 1
ATOM 3020 N N . VAL B 1 110 ? 7.422 54.016 -23.935 1.00 25.08 110 VAL B N 1
ATOM 3021 C CA . VAL B 1 110 ? 8.266 53.324 -22.915 1.00 25.51 110 VAL B CA 1
ATOM 3022 C C . VAL B 1 110 ? 8.970 54.348 -22.021 1.00 26.16 110 VAL B C 1
ATOM 3023 O O . VAL B 1 110 ? 8.979 54.228 -20.783 1.00 26.23 110 VAL B O 1
ATOM 3027 N N . GLY B 1 111 ? 9.569 55.345 -22.648 1.00 25.49 111 GLY B N 1
ATOM 3028 C CA . GLY B 1 111 ? 10.329 56.338 -21.963 1.00 26.47 111 GLY B CA 1
ATOM 3029 C C . GLY B 1 111 ? 11.767 55.886 -21.807 1.00 26.91 111 GLY B C 1
ATOM 3030 O O . GLY B 1 111 ? 12.093 54.712 -21.913 1.00 26.99 111 GLY B O 1
ATOM 3031 N N . THR B 1 112 ? 12.672 56.823 -21.637 1.00 28.18 112 THR B N 1
ATOM 3032 C CA . THR B 1 112 ? 14.087 56.463 -21.497 1.00 29.75 112 THR B CA 1
ATOM 3033 C C . THR B 1 112 ? 14.666 56.868 -20.129 1.00 31.08 112 THR B C 1
ATOM 3034 O O . THR B 1 112 ? 15.845 57.115 -20.031 1.00 32.45 112 THR B O 1
ATOM 3038 N N . ASN B 1 113 ? 13.840 56.974 -19.111 1.00 29.37 113 ASN B N 1
ATOM 3039 C CA . ASN B 1 113 ? 14.312 57.268 -17.746 1.00 30.25 113 ASN B CA 1
ATOM 3040 C C . ASN B 1 113 ? 13.947 56.103 -16.826 1.00 27.58 113 ASN B C 1
ATOM 3041 O O . ASN B 1 113 ? 12.918 56.106 -16.137 1.00 26.50 113 ASN B O 1
ATOM 3046 N N . GLY B 1 114 ? 14.777 55.076 -16.861 1.00 26.61 114 GLY B N 1
ATOM 3047 C CA . GLY B 1 114 ? 14.562 53.911 -16.020 1.00 26.61 114 GLY B CA 1
ATOM 3048 C C . GLY B 1 114 ? 15.401 52.763 -16.517 1.00 25.41 114 GLY B C 1
ATOM 3049 O O . GLY B 1 114 ? 16.363 52.955 -17.241 1.00 29.78 114 GLY B O 1
ATOM 3050 N N . THR B 1 115 ? 15.087 51.554 -16.074 1.00 24.82 115 THR B N 1
ATOM 3051 C CA . THR B 1 115 ? 15.963 50.376 -16.218 1.00 24.94 115 THR B CA 1
ATOM 3052 C C . THR B 1 115 ? 15.266 49.179 -16.909 1.00 23.93 115 THR B C 1
ATOM 3053 O O . THR B 1 115 ? 14.034 49.100 -16.960 1.00 23.41 115 THR B O 1
ATOM 3057 N N . LEU B 1 116 ? 16.108 48.382 -17.540 1.00 23.22 116 LEU B N 1
ATOM 3058 C CA . LEU B 1 116 ? 15.800 47.027 -18.044 1.00 23.43 116 LEU B CA 1
ATOM 3059 C C . LEU B 1 116 ? 16.566 46.074 -17.162 1.00 25.30 116 LEU B C 1
ATOM 3060 O O . LEU B 1 116 ? 17.812 46.132 -17.118 1.00 23.78 116 LEU B O 1
ATOM 3065 N N . SER B 1 117 ? 15.842 45.237 -16.453 1.00 23.73 117 SER B N 1
ATOM 3066 C CA . SER B 1 117 ? 16.482 44.204 -15.614 1.00 24.86 117 SER B CA 1
ATOM 3067 C C . SER B 1 117 ? 16.067 42.824 -16.072 1.00 24.76 117 SER B C 1
ATOM 3068 O O . SER B 1 117 ? 14.956 42.630 -16.615 1.00 23.57 117 SER B O 1
ATOM 3071 N N . VAL B 1 118 ? 16.952 41.860 -15.884 1.00 25.03 118 VAL B N 1
ATOM 3072 C CA . VAL B 1 118 ? 16.696 40.453 -16.218 1.00 24.36 118 VAL B CA 1
ATOM 3073 C C . VAL B 1 118 ? 17.127 39.615 -15.044 1.00 26.10 118 VAL B C 1
ATOM 3074 O O . VAL B 1 118 ? 18.332 39.709 -14.614 1.00 24.66 118 VAL B O 1
ATOM 3078 N N . VAL B 1 119 ? 16.195 38.854 -14.456 1.00 23.80 119 VAL B N 1
ATOM 3079 C CA . VAL B 1 119 ? 16.468 38.056 -13.303 1.00 25.42 119 VAL B CA 1
ATOM 3080 C C . VAL B 1 119 ? 16.318 36.624 -13.741 1.00 25.89 119 VAL B C 1
ATOM 3081 O O . VAL B 1 119 ? 15.233 36.250 -14.171 1.00 24.44 119 VAL B O 1
ATOM 3085 N N . LYS B 1 120 ? 17.386 35.838 -13.605 1.00 23.88 120 LYS B N 1
ATOM 3086 C CA . LYS B 1 120 ? 17.356 34.394 -13.949 1.00 25.29 120 LYS B CA 1
ATOM 3087 C C . LYS B 1 120 ? 17.259 33.612 -12.624 1.00 25.96 120 LYS B C 1
ATOM 3088 O O . LYS B 1 120 ? 18.037 33.802 -11.699 1.00 25.35 120 LYS B O 1
ATOM 3094 N N . ASP B 1 121 ? 16.254 32.769 -12.507 1.00 25.28 121 ASP B N 1
ATOM 3095 C CA . ASP B 1 121 ? 15.942 32.029 -11.330 1.00 25.10 121 ASP B CA 1
ATOM 3096 C C . ASP B 1 121 ? 16.357 30.583 -11.565 1.00 26.87 121 ASP B C 1
ATOM 3097 O O . ASP B 1 121 ? 15.787 29.856 -12.397 1.00 24.41 121 ASP B O 1
ATOM 3102 N N . LEU B 1 122 ? 17.425 30.181 -10.888 1.00 26.01 122 LEU B N 1
ATOM 3103 C CA . LEU B 1 122 ? 18.005 28.848 -11.041 1.00 27.27 122 LEU B CA 1
ATOM 3104 C C . LEU B 1 122 ? 17.672 27.934 -9.863 1.00 27.48 122 LEU B C 1
ATOM 3105 O O . LEU B 1 122 ? 18.144 26.773 -9.838 1.00 29.58 122 LEU B O 1
ATOM 3110 N N . GLY B 1 123 ? 16.948 28.444 -8.879 1.00 27.65 123 GLY B N 1
ATOM 3111 C CA . GLY B 1 123 ? 16.702 27.702 -7.656 1.00 28.92 123 GLY B CA 1
ATOM 3112 C C . GLY B 1 123 ? 16.534 28.663 -6.509 1.00 28.88 123 GLY B C 1
ATOM 3113 O O . GLY B 1 123 ? 16.657 29.885 -6.643 1.00 28.91 123 GLY B O 1
ATOM 3114 N N . LEU B 1 124 ? 16.184 28.120 -5.346 1.00 29.34 124 LEU B N 1
ATOM 3115 C CA . LEU B 1 124 ? 15.782 28.960 -4.250 1.00 29.40 124 LEU B CA 1
ATOM 3116 C C . LEU B 1 124 ? 16.820 30.009 -3.817 1.00 28.58 124 LEU B C 1
ATOM 3117 O O . LEU B 1 124 ? 16.501 31.192 -3.475 1.00 27.42 124 LEU B O 1
ATOM 3122 N N . ARG B 1 125 ? 18.087 29.580 -3.808 1.00 25.67 125 ARG B N 1
ATOM 3123 C CA . ARG B 1 125 ? 19.224 30.487 -3.472 1.00 24.50 125 ARG B CA 1
ATOM 3124 C C . ARG B 1 125 ? 20.188 30.711 -4.628 1.00 24.49 125 ARG B C 1
ATOM 3125 O O . ARG B 1 125 ? 21.396 31.094 -4.426 1.00 24.68 125 ARG B O 1
ATOM 3133 N N . GLU B 1 126 ? 19.726 30.469 -5.853 1.00 23.38 126 GLU B N 1
ATOM 3134 C CA . GLU B 1 126 ? 20.598 30.541 -7.032 1.00 22.18 126 GLU B CA 1
ATOM 3135 C C . GLU B 1 126 ? 19.945 31.439 -8.081 1.00 24.58 126 GLU B C 1
ATOM 3136 O O . GLU B 1 126 ? 18.830 31.175 -8.453 1.00 25.22 126 GLU B O 1
ATOM 3142 N N . PHE B 1 127 ? 20.632 32.486 -8.516 1.00 22.82 127 PHE B N 1
ATOM 3143 C CA . PHE B 1 127 ? 20.058 33.466 -9.462 1.00 24.21 127 PHE B CA 1
ATOM 3144 C C . PHE B 1 127 ? 21.164 34.255 -10.079 1.00 25.32 127 PHE B C 1
ATOM 3145 O O . PHE B 1 127 ? 22.305 34.344 -9.511 1.00 24.19 127 PHE B O 1
ATOM 3153 N N . PHE B 1 128 ? 20.887 34.816 -11.232 1.00 24.20 128 PHE B N 1
ATOM 3154 C CA . PHE B 1 128 ? 21.770 35.767 -11.929 1.00 24.55 128 PHE B CA 1
ATOM 3155 C C . PHE B 1 128 ? 20.913 36.946 -12.230 1.00 26.06 128 PHE B C 1
ATOM 3156 O O . PHE B 1 128 ? 19.756 36.779 -12.748 1.00 25.58 128 PHE B O 1
ATOM 3164 N N . THR B 1 129 ? 21.391 38.146 -11.938 1.00 25.08 129 THR B N 1
ATOM 3165 C CA . THR B 1 129 ? 20.647 39.381 -12.230 1.00 25.26 129 THR B CA 1
ATOM 3166 C C . THR B 1 129 ? 21.529 40.305 -13.020 1.00 26.39 129 THR B C 1
ATOM 3167 O O . THR B 1 129 ? 22.777 40.249 -12.917 1.00 26.40 129 THR B O 1
ATOM 3171 N N . GLY B 1 130 ? 20.909 41.137 -13.854 1.00 23.38 130 GLY B N 1
ATOM 3172 C CA . GLY B 1 130 ? 21.590 42.135 -14.634 1.00 23.72 130 GLY B CA 1
ATOM 3173 C C . GLY B 1 130 ? 20.623 43.286 -14.804 1.00 24.79 130 GLY B C 1
ATOM 3174 O O . GLY B 1 130 ? 19.411 43.070 -14.874 1.00 21.79 130 GLY B O 1
ATOM 3175 N N . GLN B 1 131 ? 21.178 44.459 -14.892 1.00 26.08 131 GLN B N 1
ATOM 3176 C CA . GLN B 1 131 ? 20.427 45.696 -15.051 1.00 28.45 131 GLN B CA 1
ATOM 3177 C C . GLN B 1 131 ? 21.243 46.708 -15.828 1.00 27.23 131 GLN B C 1
ATOM 3178 O O . GLN B 1 131 ? 22.411 46.964 -15.454 1.00 26.45 131 GLN B O 1
ATOM 3184 N N . VAL B 1 132 ? 20.599 47.378 -16.795 1.00 26.63 132 VAL B N 1
ATOM 3185 C CA . VAL B 1 132 ? 21.144 48.572 -17.428 1.00 27.17 132 VAL B CA 1
ATOM 3186 C C . VAL B 1 132 ? 20.073 49.625 -17.518 1.00 26.83 132 VAL B C 1
ATOM 3187 O O . VAL B 1 132 ? 18.861 49.346 -17.328 1.00 26.17 132 VAL B O 1
ATOM 3191 N N . GLU B 1 133 ? 20.497 50.859 -17.784 1.00 26.40 133 GLU B N 1
ATOM 3192 C CA . GLU B 1 133 ? 19.586 51.926 -18.071 1.00 29.51 133 GLU B CA 1
ATOM 3193 C C . GLU B 1 133 ? 18.982 51.736 -19.466 1.00 29.71 133 GLU B C 1
ATOM 3194 O O . GLU B 1 133 ? 19.636 51.251 -20.362 1.00 29.69 133 GLU B O 1
ATOM 3200 N N . ILE B 1 134 ? 17.748 52.169 -19.628 1.00 29.96 134 ILE B N 1
ATOM 3201 C CA . ILE B 1 134 ? 17.122 52.168 -20.919 1.00 30.00 134 ILE B CA 1
ATOM 3202 C C . ILE B 1 134 ? 17.771 53.357 -21.650 1.00 32.86 134 ILE B C 1
ATOM 3203 O O . ILE B 1 134 ? 17.685 54.502 -21.189 1.00 33.75 134 ILE B O 1
ATOM 3208 N N . VAL B 1 135 ? 18.472 53.058 -22.721 1.00 33.97 135 VAL B N 1
ATOM 3209 C CA . VAL B 1 135 ? 19.081 54.114 -23.507 1.00 35.66 135 VAL B CA 1
ATOM 3210 C C . VAL B 1 135 ? 18.400 54.460 -24.835 1.00 34.99 135 VAL B C 1
ATOM 3211 O O . VAL B 1 135 ? 18.628 55.577 -25.355 1.00 35.46 135 VAL B O 1
ATOM 3215 N N . SER B 1 136 ? 17.525 53.602 -25.341 1.00 30.51 136 SER B N 1
ATOM 3216 C CA . SER B 1 136 ? 16.847 53.885 -26.593 1.00 31.46 136 SER B CA 1
ATOM 3217 C C . SER B 1 136 ? 15.396 54.099 -26.345 1.00 29.63 136 SER B C 1
ATOM 3218 O O . SER B 1 136 ? 14.801 55.087 -26.797 1.00 29.91 136 SER B O 1
ATOM 3221 N N . GLY B 1 137 ? 14.754 53.108 -25.727 1.00 26.10 137 GLY B N 1
ATOM 3222 C CA . GLY B 1 137 ? 13.322 53.132 -25.573 1.00 26.58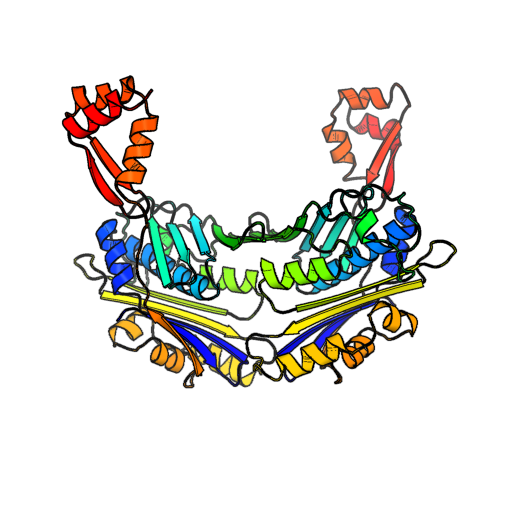 137 GLY B CA 1
ATOM 3223 C C . GLY B 1 137 ? 12.591 52.371 -26.647 1.00 25.99 137 GLY B C 1
ATOM 3224 O O . GLY B 1 137 ? 11.451 52.097 -26.474 1.00 25.36 137 GLY B O 1
ATOM 3225 N N . GLU B 1 138 ? 13.245 52.085 -27.768 1.00 26.98 138 GLU B N 1
ATOM 3226 C CA . GLU B 1 138 ? 12.703 51.204 -28.833 1.00 28.59 138 GLU B CA 1
ATOM 3227 C C . GLU B 1 138 ? 12.809 49.697 -28.546 1.00 26.60 138 GLU B C 1
ATOM 3228 O O . GLU B 1 138 ? 12.210 48.836 -29.255 1.00 27.37 138 GLU B O 1
ATOM 3234 N N . LEU B 1 139 ? 13.514 49.353 -27.455 1.00 27.51 139 LEU B N 1
ATOM 3235 C CA . LEU B 1 139 ? 13.563 48.019 -26.860 1.00 26.04 139 LEU B CA 1
ATOM 3236 C C . LEU B 1 139 ? 14.595 47.089 -27.480 1.00 28.87 139 LEU B C 1
ATOM 3237 O O . LEU B 1 139 ? 15.522 46.568 -26.800 1.00 26.65 139 LEU B O 1
ATOM 3242 N N . GLY B 1 140 ? 14.579 46.944 -28.799 1.00 29.51 140 GLY B N 1
ATOM 3243 C CA . GLY B 1 140 ? 15.601 46.124 -29.405 1.00 29.52 140 GLY B CA 1
ATOM 3244 C C . GLY B 1 140 ? 16.989 46.595 -29.002 1.00 30.01 140 GLY B C 1
ATOM 3245 O O . GLY B 1 140 ? 17.809 45.757 -28.606 1.00 29.62 140 GLY B O 1
ATOM 3246 N N . ASP B 1 141 ? 17.282 47.887 -29.138 1.00 27.73 141 ASP B N 1
ATOM 3247 C CA . ASP B 1 141 ? 18.586 48.431 -28.811 1.00 28.46 141 ASP B CA 1
ATOM 3248 C C . ASP B 1 141 ? 18.883 48.394 -27.266 1.00 27.19 141 ASP B C 1
ATOM 3249 O O . ASP B 1 141 ? 20.002 48.370 -26.855 1.00 24.83 141 ASP B O 1
ATOM 3254 N N . ASP B 1 142 ? 17.841 48.358 -26.445 1.00 26.76 142 ASP B N 1
ATOM 3255 C CA . ASP B 1 142 ? 18.038 48.222 -25.002 1.00 26.12 142 ASP B CA 1
ATOM 3256 C C . ASP B 1 142 ? 18.443 46.821 -24.638 1.00 26.41 142 ASP B C 1
ATOM 3257 O O . ASP B 1 142 ? 19.381 46.607 -23.833 1.00 25.76 142 ASP B O 1
ATOM 3262 N N . PHE B 1 143 ? 17.812 45.843 -25.267 1.00 25.97 143 PHE B N 1
ATOM 3263 C CA . PHE B 1 143 ? 18.212 44.433 -25.101 1.00 25.49 143 PHE B CA 1
ATOM 3264 C C . PHE B 1 143 ? 19.657 44.185 -25.583 1.00 26.12 143 PHE B C 1
ATOM 3265 O O . PHE B 1 143 ? 20.404 43.437 -24.948 1.00 24.70 143 PHE B O 1
ATOM 3273 N N . THR B 1 144 ? 20.046 44.822 -26.700 1.00 26.93 144 THR B N 1
ATOM 3274 C CA . THR B 1 144 ? 21.421 44.762 -27.202 1.00 28.35 144 THR B CA 1
ATOM 3275 C C . THR B 1 144 ? 22.372 45.259 -26.166 1.00 28.14 144 THR B C 1
ATOM 3276 O O . THR B 1 144 ? 23.357 44.638 -25.889 1.00 28.56 144 THR B O 1
ATOM 3280 N N . TYR B 1 145 ? 22.048 46.390 -25.567 1.00 27.82 145 TYR B N 1
ATOM 3281 C CA . TYR B 1 145 ? 22.885 47.000 -24.540 1.00 28.09 145 TYR B CA 1
ATOM 3282 C C . TYR B 1 145 ? 22.962 46.099 -23.293 1.00 27.38 145 TYR B C 1
ATOM 3283 O O . TYR B 1 145 ? 24.054 45.834 -22.807 1.00 26.43 145 TYR B O 1
ATOM 3292 N N . TYR B 1 146 ? 21.826 45.519 -22.863 1.00 26.54 146 TYR B N 1
ATOM 3293 C CA . TYR B 1 146 ? 21.841 44.546 -21.798 1.00 27.45 146 TYR B CA 1
ATOM 3294 C C . TYR B 1 146 ? 22.838 43.420 -22.068 1.00 27.27 146 TYR B C 1
ATOM 3295 O O . TYR B 1 146 ? 23.636 43.084 -21.212 1.00 27.17 146 TYR B O 1
ATOM 3304 N N . LEU B 1 147 ? 22.777 42.828 -23.248 1.00 27.06 147 LEU B N 1
ATOM 3305 C CA . LEU B 1 147 ? 23.643 41.711 -23.606 1.00 28.97 147 LEU B CA 1
ATOM 3306 C C . LEU B 1 147 ? 25.132 42.105 -23.680 1.00 30.40 147 LEU B C 1
ATOM 3307 O O . LEU B 1 147 ? 26.058 41.404 -23.115 1.00 29.67 147 LEU B O 1
ATOM 3312 N N . VAL B 1 148 ? 25.360 43.246 -24.294 1.00 30.88 148 VAL B N 1
ATOM 3313 C CA . VAL B 1 148 ? 26.728 43.745 -24.500 1.00 33.69 148 VAL B CA 1
ATOM 3314 C C . VAL B 1 148 ? 27.345 44.189 -23.156 1.00 34.31 148 VAL B C 1
ATOM 3315 O O . VAL B 1 148 ? 28.539 43.934 -22.922 1.00 33.31 148 VAL B O 1
ATOM 3319 N N . SER B 1 149 ? 26.564 44.892 -22.315 1.00 34.11 149 SER B N 1
ATOM 3320 C CA . SER B 1 149 ? 27.135 45.626 -21.175 1.00 36.53 149 SER B CA 1
ATOM 3321 C C . SER B 1 149 ? 26.946 45.021 -19.793 1.00 36.15 149 SER B C 1
ATOM 3322 O O . SER B 1 149 ? 27.716 45.303 -18.850 1.00 36.47 149 SER B O 1
ATOM 3325 N N . SER B 1 150 ? 25.874 44.299 -19.624 1.00 35.08 150 SER B N 1
ATOM 3326 C CA . SER B 1 150 ? 25.680 43.584 -18.357 1.00 34.78 150 SER B CA 1
ATOM 3327 C C . SER B 1 150 ? 26.180 42.147 -18.557 1.00 36.29 150 SER B C 1
ATOM 3328 O O . SER B 1 150 ? 27.019 41.663 -17.743 1.00 36.43 150 SER B O 1
ATOM 3331 N N . GLU B 1 151 ? 25.757 41.485 -19.647 1.00 34.63 151 GLU B N 1
ATOM 3332 C CA . GLU B 1 151 ? 26.134 40.096 -19.788 1.00 36.60 151 GLU B CA 1
ATOM 3333 C C . GLU B 1 151 ? 27.517 40.016 -20.448 1.00 37.33 151 GLU B C 1
ATOM 3334 O O . GLU B 1 151 ? 28.100 38.968 -20.515 1.00 35.27 151 GLU B O 1
ATOM 3340 N N . GLN B 1 152 ? 27.987 41.143 -20.951 1.00 38.11 152 GLN B N 1
ATOM 3341 C CA . GLN B 1 152 ? 29.328 41.242 -21.590 1.00 39.48 152 GLN B CA 1
ATOM 3342 C C . GLN B 1 152 ? 29.527 40.223 -22.692 1.00 38.42 152 GLN B C 1
ATOM 3343 O O . GLN B 1 152 ? 30.506 39.553 -22.749 1.00 37.13 152 GLN B O 1
ATOM 3349 N N . VAL B 1 153 ? 28.542 40.140 -23.586 1.00 39.14 153 VAL B N 1
ATOM 3350 C CA . VAL B 1 153 ? 28.643 39.316 -24.800 1.00 40.32 153 VAL B CA 1
ATOM 3351 C C . VAL B 1 153 ? 28.327 40.223 -25.990 1.00 40.84 153 VAL B C 1
ATOM 3352 O O . VAL B 1 153 ? 27.233 40.812 -25.978 1.00 41.11 153 VAL B O 1
ATOM 3356 N N . PRO B 1 154 ? 29.263 40.382 -26.956 1.00 40.07 154 PRO B N 1
ATOM 3357 C CA . PRO B 1 154 ? 29.029 41.189 -28.132 1.00 39.59 154 PRO B CA 1
ATOM 3358 C C . PRO B 1 154 ? 27.820 40.667 -28.963 1.00 39.58 154 PRO B C 1
ATOM 3359 O O . PRO B 1 154 ? 27.852 39.533 -29.477 1.00 39.21 154 PRO B O 1
ATOM 3363 N N . SER B 1 155 ? 26.794 41.506 -29.113 1.00 37.33 155 SER B N 1
ATOM 3364 C CA . SER B 1 155 ? 25.510 40.988 -29.565 1.00 36.26 155 SER B CA 1
ATOM 3365 C C . SER B 1 155 ? 24.743 42.013 -30.348 1.00 34.42 155 SER B C 1
ATOM 3366 O O . SER B 1 155 ? 24.972 43.192 -30.162 1.00 34.57 155 SER B O 1
ATOM 3369 N N . SER B 1 156 ? 23.817 41.540 -31.171 1.00 32.65 156 SER B N 1
ATOM 3370 C CA . SER B 1 156 ? 22.878 42.407 -31.886 1.00 33.39 156 SER B CA 1
ATOM 3371 C C . SER B 1 156 ? 21.474 41.781 -31.838 1.00 31.26 156 SER B C 1
ATOM 3372 O O . SER B 1 156 ? 21.278 40.609 -32.107 1.00 29.01 156 SER B O 1
ATOM 3375 N N . VAL B 1 157 ? 20.530 42.546 -31.301 1.00 30.34 157 VAL B N 1
ATOM 3376 C CA . VAL B 1 157 ? 19.169 42.103 -31.148 1.00 30.19 157 VAL B CA 1
ATOM 3377 C C . VAL B 1 157 ? 18.292 42.876 -32.166 1.00 29.85 157 VAL B C 1
ATOM 3378 O O . VAL B 1 157 ? 18.445 44.070 -32.313 1.00 31.28 157 VAL B O 1
ATOM 3382 N N . GLY B 1 158 ? 17.440 42.165 -32.876 1.00 29.96 158 GLY B N 1
ATOM 3383 C CA . GLY B 1 158 ? 16.458 42.763 -33.772 1.00 28.84 158 GLY B CA 1
ATOM 3384 C C . GLY B 1 158 ? 15.141 42.177 -33.404 1.00 27.96 158 GLY B C 1
ATOM 3385 O O . GLY B 1 158 ? 15.000 40.988 -33.349 1.00 27.98 158 GLY B O 1
ATOM 3386 N N . VAL B 1 159 ? 14.152 43.031 -33.116 1.00 28.42 159 VAL B N 1
ATOM 3387 C CA . VAL B 1 159 ? 12.790 42.589 -32.858 1.00 27.51 159 VAL B CA 1
ATOM 3388 C C . VAL B 1 159 ? 11.800 43.511 -33.606 1.00 27.10 159 VAL B C 1
ATOM 3389 O O . VAL B 1 159 ? 12.066 44.721 -33.738 1.00 28.88 159 VAL B O 1
ATOM 3393 N N . GLY B 1 160 ? 10.734 42.946 -34.135 1.00 27.83 160 GLY B N 1
ATOM 3394 C CA . GLY B 1 160 ? 9.797 43.725 -34.988 1.00 29.06 160 GLY B CA 1
ATOM 3395 C C . GLY B 1 160 ? 8.385 43.298 -34.750 1.00 28.69 160 GLY B C 1
ATOM 3396 O O . GLY B 1 160 ? 8.129 42.099 -34.480 1.00 28.26 160 GLY B O 1
ATOM 3397 N N . VAL B 1 161 ? 7.449 44.265 -34.785 1.00 28.96 161 VAL B N 1
ATOM 3398 C CA . VAL B 1 161 ? 6.049 43.946 -34.633 1.00 28.74 161 VAL B CA 1
ATOM 3399 C C . VAL B 1 161 ? 5.292 44.846 -35.678 1.00 29.32 161 VAL B C 1
ATOM 3400 O O . VAL B 1 161 ? 5.566 46.037 -35.763 1.00 30.40 161 VAL B O 1
ATOM 3404 N N . LEU B 1 162 ? 4.401 44.220 -36.454 1.00 32.22 162 LEU B N 1
ATOM 3405 C CA . LEU B 1 162 ? 3.560 44.924 -37.461 1.00 32.39 162 LEU B CA 1
ATOM 3406 C C . LEU B 1 162 ? 2.129 44.787 -36.986 1.00 31.09 162 LEU B C 1
ATOM 3407 O O . LEU B 1 162 ? 1.649 43.714 -36.791 1.00 29.31 162 LEU B O 1
ATOM 3412 N N . VAL B 1 163 ? 1.482 45.932 -36.846 1.00 30.34 163 VAL B N 1
ATOM 3413 C CA . VAL B 1 163 ? 0.149 45.990 -36.339 1.00 31.03 163 VAL B CA 1
ATOM 3414 C C . VAL B 1 163 ? -0.814 46.341 -37.498 1.00 30.86 163 VAL B C 1
ATOM 3415 O O . VAL B 1 163 ? -0.535 47.248 -38.238 1.00 31.68 163 VAL B O 1
ATOM 3419 N N . ASN B 1 164 ? -1.881 45.589 -37.593 1.00 32.94 164 ASN B N 1
ATOM 3420 C CA . ASN B 1 164 ? -2.932 45.734 -38.600 1.00 32.37 164 ASN B CA 1
ATOM 3421 C C . ASN B 1 164 ? -3.801 46.946 -38.221 1.00 33.95 164 ASN B C 1
ATOM 3422 O O . ASN B 1 164 ? -3.890 47.343 -37.052 1.00 32.69 164 ASN B O 1
ATOM 3427 N N . PRO B 1 165 ? -4.508 47.525 -39.195 1.00 35.64 165 PRO B N 1
ATOM 3428 C CA . PRO B 1 165 ? -5.438 48.634 -38.886 1.00 35.96 165 PRO B CA 1
ATOM 3429 C C . PRO B 1 165 ? -6.501 48.248 -37.848 1.00 32.61 165 PRO B C 1
ATOM 3430 O O . PRO B 1 165 ? -6.892 49.090 -37.045 1.00 33.83 165 PRO B O 1
ATOM 3434 N N . ASP B 1 166 ? -6.941 47.019 -37.843 1.00 31.77 166 ASP B N 1
ATOM 3435 C CA . ASP B 1 166 ? -7.960 46.573 -36.867 1.00 32.08 166 ASP B CA 1
ATOM 3436 C C . ASP B 1 166 ? -7.329 46.302 -35.426 1.00 31.24 166 ASP B C 1
ATOM 3437 O O . ASP B 1 166 ? -8.011 45.789 -34.546 1.00 30.40 166 ASP B O 1
ATOM 3442 N N . ASN B 1 167 ? -6.077 46.702 -35.248 1.00 30.67 167 ASN B N 1
ATOM 3443 C CA . ASN B 1 167 ? -5.318 46.587 -33.964 1.00 31.73 167 ASN B CA 1
ATOM 3444 C C . ASN B 1 167 ? -4.766 45.195 -33.638 1.00 31.13 167 ASN B C 1
ATOM 3445 O O . ASN B 1 167 ? -4.030 45.032 -32.610 1.00 27.02 167 ASN B O 1
ATOM 3450 N N . THR B 1 168 ? -5.049 44.204 -34.500 1.00 31.86 168 THR B N 1
ATOM 3451 C CA . THR B 1 168 ? -4.450 42.864 -34.316 1.00 29.84 168 THR B CA 1
ATOM 3452 C C . THR B 1 168 ? -3.054 42.894 -34.850 1.00 27.54 168 THR B C 1
ATOM 3453 O O . THR B 1 168 ? -2.628 43.844 -35.484 1.00 27.44 168 THR B O 1
ATOM 3457 N N . ILE B 1 169 ? -2.321 41.823 -34.608 1.00 27.64 169 ILE B N 1
ATOM 3458 C CA . ILE B 1 169 ? -0.912 41.820 -34.985 1.00 28.32 169 ILE B CA 1
ATOM 3459 C C . ILE B 1 169 ? -0.747 41.080 -36.354 1.00 27.41 169 ILE B C 1
ATOM 3460 O O . ILE B 1 169 ? -1.193 39.956 -36.482 1.00 31.77 169 ILE B O 1
ATOM 3465 N N . LEU B 1 170 ? -0.084 41.682 -37.303 1.00 29.78 170 LEU B N 1
ATOM 3466 C CA . LEU B 1 170 ? 0.102 41.050 -38.635 1.00 32.76 170 LEU B CA 1
ATOM 3467 C C . LEU B 1 170 ? 1.293 40.068 -38.582 1.00 34.19 170 LEU B C 1
ATOM 3468 O O . LEU B 1 170 ? 1.223 38.942 -39.057 1.00 33.32 170 LEU B O 1
ATOM 3473 N N . ALA B 1 171 ? 2.375 40.518 -37.927 1.00 33.06 171 ALA B N 1
ATOM 3474 C CA . ALA B 1 171 ? 3.565 39.709 -37.877 1.00 32.68 171 ALA B CA 1
ATOM 3475 C C . ALA B 1 171 ? 4.334 40.124 -36.634 1.00 31.16 171 ALA B C 1
ATOM 3476 O O . ALA B 1 171 ? 4.284 41.261 -36.291 1.00 30.60 171 ALA B O 1
ATOM 3478 N N . ALA B 1 172 ? 5.113 39.191 -36.068 1.00 29.23 172 ALA B N 1
ATOM 3479 C CA . ALA B 1 172 ? 6.128 39.558 -35.091 1.00 27.72 172 ALA B CA 1
ATOM 3480 C C . ALA B 1 172 ? 7.249 38.462 -35.168 1.00 28.23 172 ALA B C 1
ATOM 3481 O O . ALA B 1 172 ? 6.996 37.325 -35.485 1.00 28.42 172 ALA B O 1
ATOM 3483 N N . GLY B 1 173 ? 8.498 38.894 -34.967 1.00 30.45 173 GLY B N 1
ATOM 3484 C CA . GLY B 1 173 ? 9.639 37.996 -34.946 1.00 28.96 173 GLY B CA 1
ATOM 3485 C C . GLY B 1 173 ? 10.892 38.818 -34.576 1.00 29.16 173 GLY B C 1
ATOM 3486 O O . GLY B 1 173 ? 10.872 40.043 -34.362 1.00 29.29 173 GLY B O 1
ATOM 3487 N N . GLY B 1 174 ? 12.024 38.120 -34.481 1.00 28.07 174 GLY B N 1
ATOM 3488 C CA . GLY B 1 174 ? 13.243 38.752 -34.117 1.00 27.18 174 GLY B CA 1
ATOM 3489 C C . GLY B 1 174 ? 14.412 37.771 -34.217 1.00 28.85 174 GLY B C 1
ATOM 3490 O O . GLY B 1 174 ? 14.246 36.606 -34.590 1.00 26.64 174 GLY B O 1
ATOM 3491 N N . PHE B 1 175 ? 15.581 38.324 -33.973 1.00 28.30 175 PHE B N 1
ATOM 3492 C CA . PHE B 1 175 ? 16.825 37.539 -33.940 1.00 29.06 175 PHE B CA 1
ATOM 3493 C C . PHE B 1 175 ? 17.748 38.069 -32.828 1.00 28.55 175 PHE B C 1
ATOM 3494 O O . PHE B 1 175 ? 17.608 39.184 -32.392 1.00 28.67 175 PHE B O 1
ATOM 3502 N N . ILE B 1 176 ? 18.723 37.260 -32.428 1.00 27.81 176 ILE B N 1
ATOM 3503 C CA . ILE B 1 176 ? 19.849 37.740 -31.672 1.00 28.60 176 ILE B CA 1
ATOM 3504 C C . ILE B 1 176 ? 21.076 37.073 -32.300 1.00 29.77 176 ILE B C 1
ATOM 3505 O O . ILE B 1 176 ? 21.057 35.878 -32.522 1.00 28.68 176 ILE B O 1
ATOM 3510 N N . ILE B 1 177 ? 22.052 37.882 -32.646 1.00 30.43 177 ILE B N 1
ATOM 3511 C CA . ILE B 1 177 ? 23.336 37.426 -33.149 1.00 32.76 177 ILE B CA 1
ATOM 3512 C C . ILE B 1 177 ? 24.399 37.797 -32.085 1.00 33.74 177 ILE B C 1
ATOM 3513 O O . ILE B 1 177 ? 24.523 38.969 -31.708 1.00 32.79 177 ILE B O 1
ATOM 3518 N N . GLN B 1 178 ? 25.188 36.781 -31.692 1.00 33.84 178 GLN B N 1
ATOM 3519 C CA . GLN B 1 178 ? 26.307 36.936 -30.735 1.00 34.30 178 GLN B CA 1
ATOM 3520 C C . GLN B 1 178 ? 27.643 36.471 -31.313 1.00 35.07 178 GLN B C 1
ATOM 3521 O O . GLN B 1 178 ? 27.711 35.487 -32.019 1.00 33.46 178 GLN B O 1
ATOM 3527 N N . LEU B 1 179 ? 28.687 37.231 -31.037 1.00 37.04 179 LEU B N 1
ATOM 3528 C CA . LEU B 1 179 ? 30.029 36.932 -31.543 1.00 39.51 179 LEU B CA 1
ATOM 3529 C C . LEU B 1 179 ? 30.809 36.307 -30.411 1.00 40.01 179 LEU B C 1
ATOM 3530 O O . LEU B 1 179 ? 30.825 36.849 -29.309 1.00 39.99 179 LEU B O 1
ATOM 3535 N N . MET B 1 180 ? 31.396 35.140 -30.653 1.00 41.83 180 MET B N 1
ATOM 3536 C CA . MET B 1 180 ? 32.032 34.385 -29.590 1.00 42.61 180 MET B CA 1
ATOM 3537 C C . MET B 1 180 ? 33.484 34.869 -29.416 1.00 45.66 180 MET B C 1
ATOM 3538 O O . MET B 1 180 ? 34.030 35.538 -30.287 1.00 44.34 180 MET B O 1
ATOM 3543 N N . PRO B 1 181 ? 34.073 34.584 -28.256 1.00 49.21 181 PRO B N 1
ATOM 3544 C CA . PRO B 1 181 ? 35.421 35.053 -27.922 1.00 53.09 181 PRO B CA 1
ATOM 3545 C C . PRO B 1 181 ? 36.497 34.803 -28.960 1.00 56.37 181 PRO B C 1
ATOM 3546 O O . PRO B 1 181 ? 37.449 35.590 -29.050 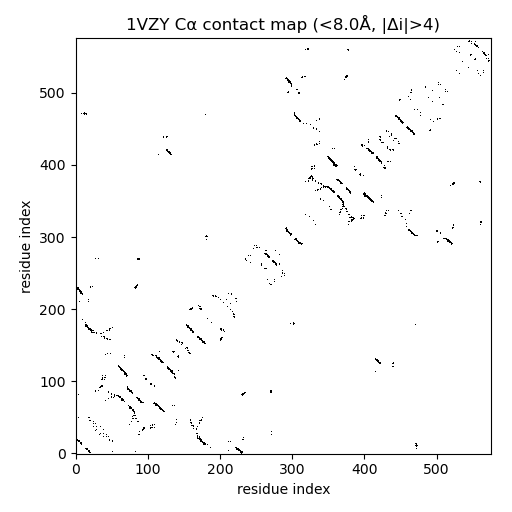1.00 57.86 181 PRO B O 1
ATOM 3550 N N . GLY B 1 182 ? 36.325 33.769 -29.761 1.00 60.38 182 GLY B N 1
ATOM 3551 C CA . GLY B 1 182 ? 37.327 33.362 -30.707 1.00 63.81 182 GLY B CA 1
ATOM 3552 C C . GLY B 1 182 ? 37.406 34.205 -31.941 1.00 66.90 182 GLY B C 1
ATOM 3553 O O . GLY B 1 182 ? 38.408 34.128 -32.670 1.00 67.61 182 GLY B O 1
ATOM 3554 N N . THR B 1 183 ? 36.361 34.994 -32.180 1.00 69.98 183 THR B N 1
ATOM 3555 C CA . THR B 1 183 ? 36.136 35.646 -33.470 1.00 72.15 183 THR B CA 1
ATOM 3556 C C . THR B 1 183 ? 37.204 36.688 -33.771 1.00 74.85 183 THR B C 1
ATOM 3557 O O . THR B 1 183 ? 37.329 37.669 -33.037 1.00 75.16 183 THR B O 1
ATOM 3561 N N . ASP B 1 184 ? 37.968 36.452 -34.839 1.00 78.35 184 ASP B N 1
ATOM 3562 C CA . ASP B 1 184 ? 39.128 37.289 -35.211 1.00 81.42 184 ASP B CA 1
ATOM 3563 C C . ASP B 1 184 ? 38.700 38.697 -35.620 1.00 83.58 184 ASP B C 1
ATOM 3564 O O . ASP B 1 184 ? 37.704 38.852 -36.311 1.00 83.66 184 ASP B O 1
ATOM 3569 N N . ASP B 1 185 ? 39.468 39.701 -35.196 1.00 86.39 185 ASP B N 1
ATOM 3570 C CA . ASP B 1 185 ? 39.093 41.117 -35.366 1.00 88.65 185 ASP B CA 1
ATOM 3571 C C . ASP B 1 185 ? 39.183 41.572 -36.824 1.00 90.31 185 ASP B C 1
ATOM 3572 O O . ASP B 1 185 ? 40.075 42.327 -37.192 1.00 91.03 185 ASP B O 1
ATOM 3577 N N . GLU B 1 186 ? 38.214 41.133 -37.627 1.00 92.20 186 GLU B N 1
ATOM 3578 C CA . GLU B 1 186 ? 38.245 41.209 -39.095 1.00 93.67 186 GLU B CA 1
ATOM 3579 C C . GLU B 1 186 ? 37.047 40.434 -39.670 1.00 94.00 186 GLU B C 1
ATOM 3580 O O . GLU B 1 186 ? 36.430 40.862 -40.656 1.00 93.82 186 GLU B O 1
ATOM 3586 N N . THR B 1 187 ? 36.738 39.290 -39.057 1.00 94.40 187 THR B N 1
ATOM 3587 C CA . THR B 1 187 ? 35.473 38.587 -39.303 1.00 94.79 187 THR B CA 1
ATOM 3588 C C . THR B 1 187 ? 34.333 39.265 -38.494 1.00 94.78 187 THR B C 1
ATOM 3589 O O . THR B 1 187 ? 33.172 39.241 -38.906 1.00 94.25 187 THR B O 1
ATOM 3593 N N . ILE B 1 188 ? 34.690 39.880 -37.360 1.00 94.86 188 ILE B N 1
ATOM 3594 C CA . ILE B 1 188 ? 33.801 40.778 -36.604 1.00 95.04 188 ILE B CA 1
ATOM 3595 C C . ILE B 1 188 ? 33.291 41.913 -37.490 1.00 94.84 188 ILE B C 1
ATOM 3596 O O . ILE B 1 188 ? 32.127 42.278 -37.427 1.00 94.70 188 ILE B O 1
ATOM 3601 N N . THR B 1 189 ? 34.181 42.465 -38.308 1.00 94.80 189 THR B N 1
ATOM 3602 C CA . THR B 1 189 ? 33.855 43.590 -39.187 1.00 94.73 189 THR B CA 1
ATOM 3603 C C . THR B 1 189 ? 33.031 43.158 -40.402 1.00 94.23 189 THR B C 1
ATOM 3604 O O . THR B 1 189 ? 32.202 43.918 -40.881 1.00 93.69 189 THR B O 1
ATOM 3608 N N . LYS B 1 190 ? 33.265 41.947 -40.909 1.00 94.05 190 LYS B N 1
ATOM 3609 C CA . LYS B 1 190 ? 32.430 41.400 -41.988 1.00 93.83 190 LYS B CA 1
ATOM 3610 C C . LYS B 1 190 ? 30.967 41.282 -41.535 1.00 93.05 190 LYS B C 1
ATOM 3611 O O . LYS B 1 190 ? 30.064 41.645 -42.280 1.00 92.56 190 LYS B O 1
ATOM 3617 N N . ILE B 1 191 ? 30.752 40.794 -40.309 1.00 92.17 191 ILE B N 1
ATOM 3618 C CA . ILE B 1 191 ? 29.400 40.604 -39.769 1.00 91.51 191 ILE B CA 1
ATOM 3619 C C . ILE B 1 191 ? 28.770 41.932 -39.347 1.00 90.41 191 ILE B C 1
ATOM 3620 O O . ILE B 1 191 ? 27.594 42.135 -39.570 1.00 89.89 191 ILE B O 1
ATOM 3625 N N . GLU B 1 192 ? 29.550 42.831 -38.757 1.00 89.52 192 GLU B N 1
ATOM 3626 C CA . GLU B 1 192 ? 29.013 44.099 -38.259 1.00 89.22 192 GLU B CA 1
ATOM 3627 C C . GLU B 1 192 ? 28.540 44.998 -39.404 1.00 88.34 192 GLU B C 1
ATOM 3628 O O . GLU B 1 192 ? 27.573 45.725 -39.267 1.00 87.73 192 GLU B O 1
ATOM 3634 N N . GLN B 1 193 ? 29.222 44.928 -40.533 1.00 87.85 193 GLN B N 1
ATOM 3635 C CA . GLN B 1 193 ? 28.841 45.711 -41.698 1.00 87.79 193 GLN B CA 1
ATOM 3636 C C . GLN B 1 193 ? 27.606 45.111 -42.356 1.00 86.46 193 GLN B C 1
ATOM 3637 O O . GLN B 1 193 ? 26.693 45.846 -42.708 1.00 86.31 193 GLN B O 1
ATOM 3643 N N . ARG B 1 194 ? 27.585 43.787 -42.525 1.00 85.00 194 ARG B N 1
ATOM 3644 C CA . ARG B 1 194 ? 26.462 43.105 -43.175 1.00 83.93 194 ARG B CA 1
ATOM 3645 C C . ARG B 1 194 ? 25.180 43.275 -42.369 1.00 82.73 194 ARG B C 1
ATOM 3646 O O . ARG B 1 194 ? 24.103 43.347 -42.947 1.00 82.33 194 ARG B O 1
ATOM 3648 N N . LEU B 1 195 ? 25.308 43.335 -41.037 1.00 81.32 195 LEU B N 1
ATOM 3649 C CA . LEU B 1 195 ? 24.178 43.640 -40.150 1.00 80.34 195 LEU B CA 1
ATOM 3650 C C . LEU B 1 195 ? 23.725 45.071 -40.386 1.00 78.80 195 LEU B C 1
ATOM 3651 O O . LEU B 1 195 ? 22.540 45.333 -40.560 1.00 78.87 195 LEU B O 1
ATOM 3656 N N . SER B 1 196 ? 24.691 45.984 -40.444 1.00 77.14 196 SER B N 1
ATOM 3657 C CA . SER B 1 196 ? 24.415 47.406 -40.669 1.00 75.76 196 SER B CA 1
ATOM 3658 C C . SER B 1 196 ? 23.856 47.718 -42.067 1.00 73.90 196 SER B C 1
ATOM 3659 O O . SER B 1 196 ? 23.352 48.809 -42.305 1.00 74.14 196 SER B O 1
ATOM 3662 N N . GLN B 1 197 ? 23.928 46.757 -42.979 1.00 71.66 197 GLN B N 1
ATOM 3663 C CA . GLN B 1 197 ? 23.520 46.974 -44.360 1.00 69.49 197 GLN B CA 1
ATOM 3664 C C . GLN B 1 197 ? 22.221 46.256 -44.706 1.00 66.59 197 GLN B C 1
ATOM 3665 O O . GLN B 1 197 ? 21.486 46.739 -45.547 1.00 65.83 197 GLN B O 1
ATOM 3671 N N . VAL B 1 198 ? 21.932 45.118 -44.068 1.00 63.20 198 VAL B N 1
ATOM 3672 C CA . VAL B 1 198 ? 20.707 44.372 -44.390 1.00 60.80 198 VAL B CA 1
ATOM 3673 C C . VAL B 1 198 ? 19.446 45.189 -44.009 1.00 57.89 198 VAL B C 1
ATOM 3674 O O . VAL B 1 198 ? 19.548 46.181 -43.312 1.00 54.57 198 VAL B O 1
ATOM 3678 N N . GLU B 1 199 ? 18.286 44.789 -44.516 1.00 55.39 199 GLU B N 1
ATOM 3679 C CA . GLU B 1 199 ? 17.033 45.496 -44.192 1.00 54.37 199 GLU B CA 1
ATOM 3680 C C . GLU B 1 199 ? 16.618 45.243 -42.723 1.00 52.13 199 GLU B C 1
ATOM 3681 O O . GLU B 1 199 ? 16.863 44.133 -42.195 1.00 48.83 199 GLU B O 1
ATOM 3687 N N . PRO B 1 200 ? 15.986 46.244 -42.079 1.00 49.89 200 PRO B N 1
ATOM 3688 C CA . PRO B 1 200 ? 15.544 46.085 -40.677 1.00 47.70 200 PRO B CA 1
ATOM 3689 C C . PRO B 1 200 ? 14.587 44.931 -40.556 1.00 44.83 200 PRO B C 1
ATOM 3690 O O . PRO B 1 200 ? 13.901 44.587 -41.531 1.00 43.71 200 PRO B O 1
ATOM 3694 N N . ILE B 1 201 ? 14.570 44.340 -39.367 1.00 42.66 201 ILE B N 1
ATOM 3695 C CA . ILE B 1 201 ? 13.781 43.153 -39.063 1.00 41.65 201 ILE B CA 1
ATOM 3696 C C . ILE B 1 201 ? 12.304 43.337 -39.402 1.00 41.61 201 ILE B C 1
ATOM 3697 O O . ILE B 1 201 ? 11.666 42.369 -39.710 1.00 41.02 201 ILE B O 1
ATOM 3702 N N . SER B 1 202 ? 11.757 44.542 -39.267 1.00 41.92 202 SER B N 1
ATOM 3703 C CA . SER B 1 202 ? 10.321 44.775 -39.594 1.00 42.33 202 SER B CA 1
ATOM 3704 C C . SER B 1 202 ? 10.040 44.522 -41.085 1.00 42.13 202 SER B C 1
ATOM 3705 O O . SER B 1 202 ? 8.999 43.970 -41.492 1.00 40.31 202 SER B O 1
ATOM 3708 N N . LYS B 1 203 ? 10.992 44.952 -41.912 1.00 43.43 203 LYS B N 1
ATOM 3709 C CA . LYS B 1 203 ? 10.885 44.710 -43.365 1.00 45.47 203 LYS B CA 1
ATOM 3710 C C . LYS B 1 203 ? 10.968 43.223 -43.672 1.00 45.46 203 LYS B C 1
ATOM 3711 O O . LYS B 1 203 ? 10.158 42.697 -44.414 1.00 46.10 203 LYS B O 1
ATOM 3717 N N . LEU B 1 204 ? 11.895 42.508 -43.010 1.00 45.56 204 LEU B N 1
ATOM 3718 C CA . LEU B 1 204 ? 12.063 41.093 -43.232 1.00 44.25 204 LEU B CA 1
ATOM 3719 C C . LEU B 1 204 ? 10.858 40.310 -42.838 1.00 44.21 204 LEU B C 1
ATOM 3720 O O . LEU B 1 204 ? 10.536 39.309 -43.472 1.00 43.79 204 LEU B O 1
ATOM 3725 N N . ILE B 1 205 ? 10.215 40.689 -41.741 1.00 44.91 205 ILE B N 1
ATOM 3726 C CA . ILE B 1 205 ? 9.045 39.933 -41.295 1.00 46.68 205 ILE B CA 1
ATOM 3727 C C . ILE B 1 205 ? 7.818 40.291 -42.172 1.00 48.06 205 ILE B C 1
ATOM 3728 O O . ILE B 1 205 ? 6.887 39.487 -42.325 1.00 46.79 205 ILE B O 1
ATOM 3733 N N . GLN B 1 206 ? 7.854 41.499 -42.731 1.00 49.85 206 GLN B N 1
ATOM 3734 C CA . GLN B 1 206 ? 6.803 41.965 -43.651 1.00 51.91 206 GLN B CA 1
ATOM 3735 C C . GLN B 1 206 ? 6.802 41.014 -44.838 1.00 52.41 206 GLN B C 1
ATOM 3736 O O . GLN B 1 206 ? 5.749 40.546 -45.236 1.00 53.36 206 GLN B O 1
ATOM 3742 N N . LYS B 1 207 ? 7.994 40.648 -45.331 1.00 52.74 207 LYS B N 1
ATOM 3743 C CA . LYS B 1 207 ? 8.134 39.745 -46.506 1.00 52.60 207 LYS B CA 1
ATOM 3744 C C . LYS B 1 207 ? 7.903 38.291 -46.196 1.00 52.29 207 LYS B C 1
ATOM 3745 O O . LYS B 1 207 ? 7.939 37.480 -47.074 1.00 53.92 207 LYS B O 1
ATOM 3751 N N . GLY B 1 208 ? 7.638 37.929 -44.959 1.00 51.35 208 GLY B N 1
ATOM 3752 C CA . GLY B 1 208 ? 7.266 36.549 -44.686 1.00 51.32 208 GLY B CA 1
ATOM 3753 C C . GLY B 1 208 ? 8.459 35.595 -44.488 1.00 50.34 208 GLY B C 1
ATOM 3754 O O . GLY B 1 208 ? 8.277 34.359 -44.527 1.00 50.74 208 GLY B O 1
ATOM 3755 N N . LEU B 1 209 ? 9.653 36.142 -44.254 1.00 49.04 209 LEU B N 1
ATOM 3756 C CA . LEU B 1 209 ? 10.831 35.272 -44.005 1.00 48.45 209 LEU B CA 1
ATOM 3757 C C . LEU B 1 209 ? 10.672 34.497 -42.724 1.00 46.80 209 LEU B C 1
ATOM 3758 O O . LEU B 1 209 ? 10.254 35.075 -41.717 1.00 47.38 209 LEU B O 1
ATOM 3763 N N . THR B 1 210 ? 10.971 33.198 -42.753 1.00 43.80 210 THR B N 1
ATOM 3764 C CA . THR B 1 210 ? 10.965 32.357 -41.564 1.00 41.81 210 THR B CA 1
ATOM 3765 C C . THR B 1 210 ? 12.192 32.707 -40.674 1.00 39.02 210 THR B C 1
ATOM 3766 O O . THR B 1 210 ? 13.100 33.361 -41.117 1.00 37.94 210 THR B O 1
ATOM 3770 N N . PRO B 1 211 ? 12.228 32.248 -39.448 1.00 38.83 211 PRO B N 1
ATOM 3771 C CA . PRO B 1 211 ? 13.432 32.412 -38.595 1.00 37.46 211 PRO B CA 1
ATOM 3772 C C . PRO B 1 211 ? 14.766 32.006 -39.295 1.00 37.13 211 PRO B C 1
ATOM 3773 O O . PRO B 1 211 ? 15.667 32.832 -39.301 1.00 36.63 211 PRO B O 1
ATOM 3777 N N . GLU B 1 212 ? 14.808 30.852 -39.990 1.00 37.05 212 GLU B N 1
ATOM 3778 C CA . GLU B 1 212 ? 16.053 30.377 -40.664 1.00 38.00 212 GLU B CA 1
ATOM 3779 C C . GLU B 1 212 ? 16.400 31.310 -41.755 1.00 37.41 212 GLU B C 1
ATOM 3780 O O . GLU B 1 212 ? 17.514 31.764 -41.868 1.00 37.37 212 GLU B O 1
ATOM 3786 N N . GLU B 1 213 ? 15.392 31.730 -42.519 1.00 38.56 213 GLU B N 1
ATOM 3787 C CA . GLU B 1 213 ? 15.636 32.702 -43.555 1.00 38.69 213 GLU B CA 1
ATOM 3788 C C . GLU B 1 213 ? 16.100 33.992 -43.034 1.00 37.30 213 GLU B C 1
ATOM 3789 O O . GLU B 1 213 ? 16.958 34.632 -43.641 1.00 36.35 213 GLU B O 1
ATOM 3795 N N . ILE B 1 214 ? 15.514 34.463 -41.925 1.00 37.24 214 ILE B N 1
ATOM 3796 C CA . ILE B 1 214 ? 16.007 35.754 -41.358 1.00 35.83 214 ILE B CA 1
ATOM 3797 C C . ILE B 1 214 ? 17.481 35.612 -40.948 1.00 33.54 214 ILE B C 1
ATOM 3798 O O . ILE B 1 214 ? 18.265 36.497 -41.158 1.00 31.12 214 ILE B O 1
ATOM 3803 N N . LEU B 1 215 ? 17.833 34.493 -40.346 1.00 34.25 215 LEU B N 1
ATOM 3804 C CA . LEU B 1 215 ? 19.242 34.344 -39.919 1.00 36.38 215 LEU B CA 1
ATOM 3805 C C . LEU B 1 215 ? 20.182 34.385 -41.159 1.00 37.75 215 LEU B C 1
ATOM 3806 O O . LEU B 1 215 ? 21.187 35.118 -41.201 1.00 37.34 215 LEU B O 1
ATOM 3811 N N . GLU B 1 216 ? 19.784 33.665 -42.206 1.00 40.85 216 GLU B N 1
ATOM 3812 C CA . GLU B 1 216 ? 20.566 33.644 -43.459 1.00 41.69 216 GLU B CA 1
ATOM 3813 C C . GLU B 1 216 ? 20.745 34.996 -44.077 1.00 41.41 216 GLU B C 1
ATOM 3814 O O . GLU B 1 216 ? 21.853 35.354 -44.464 1.00 40.81 216 GLU B O 1
ATOM 3820 N N . GLU B 1 217 ? 19.675 35.805 -44.146 1.00 41.79 217 GLU B N 1
ATOM 3821 C CA . GLU B 1 217 ? 19.811 37.122 -44.703 1.00 41.38 217 GLU B CA 1
ATOM 3822 C C . GLU B 1 217 ? 20.703 37.975 -43.894 1.00 42.31 217 GLU B C 1
ATOM 3823 O O . GLU B 1 217 ? 21.605 38.645 -44.400 1.00 42.35 217 GLU B O 1
ATOM 3829 N N . VAL B 1 218 ? 20.429 38.020 -42.593 1.00 42.25 218 VAL B N 1
ATOM 3830 C CA . VAL B 1 218 ? 21.206 38.878 -41.711 1.00 41.50 218 VAL B CA 1
ATOM 3831 C C . VAL B 1 218 ? 22.725 38.413 -41.640 1.00 41.57 218 VAL B C 1
ATOM 3832 O O . VAL B 1 218 ? 23.635 39.230 -41.607 1.00 42.10 218 VAL B O 1
ATOM 3836 N N . LEU B 1 219 ? 22.956 37.115 -41.654 1.00 42.32 219 LEU B N 1
ATOM 3837 C CA . LEU B 1 219 ? 24.343 36.525 -41.537 1.00 43.56 219 LEU B CA 1
ATOM 3838 C C . LEU B 1 219 ? 25.171 36.469 -42.853 1.00 46.31 219 LEU B C 1
ATOM 3839 O O . LEU B 1 219 ? 26.423 36.459 -42.814 1.00 47.73 219 LEU B O 1
ATOM 3844 N N . GLY B 1 220 ? 24.492 36.430 -43.997 1.00 47.79 220 GLY B N 1
ATOM 3845 C CA . GLY B 1 220 ? 25.168 36.300 -45.291 1.00 49.36 220 GLY B CA 1
ATOM 3846 C C . GLY B 1 220 ? 25.589 34.874 -45.626 1.00 50.38 220 GLY B C 1
ATOM 3847 O O . GLY B 1 220 ? 26.392 34.666 -46.547 1.00 51.25 220 GLY B O 1
ATOM 3848 N N . GLU B 1 221 ? 25.046 33.911 -44.883 1.00 50.31 221 GLU B N 1
ATOM 3849 C CA . GLU B 1 221 ? 25.336 32.495 -45.041 1.00 50.69 221 GLU B CA 1
ATOM 3850 C C . GLU B 1 221 ? 24.209 31.718 -44.347 1.00 50.96 221 GLU B C 1
ATOM 3851 O O . GLU B 1 221 ? 23.613 32.212 -43.400 1.00 49.66 221 GLU B O 1
ATOM 3857 N N . LYS B 1 222 ? 23.955 30.497 -44.804 1.00 51.13 222 LYS B N 1
ATOM 3858 C CA . LYS B 1 222 ? 23.017 29.602 -44.171 1.00 51.66 222 LYS B CA 1
ATOM 3859 C C . LYS B 1 222 ? 23.586 29.120 -42.838 1.00 51.13 222 LYS B C 1
ATOM 3860 O O . LYS B 1 222 ? 24.663 28.530 -42.768 1.00 49.83 222 LYS B O 1
ATOM 3866 N N . PRO B 1 223 ? 22.820 29.311 -41.777 1.00 50.16 223 PRO B N 1
ATOM 3867 C CA . PRO B 1 223 ? 23.267 28.894 -40.442 1.00 49.29 223 PRO B CA 1
ATOM 3868 C C . PRO B 1 223 ? 23.136 27.379 -40.217 1.00 48.19 223 PRO B C 1
ATOM 3869 O O . PRO B 1 223 ? 22.231 26.747 -40.748 1.00 47.30 223 PRO B O 1
ATOM 3873 N N . GLU B 1 224 ? 24.021 26.807 -39.407 1.00 46.64 224 GLU B N 1
ATOM 3874 C CA . GLU B 1 224 ? 23.740 25.510 -38.778 1.00 46.63 224 GLU B CA 1
ATOM 3875 C C . GLU B 1 224 ? 22.651 25.602 -37.742 1.00 45.94 224 GLU B C 1
ATOM 3876 O O . GLU B 1 224 ? 22.843 26.201 -36.669 1.00 44.13 224 GLU B O 1
ATOM 3882 N N . ILE B 1 225 ? 21.515 24.981 -38.031 1.00 44.69 225 ILE B N 1
ATOM 3883 C CA . ILE B 1 225 ? 2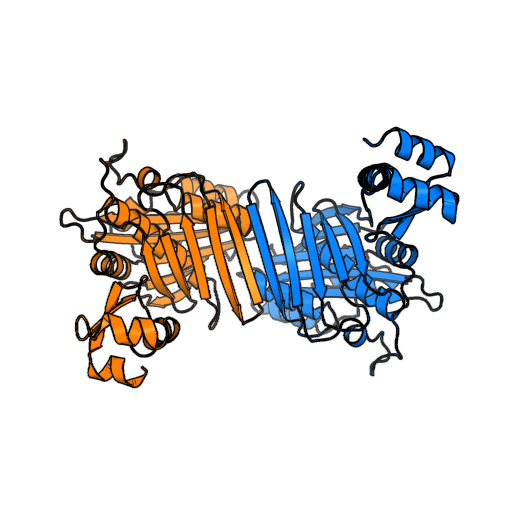0.434 24.895 -37.077 1.00 44.89 225 ILE B CA 1
ATOM 3884 C C . ILE B 1 225 ? 20.687 23.809 -36.078 1.00 44.36 225 ILE B C 1
ATOM 3885 O O . ILE B 1 225 ? 20.733 22.630 -36.443 1.00 45.81 225 ILE B O 1
ATOM 3890 N N . LEU B 1 226 ? 20.835 24.185 -34.808 1.00 43.43 226 LEU B N 1
ATOM 3891 C CA . LEU B 1 226 ? 21.052 23.243 -33.704 1.00 42.34 226 LEU B CA 1
ATOM 3892 C C . LEU B 1 226 ? 19.771 22.641 -33.154 1.00 42.43 226 LEU B C 1
ATOM 3893 O O . LEU B 1 226 ? 19.725 21.461 -32.786 1.00 40.97 226 LEU B O 1
ATOM 3898 N N . GLU B 1 227 ? 18.727 23.477 -33.030 1.00 41.97 227 GLU B N 1
ATOM 3899 C CA . GLU B 1 227 ? 17.456 23.064 -32.441 1.00 41.64 227 GLU B CA 1
ATOM 3900 C C . GLU B 1 227 ? 16.316 23.965 -32.999 1.00 41.39 227 GLU B C 1
ATOM 3901 O O . GLU B 1 227 ? 16.539 25.114 -33.291 1.00 38.06 227 GLU B O 1
ATOM 3907 N N . THR B 1 228 ? 15.134 23.391 -33.235 1.00 42.00 228 THR B N 1
ATOM 3908 C CA . THR B 1 228 ? 13.937 24.196 -33.385 1.00 42.06 228 THR B CA 1
ATOM 3909 C C . THR B 1 228 ? 12.979 23.742 -32.282 1.00 41.58 228 THR B C 1
ATOM 3910 O O . THR B 1 228 ? 12.977 22.547 -31.862 1.00 41.04 228 THR B O 1
ATOM 3914 N N . MET B 1 229 ? 12.212 24.691 -31.747 1.00 38.29 229 MET B N 1
ATOM 3915 C CA . MET B 1 229 ? 11.207 24.373 -30.744 1.00 38.37 229 MET B CA 1
ATOM 3916 C C . MET B 1 229 ? 9.965 25.237 -30.967 1.00 37.86 229 MET B C 1
ATOM 3917 O O . MET B 1 229 ? 10.090 26.351 -31.473 1.00 36.33 229 MET B O 1
ATOM 3922 N N . PRO B 1 230 ? 8.790 24.710 -30.639 1.00 37.59 230 PRO B N 1
ATOM 3923 C CA . PRO B 1 230 ? 7.579 25.496 -30.665 1.00 37.97 230 PRO B CA 1
ATOM 3924 C C . PRO B 1 230 ? 7.605 26.434 -29.415 1.00 36.52 230 PRO B C 1
ATOM 3925 O O . PRO B 1 230 ? 8.231 26.126 -28.427 1.00 35.36 230 PRO B O 1
ATOM 3929 N N . VAL B 1 231 ? 6.885 27.528 -29.537 1.00 36.28 231 VAL B N 1
ATOM 3930 C CA . VAL B 1 231 ? 6.844 28.594 -28.510 1.00 34.72 231 VAL B CA 1
ATOM 3931 C C . VAL B 1 231 ? 5.366 28.948 -28.332 1.00 35.61 231 VAL B C 1
ATOM 3932 O O . VAL B 1 231 ? 4.529 28.725 -29.265 1.00 33.90 231 VAL B O 1
ATOM 3936 N N . ARG B 1 232 ? 4.998 29.500 -27.163 1.00 34.35 232 ARG B N 1
ATOM 3937 C CA . ARG B 1 232 ? 3.616 29.878 -26.948 1.00 32.89 232 ARG B CA 1
ATOM 3938 C C . ARG B 1 232 ? 3.500 30.867 -25.807 1.00 32.85 232 ARG B C 1
ATOM 3939 O O . ARG B 1 232 ? 4.363 30.916 -24.929 1.00 29.54 232 ARG B O 1
ATOM 3947 N N . PHE B 1 233 ? 2.417 31.642 -25.832 1.00 31.45 233 PHE B N 1
ATOM 3948 C CA . PHE B 1 233 ? 1.982 32.361 -24.680 1.00 31.23 233 PHE B CA 1
ATOM 3949 C C . PHE B 1 233 ? 1.459 31.366 -23.732 1.00 32.28 233 PHE B C 1
ATOM 3950 O O . PHE B 1 233 ? 0.624 30.514 -24.071 1.00 33.60 233 PHE B O 1
ATOM 3958 N N . HIS B 1 234 ? 1.954 31.371 -22.520 1.00 32.06 234 HIS B N 1
ATOM 3959 C CA . HIS B 1 234 ? 1.375 30.528 -21.521 1.00 32.91 234 HIS B CA 1
ATOM 3960 C C . HIS B 1 234 ? 1.468 31.077 -20.109 1.00 32.05 234 HIS B C 1
ATOM 3961 O O . HIS B 1 234 ? 2.568 31.403 -19.631 1.00 30.56 234 HIS B O 1
ATOM 3968 N N . CYS B 1 235 ? 0.364 31.068 -19.418 1.00 31.23 235 CYS B N 1
ATOM 3969 C CA . CYS B 1 235 ? 0.336 31.436 -17.978 1.00 33.21 235 CYS B CA 1
ATOM 3970 C C . CYS B 1 235 ? -0.361 30.374 -17.129 1.00 36.24 235 CYS B C 1
ATOM 3971 O O . CYS B 1 235 ? -1.571 30.071 -17.369 1.00 36.90 235 CYS B O 1
ATOM 3974 N N . PRO B 1 236 ? 0.369 29.785 -16.152 1.00 37.53 236 PRO B N 1
ATOM 3975 C CA . PRO B 1 236 ? -0.194 28.656 -15.362 1.00 38.43 236 PRO B CA 1
ATOM 3976 C C . PRO B 1 236 ? -1.087 29.062 -14.207 1.00 38.61 236 PRO B C 1
ATOM 3977 O O . PRO B 1 236 ? -1.314 28.243 -13.298 1.00 38.08 236 PRO B O 1
ATOM 3981 N N . CYS B 1 237 ? -1.600 30.316 -14.188 1.00 37.96 237 CYS B N 1
ATOM 3982 C CA . CYS B 1 237 ? -2.407 30.694 -13.062 1.00 37.15 237 CYS B CA 1
ATOM 3983 C C . CYS B 1 237 ? -3.690 29.804 -13.025 1.00 38.25 237 CYS B C 1
ATOM 3984 O O . CYS B 1 237 ? -4.078 29.228 -14.023 1.00 36.38 237 CYS B O 1
ATOM 3987 N N . SER B 1 238 ? -4.292 29.725 -11.847 1.00 39.85 238 SER B N 1
ATOM 3988 C CA . SER B 1 238 ? -5.531 28.977 -11.623 1.00 40.55 238 SER B CA 1
ATOM 3989 C C . SER B 1 238 ? -6.293 29.557 -10.472 1.00 41.26 238 SER B C 1
ATOM 3990 O O . SER B 1 238 ? -5.738 30.332 -9.697 1.00 37.20 238 SER B O 1
ATOM 3993 N N . LYS B 1 239 ? -7.579 29.196 -10.342 1.00 44.07 239 LYS B N 1
ATOM 3994 C CA . LYS B 1 239 ? -8.400 29.729 -9.243 1.00 46.91 239 LYS B CA 1
ATOM 3995 C C . LYS B 1 239 ? -7.802 29.384 -7.900 1.00 49.04 239 LYS B C 1
ATOM 3996 O O . LYS B 1 239 ? -7.705 30.234 -6.997 1.00 48.00 239 LYS B O 1
ATOM 4002 N N . GLU B 1 240 ? -7.449 28.096 -7.761 1.00 52.21 240 GLU B N 1
ATOM 4003 C CA . GLU B 1 240 ? -6.782 27.603 -6.560 1.00 53.86 240 GLU B CA 1
ATOM 4004 C C . GLU B 1 240 ? -5.430 28.183 -6.700 1.00 54.19 240 GLU B C 1
ATOM 4005 O O . GLU B 1 240 ? -4.717 27.805 -7.596 1.00 56.72 240 GLU B O 1
ATOM 4011 N N . ARG B 1 241 ? -5.074 29.160 -5.896 1.00 55.79 241 ARG B N 1
ATOM 4012 C CA . ARG B 1 241 ? -3.873 29.999 -6.202 1.00 55.41 241 ARG B CA 1
ATOM 4013 C C . ARG B 1 241 ? -4.255 31.385 -5.954 1.00 54.32 241 ARG B C 1
ATOM 4014 O O . ARG B 1 241 ? -3.708 32.030 -5.065 1.00 55.54 241 ARG B O 1
ATOM 4022 N N . PHE B 1 242 ? -5.259 31.855 -6.690 1.00 51.61 242 PHE B N 1
ATOM 4023 C CA . PHE B 1 242 ? -5.893 33.085 -6.291 1.00 49.62 242 PHE B CA 1
ATOM 4024 C C . PHE B 1 242 ? -6.556 32.951 -4.946 1.00 49.94 242 PHE B C 1
ATOM 4025 O O . PHE B 1 242 ? -6.666 33.931 -4.233 1.00 49.73 242 PHE B O 1
ATOM 4033 N N . GLU B 1 243 ? -6.936 31.737 -4.554 1.00 50.55 243 GLU B N 1
ATOM 4034 C CA . GLU B 1 243 ? -7.413 31.526 -3.180 1.00 52.22 243 GLU B CA 1
ATOM 4035 C C . GLU B 1 243 ? -6.442 32.159 -2.183 1.00 52.95 243 GLU B C 1
ATOM 4036 O O . GLU B 1 243 ? -6.863 32.865 -1.273 1.00 51.66 243 GLU B O 1
ATOM 4042 N N . THR B 1 244 ? -5.147 31.928 -2.402 1.00 54.87 244 THR B N 1
ATOM 4043 C CA . THR B 1 244 ? -4.098 32.403 -1.498 1.00 56.37 244 THR B CA 1
ATOM 4044 C C . THR B 1 244 ? -4.038 33.930 -1.500 1.00 57.38 244 THR B C 1
ATOM 4045 O O . THR B 1 244 ? -3.894 34.539 -0.456 1.00 57.13 244 THR B O 1
ATOM 4049 N N . ALA B 1 245 ? -4.181 34.547 -2.658 1.00 58.97 245 ALA B N 1
ATOM 4050 C CA . ALA B 1 245 ? -4.359 35.992 -2.690 1.00 61.27 245 ALA B CA 1
ATOM 4051 C C . ALA B 1 245 ? -5.465 36.369 -1.701 1.00 62.97 245 ALA B C 1
ATOM 4052 O O . ALA B 1 245 ? -5.222 37.165 -0.794 1.00 63.65 245 ALA B O 1
ATOM 4054 N N . ILE B 1 246 ? -6.658 35.773 -1.871 1.00 64.44 246 ILE B N 1
ATOM 4055 C CA . ILE B 1 246 ? -7.847 36.095 -1.063 1.00 65.02 246 ILE B CA 1
ATOM 4056 C C . ILE B 1 246 ? -7.678 35.693 0.398 1.00 65.63 246 ILE B C 1
ATOM 4057 O O . ILE B 1 246 ? -8.002 36.464 1.280 1.00 65.49 246 ILE B O 1
ATOM 4062 N N . LEU B 1 247 ? -7.186 34.485 0.641 1.00 66.64 247 LEU B N 1
ATOM 4063 C CA . LEU B 1 247 ? -6.762 34.069 1.986 1.00 68.22 247 LEU B CA 1
ATOM 4064 C C . LEU B 1 247 ? -5.823 35.106 2.644 1.00 68.42 247 LEU B C 1
ATOM 4065 O O . LEU B 1 247 ? -5.946 35.389 3.827 1.00 68.25 247 LEU B O 1
ATOM 4070 N N . GLY B 1 248 ? -4.950 35.717 1.851 1.00 69.43 248 GLY B N 1
ATOM 4071 C CA . GLY B 1 248 ? -3.954 36.658 2.357 1.00 70.27 248 GLY B CA 1
ATOM 4072 C C . GLY B 1 248 ? -4.548 37.965 2.847 1.00 71.30 248 GLY B C 1
ATOM 4073 O O . GLY B 1 248 ? -3.861 38.792 3.453 1.00 70.47 248 GLY B O 1
ATOM 4074 N N . LEU B 1 249 ? -5.828 38.164 2.545 1.00 72.33 249 LEU B N 1
ATOM 4075 C CA . LEU B 1 249 ? -6.559 39.323 3.021 1.00 73.50 249 LEU B CA 1
ATOM 4076 C C . LEU B 1 249 ? -7.154 38.972 4.379 1.00 74.09 249 LEU B C 1
ATOM 4077 O O . LEU B 1 249 ? -7.184 39.814 5.248 1.00 73.93 249 LEU B O 1
ATOM 4082 N N . GLY B 1 250 ? -7.640 37.742 4.538 0.010 75.19 250 GLY B N 1
ATOM 4083 C CA . GLY B 1 250 ? -8.053 37.234 5.837 0.010 76.00 250 GLY B CA 1
ATOM 4084 C C . GLY B 1 250 ? -9.521 36.869 5.923 0.010 76.75 250 GLY B C 1
ATOM 4085 O O . GLY B 1 250 ? -10.155 36.539 4.920 0.010 76.83 250 GLY B O 1
ATOM 4086 N N . LYS B 1 251 ? -10.061 36.929 7.136 0.010 77.62 251 LYS B N 1
ATOM 4087 C CA . LYS B 1 251 ? -11.441 36.529 7.387 0.010 78.31 251 LYS B CA 1
ATOM 4088 C C . LYS B 1 251 ? -12.350 37.746 7.527 0.010 78.71 251 LYS B C 1
ATOM 4089 O O . LYS B 1 251 ? -13.569 37.637 7.399 0.010 78.77 251 LYS B O 1
ATOM 4095 N N . LYS B 1 252 ? -11.752 38.903 7.792 0.010 79.20 252 LYS B N 1
ATOM 4096 C CA . LYS B 1 252 ? -12.515 40.141 7.928 0.010 79.58 252 LYS B CA 1
ATOM 4097 C C . LYS B 1 252 ? -12.935 40.662 6.559 0.010 79.77 252 LYS B C 1
ATOM 4098 O O . LYS B 1 252 ? -14.103 40.575 6.182 0.010 79.80 252 LYS B O 1
ATOM 4104 N N . GLU B 1 253 ? -11.973 41.205 5.820 0.010 80.01 253 GLU B N 1
ATOM 4105 C CA . GLU B 1 253 ? -12.243 41.741 4.490 0.010 80.18 253 GLU B CA 1
ATOM 4106 C C . GLU B 1 253 ? -12.953 40.698 3.634 0.010 80.28 253 GLU B C 1
ATOM 4107 O O . GLU B 1 253 ? -13.589 41.030 2.635 0.010 80.29 253 GLU B O 1
ATOM 4113 N N . ILE B 1 254 ? -12.840 39.436 4.035 0.010 80.39 254 ILE B N 1
ATOM 4114 C CA . ILE B 1 254 ? -13.492 38.346 3.317 0.010 80.47 254 ILE B CA 1
ATOM 4115 C C . ILE B 1 254 ? -14.975 38.319 3.670 0.010 80.46 254 ILE B C 1
ATOM 4116 O O . ILE B 1 254 ? -15.829 38.181 2.794 0.010 80.47 254 ILE B O 1
ATOM 4121 N N . GLN B 1 255 ? -15.276 38.454 4.957 0.010 80.45 255 GLN B N 1
ATOM 4122 C CA . GLN B 1 255 ? -16.660 38.495 5.414 0.010 80.44 255 GLN B CA 1
ATOM 4123 C C . GLN B 1 255 ? -17.368 39.686 4.778 0.010 80.34 255 GLN B C 1
ATOM 4124 O O . GLN B 1 255 ? -18.579 39.661 4.563 0.010 80.34 255 GLN B O 1
ATOM 4130 N N . ASP B 1 256 ? -16.599 40.727 4.477 0.010 80.22 256 ASP B N 1
ATOM 4131 C CA . ASP B 1 256 ? -17.136 41.904 3.805 0.010 80.11 256 ASP B CA 1
ATOM 4132 C C . ASP B 1 256 ? -17.364 41.584 2.333 0.010 79.92 256 ASP B C 1
ATOM 4133 O O . ASP B 1 256 ? -18.336 40.918 1.977 0.010 79.93 256 ASP B O 1
ATOM 4138 N N . MET B 1 257 ? -16.463 42.059 1.480 0.010 79.66 257 MET B N 1
ATOM 4139 C CA . MET B 1 257 ? -16.526 41.749 0.058 0.010 79.44 257 MET B CA 1
ATOM 4140 C C . MET B 1 257 ? -17.866 41.108 -0.270 0.010 79.03 257 MET B C 1
ATOM 4141 O O . MET B 1 257 ? -18.436 41.341 -1.336 0.010 79.03 257 MET B O 1
ATOM 4146 N N . ILE B 1 258 ? -18.366 40.305 0.662 0.010 78.49 258 ILE B N 1
ATOM 4147 C CA . ILE B 1 258 ? -19.591 39.548 0.449 0.010 78.05 258 ILE B CA 1
ATOM 4148 C C . ILE B 1 258 ? -20.764 40.278 1.093 0.010 77.27 258 ILE B C 1
ATOM 4149 O O . ILE B 1 258 ? -21.321 41.211 0.513 0.010 77.27 258 ILE B O 1
ATOM 4154 N N . GLU B 1 259 ? -21.135 39.849 2.294 0.010 76.25 259 GLU B N 1
ATOM 4155 C CA . GLU B 1 259 ? -22.220 40.488 3.027 0.010 75.42 259 GLU B CA 1
ATOM 4156 C C . GLU B 1 259 ? -22.622 41.789 2.338 0.010 74.27 259 GLU B C 1
ATOM 4157 O O . GLU B 1 259 ? -23.617 42.415 2.702 0.010 74.25 259 GLU B O 1
ATOM 4163 N N . GLU B 1 260 ? -21.844 42.188 1.337 0.010 72.78 260 GLU B N 1
ATOM 4164 C CA . GLU B 1 260 ? -22.095 43.438 0.628 0.010 71.57 260 GLU B CA 1
ATOM 4165 C C . GLU B 1 260 ? -22.387 43.203 -0.851 0.010 69.97 260 GLU B C 1
ATOM 4166 O O . GLU B 1 260 ? -23.086 43.993 -1.485 0.010 69.92 260 GLU B O 1
ATOM 4172 N N . ASP B 1 261 ? -21.849 42.117 -1.399 0.010 67.94 261 ASP B N 1
ATOM 4173 C CA . ASP B 1 261 ? -22.026 41.816 -2.816 0.010 66.27 261 ASP B CA 1
ATOM 4174 C C . ASP B 1 261 ? -22.374 40.347 -3.043 0.010 64.34 261 ASP B C 1
ATOM 4175 O O . ASP B 1 261 ? -22.961 39.991 -4.064 0.010 64.26 261 ASP B O 1
ATOM 4180 N N . GLY B 1 262 ? -22.007 39.499 -2.088 0.010 61.89 262 GLY B N 1
ATOM 4181 C CA . GLY B 1 262 ? -22.198 38.066 -2.227 0.010 59.87 262 GLY B CA 1
ATOM 4182 C C . GLY B 1 262 ? -21.191 37.424 -3.167 0.010 57.81 262 GLY B C 1
ATOM 4183 O O . GLY B 1 262 ? -21.419 36.323 -3.669 0.010 57.66 262 GLY B O 1
ATOM 4184 N N . GLN B 1 263 ? -20.076 38.114 -3.401 1.00 55.12 263 GLN B N 1
ATOM 4185 C CA . GLN B 1 263 ? -19.005 37.630 -4.304 1.00 53.12 263 GLN B CA 1
ATOM 4186 C C . GLN B 1 263 ? -17.697 38.470 -4.211 1.00 50.18 263 GLN B C 1
ATOM 4187 O O . GLN B 1 263 ? -17.636 39.492 -3.519 1.00 49.55 263 GLN B O 1
ATOM 4193 N N . ALA B 1 264 ? -16.676 38.041 -4.949 1.00 47.15 264 ALA B N 1
ATOM 4194 C CA . ALA B 1 264 ? -15.443 38.837 -5.113 1.00 43.65 264 ALA B CA 1
ATOM 4195 C C . ALA B 1 264 ? -14.687 38.376 -6.380 1.00 41.44 264 ALA B C 1
ATOM 4196 O O . ALA B 1 264 ? -14.955 37.301 -6.941 1.00 41.64 264 ALA B O 1
ATOM 4198 N N . GLU B 1 265 ? -13.812 39.223 -6.901 1.00 38.19 265 GLU B N 1
ATOM 4199 C CA . GLU B 1 265 ? -13.054 38.849 -8.073 1.00 38.19 265 GLU B CA 1
ATOM 4200 C C . GLU B 1 265 ? -11.592 39.271 -7.943 1.00 35.83 265 GLU B C 1
ATOM 4201 O O . GLU B 1 265 ? -11.261 40.243 -7.287 1.00 33.13 265 GLU B O 1
ATOM 4207 N N . ALA B 1 266 ? -10.742 38.471 -8.538 1.00 34.84 266 ALA B N 1
ATOM 4208 C CA . ALA B 1 266 ? -9.309 38.816 -8.648 1.00 33.54 266 ALA B CA 1
ATOM 4209 C C . ALA B 1 266 ? -8.846 38.499 -10.068 1.00 33.55 266 ALA B C 1
ATOM 4210 O O . ALA B 1 266 ? -9.440 37.641 -10.758 1.00 32.31 266 ALA B O 1
ATOM 4212 N N . VAL B 1 267 ? -7.826 39.229 -10.511 1.00 30.22 267 VAL B N 1
ATOM 4213 C CA . VAL B 1 267 ? -7.367 39.218 -11.870 1.00 29.90 267 VAL B CA 1
ATOM 4214 C C . VAL B 1 267 ? -5.884 38.937 -11.920 1.00 29.77 267 VAL B C 1
ATOM 4215 O O . VAL B 1 267 ? -5.121 39.509 -11.119 1.00 28.37 267 VAL B O 1
ATOM 4219 N N . CYS B 1 268 ? -5.513 37.986 -12.780 1.00 27.83 268 CYS B N 1
ATOM 4220 C CA . CYS B 1 268 ? -4.141 37.765 -13.112 1.00 29.16 268 CYS B CA 1
ATOM 4221 C C . CYS B 1 268 ? -3.562 38.884 -13.952 1.00 27.47 268 CYS B C 1
ATOM 4222 O O . CYS B 1 268 ? -4.039 39.264 -15.017 1.00 28.78 268 CYS B O 1
ATOM 4225 N N . HIS B 1 269 ? -2.472 39.418 -13.482 1.00 24.84 269 HIS B N 1
ATOM 4226 C CA . HIS B 1 269 ? -1.888 40.580 -14.184 1.00 24.96 269 HIS B CA 1
ATOM 4227 C C . HIS B 1 269 ? -1.183 40.134 -15.447 1.00 25.72 269 HIS B C 1
ATOM 4228 O O . HIS B 1 269 ? -1.050 40.891 -16.401 1.00 26.36 269 HIS B O 1
ATOM 4235 N N . PHE B 1 270 ? -0.660 38.922 -15.488 1.00 25.30 270 PHE B N 1
ATOM 4236 C CA . PHE B 1 270 ? 0.050 38.489 -16.675 1.00 25.93 270 PHE B CA 1
ATOM 4237 C C . PHE B 1 270 ? -0.860 38.127 -17.862 1.00 25.16 270 PHE B C 1
ATOM 4238 O O . PHE B 1 270 ? -0.430 38.296 -19.021 1.00 25.31 270 PHE B O 1
ATOM 4246 N N . CYS B 1 271 ? -2.016 37.541 -17.576 1.00 24.12 271 CYS B N 1
ATOM 4247 C CA . CYS B 1 271 ? -2.856 36.974 -18.693 1.00 26.63 271 CYS B CA 1
ATOM 4248 C C . CYS B 1 271 ? -4.248 37.512 -18.685 1.00 28.44 271 CYS B C 1
ATOM 4249 O O . CYS B 1 271 ? -4.993 37.252 -19.675 1.00 26.96 271 CYS B O 1
ATOM 4252 N N . ASN B 1 272 ? -4.552 38.320 -17.673 1.00 29.34 272 ASN B N 1
ATOM 4253 C CA . ASN B 1 272 ? -5.855 38.985 -17.509 1.00 30.79 272 ASN B CA 1
ATOM 4254 C C . ASN B 1 272 ? -7.036 38.028 -17.366 1.00 33.13 272 ASN B C 1
ATOM 4255 O O . ASN B 1 272 ? -8.153 38.486 -17.455 1.00 30.00 272 ASN B O 1
ATOM 4260 N N . GLU B 1 273 ? -6.800 36.754 -16.993 1.00 34.04 273 GLU B N 1
ATOM 4261 C CA . GLU B 1 273 ? -7.915 35.907 -16.491 1.00 34.82 273 GLU B CA 1
ATOM 4262 C C . GLU B 1 273 ? -8.476 36.432 -15.184 1.00 34.06 273 GLU B C 1
ATOM 4263 O O . GLU B 1 273 ? -7.758 36.850 -14.262 1.00 28.13 273 GLU B O 1
ATOM 4269 N N . LYS B 1 274 ? -9.802 36.390 -15.094 1.00 33.22 274 LYS B N 1
ATOM 4270 C CA . LYS B 1 274 ? -10.496 36.861 -13.967 1.00 33.92 274 LYS B CA 1
ATOM 4271 C C . LYS B 1 274 ? -11.098 35.678 -13.272 1.00 35.15 274 LYS B C 1
ATOM 4272 O O . LYS B 1 274 ? -11.638 34.759 -13.921 1.00 35.74 274 LYS B O 1
ATOM 4278 N N . TYR B 1 275 ? -11.031 35.721 -11.955 1.00 33.90 275 TYR B N 1
ATOM 4279 C CA . TYR B 1 275 ? -11.456 34.668 -11.107 1.00 36.11 275 TYR B CA 1
ATOM 4280 C C . TYR B 1 275 ? -12.546 35.230 -10.219 1.00 38.41 275 TYR B C 1
ATOM 4281 O O . TYR B 1 275 ? -12.359 36.221 -9.474 1.00 37.03 275 TYR B O 1
ATOM 4290 N N . LEU B 1 276 ? -13.707 34.587 -10.309 1.00 40.92 276 LEU B N 1
ATOM 4291 C CA . LEU B 1 276 ? -14.855 34.979 -9.494 1.00 43.16 276 LEU B CA 1
ATOM 4292 C C . LEU B 1 276 ? -15.132 34.016 -8.339 1.00 44.41 276 LEU B C 1
ATOM 4293 O O . LEU B 1 276 ? -15.378 32.819 -8.558 1.00 44.05 276 LEU B O 1
ATOM 4298 N N . PHE B 1 277 ? -15.143 34.544 -7.116 1.00 45.79 277 PHE B N 1
ATOM 4299 C CA . PHE B 1 277 ? -15.439 33.733 -5.959 1.00 47.23 277 PHE B CA 1
ATOM 4300 C C . PHE B 1 277 ? -16.865 34.029 -5.548 1.00 49.55 277 PHE B C 1
ATOM 4301 O O . PHE B 1 277 ? -17.189 35.139 -5.216 1.00 48.83 277 PHE B O 1
ATOM 4309 N N . THR B 1 278 ? -17.697 32.988 -5.626 1.00 52.36 278 THR B N 1
ATOM 4310 C CA . THR B 1 278 ? -19.106 33.036 -5.254 1.00 54.09 278 THR B CA 1
ATOM 4311 C C . THR B 1 278 ? -19.189 33.130 -3.758 1.00 56.05 278 THR B C 1
ATOM 4312 O O . THR B 1 278 ? -18.195 32.853 -3.051 1.00 54.61 278 THR B O 1
ATOM 4316 N N . LYS B 1 279 ? -20.394 33.439 -3.284 1.00 58.68 279 LYS B N 1
ATOM 4317 C CA . LYS B 1 279 ? -20.714 33.485 -1.842 1.00 61.59 279 LYS B CA 1
ATOM 4318 C C . LYS B 1 279 ? -20.331 32.209 -1.077 1.00 62.80 279 LYS B C 1
ATOM 4319 O O . LYS B 1 279 ? -19.675 32.288 -0.045 1.00 62.13 279 LYS B O 1
ATOM 4325 N N . GLU B 1 280 ? -20.751 31.051 -1.581 1.00 65.23 280 GLU B N 1
ATOM 4326 C CA . GLU B 1 280 ? -20.342 29.745 -1.019 1.00 67.54 280 GLU B CA 1
ATOM 4327 C C . GLU B 1 280 ? -18.816 29.601 -0.941 1.00 68.11 280 GLU B C 1
ATOM 4328 O O . GLU B 1 280 ? -18.291 29.124 0.071 1.00 67.66 280 GLU B O 1
ATOM 4334 N N . GLU B 1 281 ? -18.123 29.992 -2.021 1.00 68.48 281 GLU B N 1
ATOM 4335 C CA . GLU B 1 281 ? -16.666 29.824 -2.117 1.00 69.03 281 GLU B CA 1
ATOM 4336 C C . GLU B 1 281 ? -15.969 30.714 -1.086 1.00 70.51 281 GLU B C 1
ATOM 4337 O O . GLU B 1 281 ? -15.047 30.275 -0.401 1.00 70.57 281 GLU B O 1
ATOM 4343 N N . LEU B 1 282 ? -16.439 31.947 -0.954 1.00 72.34 282 LEU B N 1
ATOM 4344 C CA . LEU B 1 282 ? -15.877 32.882 0.006 1.00 74.50 282 LEU B CA 1
ATOM 4345 C C . LEU B 1 282 ? -16.085 32.401 1.447 1.00 76.42 282 LEU B C 1
ATOM 4346 O O . LEU B 1 282 ? -15.238 32.634 2.316 1.00 76.40 282 LEU B O 1
ATOM 4351 N N . GLU B 1 283 ? -17.226 31.744 1.686 1.00 78.43 283 GLU B N 1
ATOM 4352 C CA . GLU B 1 283 ? -17.567 31.208 3.004 1.00 79.98 283 GLU B CA 1
ATOM 4353 C C . GLU B 1 283 ? -16.599 30.081 3.391 1.00 81.32 283 GLU B C 1
ATOM 4354 O O . GLU B 1 283 ? -16.193 30.001 4.551 1.00 81.51 283 GLU B O 1
ATOM 4360 N N . GLY B 1 284 ? -16.187 29.267 2.418 1.00 82.84 284 GLY B N 1
ATOM 4361 C CA . GLY B 1 284 ? -15.168 28.247 2.611 1.00 84.44 284 GLY B CA 1
ATOM 4362 C C . GLY B 1 284 ? -13.829 28.653 3.235 1.00 86.25 284 GLY B C 1
ATOM 4363 O O . GLY B 1 284 ? -12.903 27.841 3.250 1.00 86.34 284 GLY B O 1
ATOM 4364 N N . LEU B 1 285 ? -13.708 29.894 3.716 1.00 88.32 285 LEU B N 1
ATOM 4365 C CA . LEU B 1 285 ? -12.625 30.311 4.617 1.00 89.80 285 LEU B CA 1
ATOM 4366 C C . LEU B 1 285 ? -13.160 31.088 5.841 0.010 90.50 285 LEU B C 1
ATOM 4367 O O . LEU B 1 285 ? -12.988 30.654 6.985 1.00 90.27 285 LEU B O 1
ATOM 4372 N N . ARG B 1 286 ? -13.806 32.229 5.596 1.00 91.52 286 ARG B N 1
ATOM 4373 C CA . ARG B 1 286 ? -14.241 33.134 6.667 0.010 92.44 286 ARG B CA 1
ATOM 4374 C C . ARG B 1 286 ? -14.622 32.396 7.950 0.010 92.45 286 ARG B C 1
ATOM 4375 O O . ARG B 1 286 ? -14.050 32.640 9.012 0.010 92.57 286 ARG B O 1
#

Secondary structure (DSSP, 8-state):
--EEEEEEETTTTEEEEEEE-HHHHHHHHHHHT--HHHHHHHHHHHHHHHHHHTTS-TT-EEEEEEE-SSTT-EEEEEEETTSEEEEEES------S--TTSS--HHHHH-SSSEEEEEEE-STTEEEEEEEE-SSSSSHHHHHHHHHHHH-S-EEEEEEEEE-TTS-EEEEEEEEEEE-TT--HHHHHHHHHHHTTS--HHHHHHHT--HHHHHHHHHSSPPEEEEEEE-EE-----HHHHHHHHHTT-HHHHHHHHHHHSEEEEE-TTT--EEEEEHHHHHHHHHH--/--EEEEEEETTTTEEEEEEE-HHHHHHHHHHHT--HHHHHHHHHHHHHHHHHHTTS-TT-EEEEEEE-SSTT--EEEEEETT-EEEEEES---------TTSS--HHHHH-SSSEEEEEEEEETTEEEEEEEE-SSSSSHHHHHHIIIIIS---EEEEEEEEE-TTSSEEEEEEEEEEE-TT--TTHHHHHHHHHHHSPPHHHHHHTT--HHHHHHHHHTS--EEEEEEE-EE-----HHHHHHHHHTT-SHHHHHHHHTSSEEEEE-TTT--EEEEEHHHHHTT-

Nearest PDB structures (foldseek):
  1vzy-assembly1_A  TM=1.003E+00  e=2.180E-67  Bacillus subtilis subsp. subtilis str. 168
  1vq0-assembly1_B  TM=9.214E-01  e=2.721E-35  Thermotoga maritima
  3m7m-assembly1_X  TM=8.241E-01  e=7.779E-17  Escherichia coli K-12
  1hw7-assembly1_A-2  TM=6.749E-01  e=4.689E-16  Escherichia coli
  1i7f-assembly1_A-2  TM=6.820E-01  e=5.588E-15  Escherichia coli

Organism: Bacillus subtilis (strain 168) (NCBI:txid224308)

InterPro domains:
  IPR000397 Heat shock protein Hsp33 [MF_00117] (1-289)
  IPR000397 Heat shock protein Hsp33 [PF01430] (2-278)
  IPR000397 Heat shock protein Hsp33 [PIRSF005261] (3-287)
  IPR000397 Heat shock protein Hsp33 [PTHR30111] (1-290)
  IPR000397 Heat shock protein Hsp33 [cd00498] (4-278)
  IPR016153 Heat shock protein Hsp33, N-terminal [G3DSA:3.55.30.10] (1-234)
  IPR016153 Heat shock protein Hsp33, N-terminal [SSF64397] (1-239)
  IPR016154 Heat shock protein Hsp33, C-terminal [G3DSA:3.90.1280.10] (235-291)
  IPR016154 Heat shock protein Hsp33, C-terminal [SSF118352] (229-287)

Solvent-accessible surface area: 25711 Å² total; per-residue (Å²): 184,13,45,0,0,34,0,14,4,28,119,7,21,0,46,0,16,0,0,25,0,26,86,4,1,32,47,0,16,153,66,21,34,0,108,21,0,0,1,0,0,1,0,34,0,0,0,0,0,1,0,7,0,4,49,5,150,49,112,15,102,3,47,0,68,2,91,2,74,11,71,0,25,14,0,8,0,31,2,33,11,111,2,40,1,47,0,38,5,58,70,33,117,13,78,55,129,105,44,119,75,46,123,29,15,0,117,142,0,1,13,60,111,6,22,0,21,0,80,29,61,10,31,168,119,33,73,16,36,1,35,0,49,10,82,17,0,54,0,13,92,0,1,29,69,4,2,58,21,19,58,67,13,70,17,24,10,12,16,7,10,54,32,38,143,103,42,48,11,79,1,0,0,0,16,0,2,0,10,12,25,33,16,87,111,131,14,44,80,94,1,90,103,80,44,92,129,43,75,63,15,10,75,4,10,108,133,42,38,37,0,48,77,0,0,54,65,1,0,39,60,155,19,100,67,98,74,75,20,112,17,118,9,64,17,80,17,51,70,126,114,32,63,86,60,15,28,70,75,23,93,173,87,0,65,71,34,7,132,130,97,27,86,15,109,15,66,6,121,17,3,45,66,120,31,87,0,47,95,121,72,0,59,40,9,61,88,126,17,144,178,10,45,0,0,26,1,16,4,64,110,4,24,0,50,0,14,0,0,53,0,26,80,3,0,24,41,0,19,160,74,23,35,1,107,35,2,0,1,0,0,0,0,31,0,0,0,0,0,0,0,5,0,0,28,7,114,59,133,38,109,2,29,0,92,1,80,1,58,13,72,0,19,28,0,17,0,29,2,30,13,123,0,33,0,42,0,41,3,62,46,20,90,5,125,57,116,106,47,121,77,41,117,31,12,0,145,144,0,1,13,60,126,18,33,0,19,1,48,29,58,35,34,183,90,17,68,7,38,4,51,0,46,4,91,21,0,46,0,10,91,0,0,32,47,3,0,62,23,1,36,56,31,72,16,34,10,10,13,3,12,28,34,39,141,106,54,51,6,99,12,3,1,0,17,0,2,1,15,11,51,4,11,77,117,103,42,48,80,152,1,101,119,34,36,77,140,38,77,91,17,28,91,4,16,102,128,52,52,35,0,50,80,2,0,77,84,1,2,65,61,166,8,111,63,95,76,80,19,108,14,123,13,62,22,80,18,50,64,130,105,25,75,89,56,16,79,69,93,22,120,176,100,0,59,71,46,7,142,130,103,24,77,17,98,20,66,4,110,13,4,77,78,120,31,78,7,59,111,148,80,4,73,72,64,113